Protein AF-A0A3D4CFU4-F1 (afdb_monomer)

Nearest PDB structures (foldseek):
  1uyn-assembly1_X  TM=2.307E-01  e=1.085E-03  Neisseria meningitidis
  5fq7-assembly1_D  TM=1.571E-01  e=2.854E-02  Bacteroides thetaiotaomicron
  6bpn-assembly1_A  TM=1.429E-01  e=3.120E-01  Escherichia coli K-12
  6sln-assembly1_B  TM=1.261E-01  e=2.328E-01  Porphyromonas gingivalis W83
  1fi1-assembly1_A  TM=1.239E-01  e=2.695E-01  Escherichia coli K-12

Foldseek 3Di:
DVVVVVVVVVVVVVLLQPAQDFFDDAFFKKKKKKKFWKWKDAPFAWDIWIKMKIKIKTWHDDDPPDQKTKIKMKMKMKIKIKGWWLAWDDDDDDQFCQQCCNVPVQRHCGVHTHTWMKIKIKIKIKMKIKMKRNVCCNPRVKMKMKIKIKTKIFMWMFTFQADPVRHGFDPVPQDNVDDSVVSSVVVVVRTPPPSPGTGDHPPDDRMFMKIKIKIWMWGDSHPFKIKIWMKMKIQGPANCSRDDHDDDPPDDDPDGIMMMTTIMMMMGTPDRDHPVVVVVVVVPPDDPDDDDDDDDDDDDDDDDDDPPPQDAKDKAWPDWDWAAAQQWIKIKTKIFIPQADDLVQKWKDKPNHTDDSVQWDADPPGIIIGIDGDDAAKIKMKIWGAHPVRRIDIDIDIDHIDFDKFWKWAQDPVRDTAIDIGTPNCVVVRVVVPIGGDGDDDPDFDKFWKQQPNAIDIDGPVCVVVRVVVPIGGDGGDFDWFWKQDPQQIDIDTPVCVVVCVVVPIGGDHGDDQDKFWKFADDPDDPHTAIDIDGPVCVVVRVVVPMGTDGDDPDDDDDDD

pLDDT: mean 80.71, std 16.24, range [33.78, 98.38]

Radius of gyration: 45.31 Å; Cα contacts (8 Å, |Δi|>4): 1154; chains: 1; bounding box: 120×64×151 Å

Solvent-accessible surface area (backbone atoms only — not comparable to full-atom values): 31696 Å² total; per-residue (Å²): 116,79,69,56,57,55,53,54,54,55,53,56,56,64,65,48,76,70,51,89,57,76,84,85,59,66,64,38,55,32,41,31,41,36,41,35,41,18,34,46,57,52,95,47,41,55,37,85,27,47,30,38,33,43,37,42,32,39,32,73,44,64,59,101,83,33,59,61,26,38,33,44,29,43,36,41,37,41,38,30,32,30,25,50,28,42,58,67,57,80,71,81,75,68,69,32,36,58,42,42,26,74,75,39,73,90,40,51,49,65,99,44,77,38,63,54,44,26,37,27,43,36,44,35,44,33,46,28,47,32,43,31,34,39,44,48,27,65,77,63,28,42,28,48,34,42,35,43,30,42,30,43,31,36,52,49,40,17,25,64,61,53,47,100,84,70,42,71,68,78,54,84,81,56,66,79,88,51,55,46,74,57,33,39,56,52,50,62,69,74,51,86,80,74,44,78,42,58,62,38,46,100,85,63,70,58,64,34,58,22,48,33,41,33,42,36,38,36,38,40,69,42,83,48,35,27,44,33,40,37,42,38,42,36,41,39,75,42,48,52,64,71,57,46,78,82,64,85,90,80,59,83,92,72,78,46,28,28,38,37,38,42,32,44,29,44,38,38,53,60,82,81,68,54,76,76,59,53,62,54,60,73,68,66,71,73,75,87,78,76,88,80,81,86,78,82,89,78,92,79,93,71,96,71,83,82,75,78,78,75,69,65,36,44,82,45,80,75,43,80,48,74,45,58,41,93,89,39,24,42,33,40,42,31,30,40,48,43,56,54,89,52,66,86,35,51,48,43,27,50,74,87,40,79,54,62,72,88,60,43,48,65,44,87,93,33,41,35,42,35,67,47,81,43,60,81,38,81,41,44,33,38,45,34,36,37,20,99,83,72,38,75,38,77,48,79,46,81,48,72,32,76,66,54,75,40,52,24,20,37,64,46,96,86,73,49,72,44,66,44,78,45,46,55,52,49,43,69,62,45,46,76,72,69,30,44,86,36,71,51,84,79,80,75,76,59,70,41,52,28,16,51,98,80,40,66,45,79,44,50,53,87,52,45,68,65,43,45,76,74,71,35,46,86,35,76,47,88,80,60,70,44,52,28,16,49,96,79,42,66,45,79,45,50,56,89,49,45,68,61,44,44,74,75,71,32,43,85,35,74,46,82,85,78,56,68,39,50,26,20,38,63,50,98,73,66,100,60,68,42,65,49,74,46,51,54,87,53,44,67,65,46,47,76,68,73,29,44,86,36,74,51,70,100,63,83,84,79,83,81,131

Sequence (561 aa):
MKKIYLITFLLLATFLSKAQGVNYHYGQFRMGINAGTTFQSADIRTELGLGWGLLAEYDFMKSKYSALGFSLRGRYLRANTYGNHGKYFTDYPLSNDAINGTINDSINYTGQKLFLNNKTRAWEYSIEAQFHTHSLYQNYGVGFHLFIGAGLTNFEIYTNQLDENENMYDYSQIDYSKSELARVKDLRKLRDYSYETKVENNNMPSVVFTPTIGAGMQFRLSPYWSLMLEHKISLPQTDLFDGQTYKVEQDPSFIQDVYHYSSFGLIFYFGTKTDDEILQEETNYTPPTPPVTTPTQNNNATTTSYTQVAPKPEIIIIKQEVTPVSQGCIAIIEAQIKNIQSKNDIKFYQNNQLIAPDKYTFTSPDKFFAQINLSEGNNIFKIVAVNSQNSVVEKLINLNCSNPAITICHKNTNGTTQTLTIKQSEWPAHQAHGDTEGACPVSEPQKIKICHLGQTIIIDASNWMIHQSHGDIKGDCPEKTIEVCHQGKTIVIKESELAAHIAHGDKQGKCPDVNMITICHIPPTGNKRITMQIPESEWYLHQAHGDSKGSCPAVEPTMQI

Secondary structure (DSSP, 8-state):
-HHHHHHHHHHHHHHGGG-------TT-EEEEEEEEEEEEESSSPEE-EEEEEEEEEEEEE--TT-SEEEEEEEEEEEEEEEEEEEEEE--SSPS-TTTBSSS-TTSB-TTS-EEEEEEEEEEEEEEEEEEEEHHHHHHHSEEEEEEEEEEEEEEEEEE--B-TTSPBP-GGGS-TTS-HHHHHHHHHHH------EE---TT--SEEEEEEEEEEEEEESSSSEEEEEEEEEE--S-STTSSS---TTSS-S----EEEEEEEEEEEE-----HHHHHHHHHT----PPPPPP---------------PPPPEEEEEEEEEEEETTEEEEEEEEEEES-SSGGGEEEEETTEEPPGGGEEEETTTE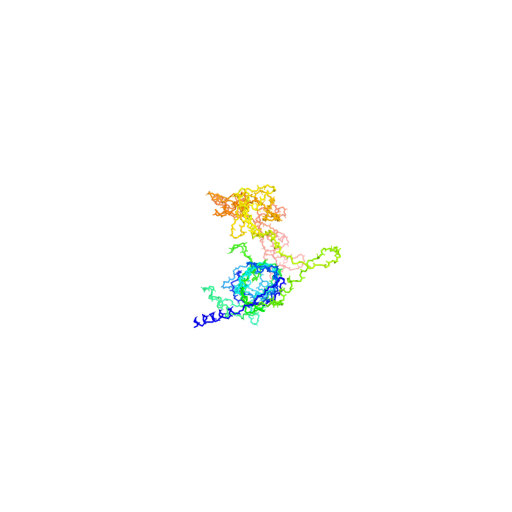EEEEEEEPSEEEEEEEEEE-TT--EEEEEEEEEE---EEEEEEE-TTS-EEEEEEEGGGHHHHHHTT-EESPPP--PPPEEEEEETTEEEEEEGGGHHHHHHTT-EESSPPPPEEEEEETTEEEEEEGGGHHHHHHTT-EESPPP---EEEEEE--SSSS--EEEEEEGGGHHHHHHTT-EESPPPSSPPPPP-

Structure (mmCIF, N/CA/C/O backbone):
data_AF-A0A3D4CFU4-F1
#
_entry.id   AF-A0A3D4CFU4-F1
#
loop_
_atom_site.group_PDB
_atom_site.id
_atom_site.type_symbol
_atom_site.label_atom_id
_atom_site.label_alt_id
_atom_site.label_comp_id
_atom_site.label_asym_id
_atom_site.label_entity_id
_atom_site.label_seq_id
_atom_site.pdbx_PDB_ins_code
_atom_site.Cartn_x
_atom_site.Cartn_y
_atom_site.Cartn_z
_atom_site.occupancy
_atom_site.B_iso_or_equiv
_atom_site.auth_seq_id
_atom_site.auth_comp_id
_atom_site.auth_asym_id
_atom_site.auth_atom_id
_atom_site.pdbx_PDB_model_num
ATOM 1 N N . MET A 1 1 ? -32.310 -18.320 -13.055 1.00 47.56 1 MET A N 1
ATOM 2 C CA . MET A 1 1 ? -31.094 -18.126 -12.229 1.00 47.56 1 MET A CA 1
ATOM 3 C C . MET A 1 1 ? -31.163 -16.900 -11.308 1.00 47.56 1 MET A C 1
ATOM 5 O O . MET A 1 1 ? -30.924 -17.071 -10.127 1.00 47.56 1 MET A O 1
ATOM 9 N N . LYS A 1 2 ? -31.595 -15.703 -11.749 1.00 41.94 2 LYS A N 1
ATOM 10 C CA . LYS A 1 2 ? -31.683 -14.498 -10.879 1.00 41.94 2 LYS A CA 1
ATOM 11 C C . LYS A 1 2 ? -32.637 -14.592 -9.664 1.00 41.94 2 LYS A C 1
ATOM 13 O O . LYS A 1 2 ? -32.368 -13.974 -8.645 1.00 41.94 2 LYS A O 1
ATOM 18 N N . LYS A 1 3 ? -33.719 -15.381 -9.738 1.00 39.59 3 LYS A N 1
ATOM 19 C CA . LYS A 1 3 ? -34.700 -15.519 -8.635 1.00 39.59 3 LYS A CA 1
ATOM 20 C C . LYS A 1 3 ? -34.251 -16.454 -7.499 1.00 39.59 3 LYS A C 1
ATOM 22 O O . LYS A 1 3 ? -34.736 -16.313 -6.385 1.00 39.59 3 LYS A O 1
ATOM 27 N N . ILE A 1 4 ? -33.308 -17.364 -7.761 1.00 51.47 4 ILE A N 1
ATOM 28 C CA . ILE A 1 4 ? -32.808 -18.313 -6.751 1.00 51.47 4 ILE A CA 1
ATOM 29 C C . ILE A 1 4 ? -31.844 -17.603 -5.790 1.00 51.47 4 ILE A C 1
ATOM 31 O O . ILE A 1 4 ? -31.945 -17.797 -4.584 1.00 51.47 4 ILE A O 1
ATOM 35 N N . TYR A 1 5 ? -31.004 -16.683 -6.277 1.00 53.41 5 TYR A N 1
ATOM 36 C CA . TYR A 1 5 ? -30.090 -15.910 -5.422 1.00 53.41 5 TYR A CA 1
ATOM 37 C C . TYR A 1 5 ? -30.816 -15.026 -4.400 1.00 53.41 5 TYR A C 1
ATOM 39 O O . TYR A 1 5 ? -30.393 -14.966 -3.251 1.00 53.41 5 TYR A O 1
ATOM 47 N N . LEU A 1 6 ? -31.942 -14.408 -4.776 1.00 43.47 6 LEU A N 1
ATOM 48 C CA . LEU A 1 6 ? -32.718 -13.562 -3.864 1.00 43.47 6 LEU A CA 1
ATOM 49 C C . LEU A 1 6 ? -33.388 -14.383 -2.751 1.00 43.47 6 LEU A C 1
ATOM 51 O O . LEU A 1 6 ? -33.371 -13.969 -1.601 1.00 43.47 6 LEU A O 1
ATOM 55 N N . ILE A 1 7 ? -33.916 -15.569 -3.075 1.00 53.25 7 ILE A N 1
ATOM 56 C CA . ILE A 1 7 ? -34.533 -16.478 -2.093 1.00 53.25 7 ILE A CA 1
ATOM 57 C C . ILE A 1 7 ? -33.470 -17.084 -1.166 1.00 53.25 7 ILE A C 1
ATOM 59 O O . ILE A 1 7 ? -33.706 -17.198 0.031 1.00 53.25 7 ILE A O 1
ATOM 63 N N . THR A 1 8 ? -32.278 -17.394 -1.686 1.00 52.84 8 THR A N 1
ATOM 64 C CA . THR A 1 8 ? -31.158 -17.906 -0.873 1.00 52.84 8 THR A CA 1
ATOM 65 C C . THR A 1 8 ? -30.618 -16.827 0.075 1.00 52.84 8 THR A C 1
ATOM 67 O O . THR A 1 8 ? -30.349 -17.112 1.237 1.00 52.84 8 THR A O 1
ATOM 70 N N . PHE A 1 9 ? -30.538 -15.571 -0.382 1.00 53.53 9 PHE A N 1
ATOM 71 C CA . PHE A 1 9 ? -30.149 -14.425 0.448 1.00 53.53 9 PHE A CA 1
ATOM 72 C C . PHE A 1 9 ? -31.205 -14.104 1.523 1.00 53.53 9 PHE A C 1
ATOM 74 O O . PHE A 1 9 ? -30.857 -13.831 2.670 1.00 53.53 9 PHE A O 1
ATOM 81 N N . LEU A 1 10 ? -32.497 -14.210 1.186 1.00 46.94 10 LEU A N 1
ATOM 82 C CA . LEU A 1 10 ? -33.604 -13.992 2.125 1.00 46.94 10 LEU A CA 1
ATOM 83 C C . LEU A 1 10 ? -33.715 -15.119 3.171 1.00 46.94 10 LEU A C 1
ATOM 85 O O . LEU A 1 10 ? -33.994 -14.844 4.334 1.00 46.94 10 LEU A O 1
ATOM 89 N N . LEU A 1 11 ? -33.433 -16.372 2.792 1.00 49.03 11 LEU A N 1
ATOM 90 C CA . LEU A 1 11 ? -33.356 -17.506 3.724 1.00 49.03 11 LEU A CA 1
ATOM 91 C C . LEU A 1 11 ? -32.154 -17.384 4.671 1.00 49.03 11 LEU A C 1
ATOM 93 O O . LEU A 1 11 ? -32.312 -17.612 5.869 1.00 49.03 11 LEU A O 1
ATOM 97 N N . LEU A 1 12 ? -30.987 -16.943 4.184 1.00 46.22 12 LEU A N 1
ATOM 98 C CA . LEU A 1 12 ? -29.809 -16.700 5.028 1.00 46.22 12 LEU A CA 1
ATOM 99 C C . LEU A 1 12 ? -30.054 -15.572 6.051 1.00 46.22 12 LEU A C 1
ATOM 101 O O . LEU A 1 12 ? -29.619 -15.676 7.197 1.00 46.22 12 LEU A O 1
ATOM 105 N N . ALA A 1 13 ? -30.830 -14.546 5.679 1.00 48.38 13 ALA A N 1
ATOM 106 C CA . ALA A 1 13 ? -31.232 -13.465 6.582 1.00 48.38 13 ALA A CA 1
ATOM 107 C C . ALA A 1 13 ? -32.129 -13.943 7.743 1.00 48.38 13 ALA A C 1
ATOM 109 O O . ALA A 1 13 ? -32.026 -13.415 8.848 1.00 48.38 13 ALA A O 1
ATOM 110 N N . THR A 1 14 ? -32.962 -14.970 7.531 1.00 48.56 14 THR A N 1
ATOM 111 C CA . THR A 1 14 ? -33.855 -15.502 8.583 1.00 48.56 14 THR A CA 1
ATOM 112 C C . THR A 1 14 ? -33.159 -16.398 9.615 1.00 48.56 14 THR A C 1
ATOM 114 O O . THR A 1 14 ? -33.656 -16.528 10.733 1.00 48.56 14 THR A O 1
ATOM 117 N N . PHE A 1 15 ? -31.990 -16.970 9.297 1.00 47.75 15 PHE A N 1
ATOM 118 C CA . PHE A 1 15 ? -31.184 -17.731 10.266 1.00 47.75 15 PHE A CA 1
ATOM 119 C C . PHE A 1 15 ? -30.330 -16.833 11.176 1.00 47.75 15 PHE A C 1
ATOM 121 O O . PHE A 1 15 ? -30.013 -17.225 12.298 1.00 47.75 15 PHE A O 1
ATOM 128 N N . LEU A 1 16 ? -30.019 -15.606 10.744 1.00 46.75 16 LEU A N 1
ATOM 129 C CA . LEU A 1 16 ? -29.244 -14.631 11.524 1.00 46.75 16 LEU A CA 1
ATOM 130 C C . LEU A 1 16 ? -30.034 -14.026 12.701 1.00 46.75 16 LEU A C 1
ATOM 132 O O . LEU A 1 16 ? -29.443 -13.448 13.608 1.00 46.75 16 LEU A O 1
ATOM 136 N N . SER A 1 17 ? -31.362 -14.180 12.736 1.00 40.75 17 SER A N 1
ATOM 137 C CA . SER A 1 17 ? -32.227 -13.550 13.747 1.00 40.75 17 SER A CA 1
ATOM 138 C C . SER A 1 17 ? -32.327 -14.306 15.082 1.00 40.75 17 SER A C 1
ATOM 140 O O . SER A 1 17 ? -33.023 -13.837 15.980 1.00 40.75 17 SER A O 1
ATOM 142 N N . LYS A 1 18 ? -31.682 -15.476 15.235 1.00 43.47 18 LYS A N 1
ATOM 143 C CA . LYS A 1 18 ? -31.811 -16.320 16.445 1.00 43.47 18 LYS A CA 1
ATOM 144 C C . LYS A 1 18 ? -30.531 -16.533 17.259 1.00 43.47 18 LYS A C 1
ATOM 146 O O . LYS A 1 18 ? -30.587 -17.205 18.284 1.00 43.47 18 LYS A O 1
ATOM 151 N N . ALA A 1 19 ? -29.401 -15.936 16.885 1.00 45.53 19 ALA A N 1
ATOM 152 C CA . ALA A 1 19 ? -28.163 -16.035 17.663 1.00 45.53 19 ALA A CA 1
ATOM 153 C C . ALA A 1 19 ? -28.063 -14.921 18.729 1.00 45.53 19 ALA A C 1
ATOM 155 O O . ALA A 1 19 ? -27.158 -14.085 18.700 1.00 45.53 19 ALA A O 1
ATOM 156 N N . GLN A 1 20 ? -29.011 -14.891 19.672 1.00 44.56 20 GLN A N 1
ATOM 157 C CA . GLN A 1 20 ? -28.930 -14.040 20.865 1.00 44.56 20 GLN A CA 1
ATOM 158 C C . GLN A 1 20 ? -28.047 -14.733 21.911 1.00 44.56 20 GLN A C 1
ATOM 160 O O . GLN A 1 20 ? -28.523 -15.491 22.746 1.00 44.56 20 GLN A O 1
ATOM 165 N N . GLY A 1 21 ? -26.737 -14.517 21.818 1.00 49.44 21 GLY A N 1
ATOM 166 C CA . GLY A 1 21 ? -25.772 -14.887 22.851 1.00 49.44 21 GLY A CA 1
ATOM 167 C C . GLY A 1 21 ? -24.772 -13.754 22.996 1.00 49.44 21 GLY A C 1
ATOM 168 O O . GLY A 1 21 ? -24.227 -13.295 21.989 1.00 49.44 21 GLY A O 1
ATOM 169 N N . VAL A 1 22 ? -24.583 -13.256 24.217 1.00 50.22 22 VAL A N 1
ATOM 170 C CA . VAL A 1 22 ? -23.715 -12.107 24.466 1.00 50.22 22 VAL A CA 1
ATOM 171 C C . VAL A 1 22 ? -22.352 -12.595 24.935 1.00 50.22 22 VAL A C 1
ATOM 173 O O . VAL A 1 22 ? -22.230 -13.215 25.981 1.00 50.22 22 VAL A O 1
ATOM 176 N N . ASN A 1 23 ? -21.313 -12.335 24.139 1.00 50.78 23 ASN A N 1
ATOM 177 C CA . ASN A 1 23 ? -19.935 -12.639 24.521 1.00 50.78 23 ASN A CA 1
ATOM 178 C C . ASN A 1 23 ? -19.314 -11.370 25.114 1.00 50.78 23 ASN A C 1
ATOM 180 O O . ASN A 1 23 ? -18.893 -10.474 24.369 1.00 50.78 23 ASN A O 1
ATOM 184 N N . TYR A 1 24 ? -19.285 -11.289 26.445 1.00 51.75 24 TYR A N 1
ATOM 185 C CA . TYR A 1 24 ? -18.672 -10.197 27.202 1.00 51.75 24 TYR A CA 1
ATOM 186 C C . TYR A 1 24 ? -17.366 -10.653 27.843 1.00 51.75 24 TYR A C 1
ATOM 188 O O . TYR A 1 24 ? -17.398 -11.134 28.963 1.00 51.75 24 TYR A O 1
ATOM 196 N N . HIS A 1 25 ? -16.228 -10.467 27.168 1.00 50.41 25 HIS A N 1
ATOM 197 C CA . HIS A 1 25 ? -14.912 -10.669 27.790 1.00 50.41 25 HIS A CA 1
ATOM 198 C C . HIS A 1 25 ? -13.909 -9.623 27.306 1.00 50.41 25 HIS A C 1
ATOM 200 O O . HIS A 1 25 ? -13.705 -9.450 26.100 1.00 50.41 25 HIS A O 1
ATOM 206 N N . TYR A 1 26 ? -13.293 -8.920 28.256 1.00 51.44 26 TYR A N 1
ATOM 207 C CA . TYR A 1 26 ? -12.084 -8.128 28.034 1.00 51.44 26 TYR A CA 1
ATOM 208 C C . TYR A 1 26 ? -10.906 -9.095 27.854 1.00 51.44 26 TYR A C 1
ATOM 210 O O . TYR A 1 26 ? -10.832 -10.092 28.567 1.00 51.44 26 TYR A O 1
ATOM 218 N N . GLY A 1 27 ? -10.004 -8.846 26.902 1.00 60.00 27 GLY A N 1
ATOM 219 C CA . GLY A 1 27 ? -8.859 -9.733 26.673 1.00 60.00 27 GLY A CA 1
ATOM 220 C C . GLY A 1 27 ? -9.213 -11.089 26.055 1.00 60.00 27 GLY A C 1
ATOM 221 O O . GLY A 1 27 ? -8.510 -12.073 26.275 1.00 60.00 27 GLY A O 1
ATOM 222 N N . GLN A 1 28 ? -10.309 -11.174 25.293 1.00 73.94 28 GLN A N 1
ATOM 223 C CA . GLN A 1 28 ? -10.673 -12.422 24.627 1.00 73.94 28 GLN A CA 1
ATOM 224 C C . GLN A 1 28 ? -9.747 -12.694 23.439 1.00 73.94 28 GLN A C 1
ATOM 226 O O . GLN A 1 28 ? -9.630 -11.874 22.526 1.00 73.94 28 GLN A O 1
ATOM 231 N N . PHE A 1 29 ? -9.146 -13.882 23.438 1.00 83.62 29 PHE A N 1
ATOM 232 C CA . PHE A 1 29 ? -8.405 -14.400 22.299 1.00 83.62 29 PHE A CA 1
ATOM 233 C C . PHE A 1 29 ? -9.349 -15.092 21.310 1.00 83.62 29 PHE A C 1
ATOM 235 O O . PHE A 1 29 ? -10.218 -15.883 21.694 1.00 83.62 29 PHE A O 1
ATOM 242 N N . ARG A 1 30 ? -9.175 -14.796 20.025 1.00 88.56 30 ARG A N 1
ATOM 243 C CA . ARG A 1 30 ? -9.960 -15.344 18.918 1.00 88.56 30 ARG A CA 1
ATOM 244 C C . ARG A 1 30 ? -9.017 -15.868 17.853 1.00 88.56 30 ARG A C 1
ATOM 246 O O . ARG A 1 30 ? -8.008 -15.238 17.552 1.00 88.56 30 ARG A O 1
ATOM 253 N N . MET A 1 31 ? -9.365 -17.000 17.259 1.00 94.25 31 MET A N 1
ATOM 254 C CA . MET A 1 31 ? -8.638 -17.514 16.098 1.00 94.25 31 MET A CA 1
ATOM 255 C C . MET A 1 31 ? -9.553 -17.541 14.898 1.00 94.25 31 MET A C 1
ATOM 257 O O . MET A 1 31 ? -10.761 -17.675 15.047 1.00 94.25 31 MET A O 1
ATOM 261 N N . GLY A 1 32 ? -8.998 -17.442 13.704 1.00 95.56 32 GLY A N 1
ATOM 262 C CA . GLY A 1 32 ? -9.794 -17.522 12.498 1.00 95.56 32 GLY A CA 1
ATOM 263 C C . GLY A 1 32 ? -9.031 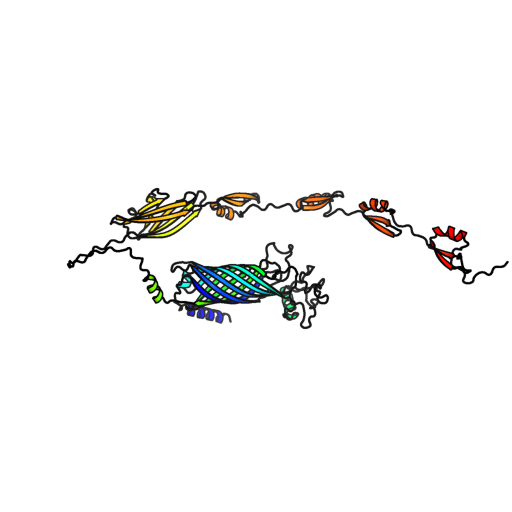-18.054 11.309 1.00 95.56 32 GLY A C 1
ATOM 264 O O . GLY A 1 32 ? -7.803 -18.088 11.288 1.00 95.56 32 GLY A O 1
ATOM 265 N N . ILE A 1 33 ? -9.801 -18.456 10.310 1.00 97.88 33 ILE A N 1
ATOM 266 C CA . ILE A 1 33 ? -9.308 -18.842 8.994 1.00 97.88 33 ILE A CA 1
ATOM 267 C C . ILE A 1 33 ? -10.026 -17.995 7.953 1.00 97.88 33 ILE A C 1
ATOM 269 O O . ILE A 1 33 ? -11.203 -17.678 8.125 1.00 97.88 33 ILE A O 1
ATOM 273 N N . ASN A 1 34 ? -9.348 -17.625 6.874 1.00 97.50 34 ASN A N 1
ATOM 274 C CA . ASN A 1 34 ? -9.986 -16.988 5.729 1.00 97.50 34 ASN A CA 1
ATOM 275 C C . ASN A 1 34 ? -9.503 -17.601 4.416 1.00 97.50 34 ASN A C 1
ATOM 277 O O . ASN A 1 34 ? -8.414 -18.165 4.340 1.00 97.50 34 ASN A O 1
ATOM 281 N N . ALA A 1 35 ? -10.346 -17.514 3.398 1.00 98.12 35 ALA A N 1
ATOM 282 C CA . ALA A 1 35 ? -10.034 -17.909 2.038 1.00 98.12 35 ALA A CA 1
ATOM 283 C C . ALA A 1 35 ? -10.719 -16.946 1.072 1.00 98.12 35 ALA A C 1
ATOM 285 O O . ALA A 1 35 ? -11.787 -16.394 1.358 1.00 98.12 35 ALA A O 1
ATOM 286 N N . GLY A 1 36 ? -10.097 -16.709 -0.073 1.00 97.00 36 GLY A N 1
ATOM 287 C CA . GLY A 1 36 ? -10.569 -15.667 -0.962 1.00 97.00 36 GLY A CA 1
ATOM 288 C C . GLY A 1 36 ? -9.829 -15.577 -2.277 1.00 97.00 36 GLY A C 1
ATOM 289 O O . GLY A 1 36 ? -8.976 -16.400 -2.606 1.00 97.00 36 GLY A O 1
ATOM 290 N N . THR A 1 37 ? -10.181 -14.538 -3.018 1.00 96.50 37 THR A N 1
ATOM 291 C CA . THR A 1 37 ? -9.576 -14.205 -4.300 1.00 96.50 37 THR A CA 1
ATOM 292 C C . THR A 1 37 ? -8.551 -13.103 -4.132 1.00 96.50 37 THR A C 1
ATOM 294 O O . THR A 1 37 ? -8.761 -12.154 -3.370 1.00 96.50 37 THR A O 1
ATOM 297 N N . THR A 1 38 ? -7.483 -13.196 -4.903 1.00 96.56 38 THR A N 1
ATOM 298 C CA . THR A 1 38 ? -6.368 -12.251 -4.911 1.00 96.56 38 THR A CA 1
ATOM 299 C C . THR A 1 38 ? -6.199 -11.658 -6.301 1.00 96.56 38 THR A C 1
ATOM 301 O O . THR A 1 38 ? -6.472 -12.321 -7.298 1.00 96.56 38 THR A O 1
ATOM 304 N N . PHE A 1 39 ? -5.777 -10.404 -6.386 1.00 92.62 39 PHE A N 1
ATOM 305 C CA . PHE A 1 39 ? -5.461 -9.749 -7.656 1.00 92.62 39 PHE A CA 1
ATOM 306 C C . PHE A 1 39 ? -4.479 -8.606 -7.415 1.00 92.62 39 PHE A C 1
ATOM 308 O O . PHE A 1 39 ? -4.491 -8.007 -6.346 1.00 92.62 39 PHE A O 1
ATOM 315 N N . GLN A 1 40 ? -3.627 -8.312 -8.390 1.00 88.88 40 GLN A N 1
ATOM 316 C CA . GLN A 1 40 ? -2.672 -7.202 -8.334 1.00 88.88 40 GLN A CA 1
ATOM 317 C C . GLN A 1 40 ? -3.167 -5.972 -9.109 1.00 88.88 40 GLN A C 1
ATOM 319 O O . GLN A 1 40 ? -3.943 -6.110 -10.054 1.00 88.88 40 GLN A O 1
ATOM 324 N N . SER A 1 41 ? -2.717 -4.797 -8.698 1.00 85.25 41 SER A N 1
ATOM 325 C CA . SER A 1 41 ? -2.735 -3.544 -9.447 1.00 85.25 41 SER A CA 1
ATOM 326 C C . SER A 1 41 ? -1.264 -3.204 -9.701 1.00 85.25 41 SER A C 1
ATOM 328 O O . SER A 1 41 ? -0.592 -2.728 -8.789 1.00 85.25 41 SER A O 1
ATOM 330 N N . ALA A 1 42 ? -0.779 -3.572 -10.886 1.00 75.88 42 ALA A N 1
ATOM 331 C CA . ALA A 1 42 ? 0.631 -3.589 -11.287 1.00 75.88 42 ALA A CA 1
ATOM 332 C C . ALA A 1 42 ? 0.752 -3.318 -12.802 1.00 75.88 42 ALA A C 1
ATOM 334 O O . A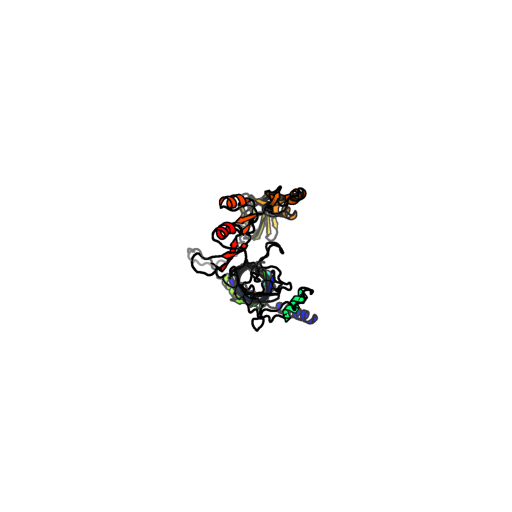LA A 1 42 ? -0.278 -3.237 -13.490 1.00 75.88 42 ALA A O 1
ATOM 335 N N . ASP A 1 43 ? 1.979 -3.244 -13.324 1.00 69.19 43 ASP A N 1
ATOM 336 C CA . ASP A 1 43 ? 2.276 -2.986 -14.743 1.00 69.19 43 ASP A CA 1
ATOM 337 C C . ASP A 1 43 ? 1.713 -4.098 -15.654 1.00 69.19 43 ASP A C 1
ATOM 339 O O . ASP A 1 43 ? 1.182 -3.876 -16.757 1.00 69.19 43 ASP A O 1
ATOM 343 N N . ILE A 1 44 ? 1.756 -5.342 -15.172 1.00 71.88 44 ILE A N 1
ATOM 344 C CA . ILE A 1 44 ? 1.149 -6.491 -15.844 1.00 71.88 44 ILE A CA 1
ATOM 345 C C . ILE A 1 44 ? -0.344 -6.592 -15.494 1.00 71.88 44 ILE A C 1
ATOM 347 O O . ILE A 1 44 ? -0.749 -6.697 -14.333 1.00 71.88 44 ILE A O 1
ATOM 351 N N . ARG A 1 45 ? -1.192 -6.675 -16.534 1.00 78.44 45 ARG A N 1
ATOM 352 C CA . ARG A 1 45 ? -2.647 -6.822 -16.385 1.00 78.44 45 ARG A CA 1
ATOM 353 C C . ARG A 1 45 ? -3.002 -8.042 -15.538 1.00 78.44 45 ARG A C 1
ATOM 355 O O . ARG A 1 45 ? -2.664 -9.167 -15.885 1.00 78.44 45 ARG A O 1
ATOM 362 N N . THR A 1 46 ? -3.785 -7.809 -14.496 1.00 83.56 46 THR A N 1
ATOM 363 C CA . THR A 1 46 ? -4.134 -8.794 -13.469 1.00 83.56 46 THR A CA 1
ATOM 364 C C . THR A 1 46 ? -5.151 -9.854 -13.905 1.00 83.56 46 THR A C 1
ATOM 366 O O . THR A 1 46 ? -6.087 -9.586 -14.667 1.00 83.56 46 THR A O 1
ATOM 369 N N . GLU A 1 47 ? -4.999 -11.057 -13.360 1.00 85.75 47 GLU A N 1
ATOM 370 C CA . GLU A 1 47 ? -5.971 -12.146 -13.374 1.00 85.75 47 GLU A CA 1
ATOM 371 C C . GLU A 1 47 ? -6.275 -12.598 -11.933 1.00 85.75 47 GLU A C 1
ATOM 373 O O . GLU A 1 47 ? -5.470 -12.428 -11.016 1.00 85.75 47 GLU A O 1
ATOM 378 N N . LEU A 1 48 ? -7.466 -13.168 -11.719 1.00 90.88 48 LEU A N 1
ATOM 379 C CA . LEU A 1 48 ? -7.888 -13.611 -10.390 1.00 90.88 48 LEU A CA 1
ATOM 380 C C . LEU A 1 48 ? -7.071 -14.821 -9.940 1.00 90.88 48 LEU A C 1
ATOM 382 O O . LEU A 1 48 ? -7.084 -15.872 -10.578 1.00 90.88 48 LEU A O 1
ATOM 386 N N . GLY A 1 49 ? -6.425 -14.680 -8.794 1.00 93.94 49 GLY A N 1
ATOM 387 C CA . GLY A 1 49 ? -5.817 -15.769 -8.057 1.00 93.94 49 GLY A CA 1
ATOM 388 C C . GLY A 1 49 ? -6.600 -16.137 -6.804 1.00 93.94 49 GLY A C 1
ATOM 389 O O . GLY A 1 49 ? -7.724 -15.680 -6.576 1.00 93.94 49 GLY A O 1
ATOM 390 N N . LEU A 1 50 ? -5.986 -16.990 -5.989 1.00 96.56 50 LEU A N 1
ATOM 391 C CA . LEU A 1 50 ? -6.549 -17.474 -4.735 1.00 96.56 50 LEU A CA 1
ATOM 392 C C . LEU A 1 50 ? -5.570 -17.247 -3.588 1.00 96.56 50 LEU A C 1
ATOM 394 O O . LEU A 1 50 ? -4.350 -17.339 -3.758 1.00 96.56 50 LEU A O 1
ATOM 398 N N . GLY A 1 51 ? -6.130 -17.024 -2.406 1.00 97.38 51 GLY A N 1
ATOM 399 C CA . GLY A 1 51 ? -5.384 -16.938 -1.163 1.00 97.38 51 GLY A CA 1
ATOM 400 C C . GLY A 1 51 ? -6.151 -17.527 0.011 1.00 97.38 51 GLY A C 1
ATOM 401 O O . GLY A 1 51 ? -7.368 -17.715 -0.046 1.00 97.38 51 GLY A O 1
ATOM 402 N N . TRP A 1 52 ? -5.415 -17.831 1.071 1.00 98.25 52 TRP A N 1
ATOM 403 C CA . TRP A 1 52 ? -5.951 -18.268 2.352 1.00 98.25 52 TRP A CA 1
ATOM 404 C C . TRP A 1 52 ? -5.055 -17.788 3.487 1.00 98.25 52 TRP A C 1
ATOM 406 O O . TRP A 1 52 ? -3.862 -17.552 3.297 1.00 98.25 52 TRP A O 1
ATOM 416 N N . GLY A 1 53 ? -5.618 -17.649 4.679 1.00 97.81 53 GLY A N 1
ATOM 417 C CA . GLY A 1 53 ? -4.892 -17.107 5.812 1.00 97.81 53 GLY A CA 1
ATOM 418 C C . GLY A 1 53 ? -5.398 -17.584 7.160 1.00 97.81 53 GLY A C 1
ATOM 419 O O . GLY A 1 53 ? -6.506 -18.108 7.297 1.00 97.81 53 GLY A O 1
ATOM 420 N N . LEU A 1 54 ? -4.543 -17.386 8.157 1.00 98.38 54 LEU A N 1
ATOM 421 C CA . LEU A 1 54 ? -4.792 -17.663 9.566 1.00 98.38 54 LEU A CA 1
ATOM 422 C C . LEU A 1 54 ? -4.792 -16.347 10.335 1.00 98.38 54 LEU A C 1
ATOM 424 O O . LEU A 1 54 ? -3.998 -15.449 10.051 1.00 98.38 54 LEU A O 1
ATOM 428 N N . LEU A 1 55 ? -5.683 -16.245 11.312 1.00 96.44 55 LEU A N 1
ATOM 429 C CA . LEU A 1 55 ? -5.931 -15.042 12.091 1.00 96.44 55 LEU A CA 1
ATOM 430 C C . LEU A 1 55 ? -5.812 -15.382 13.573 1.00 96.44 55 LEU A C 1
ATOM 432 O O . LEU A 1 55 ? -6.393 -16.366 14.030 1.00 96.44 55 LEU A O 1
ATOM 436 N N . ALA A 1 56 ? -5.102 -14.547 14.319 1.00 95.81 56 ALA A N 1
ATOM 437 C CA . ALA A 1 56 ? -5.062 -14.565 15.772 1.00 95.81 56 ALA A CA 1
ATOM 438 C C . ALA A 1 56 ? -5.366 -13.151 16.258 1.00 95.81 56 ALA A C 1
ATOM 440 O O . ALA A 1 56 ? -4.630 -12.218 15.956 1.00 95.81 56 ALA A O 1
ATOM 441 N N . GLU A 1 57 ? -6.469 -12.973 16.968 1.00 92.19 57 GLU A N 1
ATOM 442 C CA . GLU A 1 57 ? -6.976 -11.667 17.363 1.00 92.19 57 GLU A CA 1
ATOM 443 C C . GLU A 1 57 ? -7.127 -11.585 18.879 1.00 92.19 57 GLU A C 1
ATOM 445 O O . GLU A 1 57 ? -7.618 -12.512 19.521 1.00 92.19 57 GLU A O 1
ATOM 450 N N . TYR A 1 58 ? -6.708 -10.457 19.441 1.00 89.31 58 TYR A N 1
ATOM 451 C CA . TYR A 1 58 ? -6.817 -10.148 20.855 1.00 89.31 58 TYR A CA 1
ATOM 452 C C . TYR A 1 58 ? -7.559 -8.827 21.049 1.00 89.31 58 TYR A C 1
ATOM 454 O O . TYR A 1 58 ? -7.203 -7.793 20.479 1.00 89.31 58 TYR A O 1
ATOM 462 N N . ASP A 1 59 ? -8.607 -8.864 21.865 1.00 83.44 59 ASP A N 1
ATOM 463 C CA . ASP A 1 59 ? -9.469 -7.717 22.135 1.00 83.44 59 ASP A CA 1
ATOM 464 C C . ASP A 1 59 ? -9.010 -6.906 23.344 1.00 83.44 59 ASP A C 1
ATOM 466 O O . ASP A 1 59 ? -9.077 -7.383 24.477 1.00 83.44 59 ASP A O 1
ATOM 470 N N . PHE A 1 60 ? -8.624 -5.649 23.124 1.00 74.69 60 PHE A N 1
ATOM 471 C CA . PHE A 1 60 ? -8.155 -4.770 24.196 1.00 74.69 60 PHE A CA 1
ATOM 472 C C . PHE A 1 60 ? -9.251 -3.905 24.799 1.00 74.69 60 PHE A C 1
ATOM 474 O O . PHE A 1 60 ? -9.173 -3.605 25.975 1.00 74.69 60 PHE A O 1
ATOM 481 N N . MET A 1 61 ? -10.258 -3.465 24.042 1.00 61.53 61 MET A N 1
ATOM 482 C CA . MET A 1 61 ? -11.294 -2.570 24.575 1.00 61.53 61 MET A CA 1
ATOM 483 C C . MET A 1 61 ? -12.684 -3.064 24.193 1.00 61.53 61 MET A C 1
ATOM 485 O O . MET A 1 61 ? -13.157 -2.836 23.081 1.00 61.53 61 MET A O 1
ATOM 489 N N . LYS A 1 62 ? -13.352 -3.714 25.150 1.00 58.31 62 LYS A N 1
ATOM 490 C CA . LYS A 1 62 ? -14.770 -4.083 25.081 1.00 58.31 62 LYS A CA 1
ATOM 491 C C . LYS A 1 62 ? -15.466 -3.624 26.362 1.00 58.31 62 LYS A C 1
ATOM 493 O O . LYS A 1 62 ? -15.513 -4.359 27.339 1.00 58.31 62 LYS A O 1
ATOM 498 N N . SER A 1 63 ? -15.979 -2.394 26.381 1.00 54.19 63 SER A N 1
ATOM 499 C CA . SER A 1 63 ? -16.959 -2.000 27.403 1.00 54.19 63 SER A CA 1
ATOM 500 C C . SER A 1 63 ? -18.351 -2.396 26.922 1.00 54.19 63 SER A C 1
ATOM 502 O O . SER A 1 63 ? -18.672 -2.196 25.749 1.00 54.19 63 SER A O 1
ATOM 504 N N . LYS A 1 64 ? -19.190 -2.898 27.836 1.00 50.28 64 LYS A N 1
ATOM 505 C CA . LYS A 1 64 ? -20.597 -3.271 27.597 1.00 50.28 64 LYS A CA 1
ATOM 506 C C . LYS A 1 64 ? -21.406 -2.174 26.888 1.00 50.28 64 LYS A C 1
ATOM 508 O O . LYS A 1 64 ? -22.365 -2.484 26.189 1.00 50.28 64 LYS A O 1
ATOM 513 N N . TYR A 1 65 ? -20.994 -0.915 27.043 1.00 56.66 65 TYR A N 1
ATOM 514 C CA . TYR A 1 65 ? -21.679 0.264 26.510 1.00 56.66 65 TYR A CA 1
ATOM 515 C C . TYR A 1 65 ? -20.912 0.986 25.394 1.00 56.66 65 TYR A C 1
ATOM 517 O O . TYR A 1 65 ? -21.368 2.026 24.922 1.00 56.66 65 TYR A O 1
ATOM 525 N N . SER A 1 66 ? -19.752 0.479 24.961 1.00 68.81 66 SER A N 1
ATOM 526 C CA . SER A 1 66 ? -18.984 1.158 23.916 1.00 68.81 66 SER A CA 1
ATOM 527 C C . SER A 1 66 ? -19.588 0.914 22.535 1.00 68.81 66 SER A C 1
ATOM 529 O O . SER A 1 66 ? -19.865 -0.222 22.145 1.00 68.81 66 SER A O 1
ATOM 531 N N . ALA A 1 67 ? -19.753 1.986 21.760 1.00 79.19 67 ALA A N 1
ATOM 532 C CA . ALA A 1 67 ? -20.152 1.889 20.359 1.00 79.19 67 ALA A CA 1
ATOM 533 C C . ALA A 1 67 ? -19.047 1.253 19.496 1.00 79.19 67 ALA A C 1
ATOM 535 O O . ALA A 1 67 ? -19.347 0.487 18.579 1.00 79.19 67 ALA A O 1
ATOM 536 N N . LEU A 1 68 ? -17.783 1.531 19.828 1.00 84.12 68 LEU A N 1
ATOM 537 C CA . LEU A 1 68 ? -16.594 1.076 19.110 1.00 84.12 68 LEU A CA 1
ATOM 538 C C . LEU A 1 68 ? -15.722 0.186 20.000 1.00 84.12 68 LEU A C 1
ATOM 540 O O . LEU A 1 68 ? -15.617 0.397 21.207 1.00 84.12 68 LEU A O 1
ATOM 544 N N . GLY A 1 69 ? -15.099 -0.813 19.396 1.00 85.00 69 GLY A N 1
ATOM 545 C CA . GLY A 1 69 ? -14.119 -1.687 20.018 1.00 85.00 69 GLY A CA 1
ATOM 546 C C . GLY A 1 69 ? -12.790 -1.615 19.283 1.00 85.00 69 GLY A C 1
ATOM 547 O O . GLY A 1 69 ? -12.728 -1.213 18.118 1.00 85.00 69 GLY A O 1
ATOM 548 N N . PHE A 1 70 ? -11.736 -2.007 19.991 1.00 89.44 70 PHE A N 1
ATOM 549 C CA . PHE A 1 70 ? -10.377 -2.059 19.472 1.00 89.44 70 PHE A CA 1
ATOM 550 C C . PHE A 1 70 ? -9.769 -3.438 19.728 1.00 89.44 70 PHE A C 1
ATOM 552 O O . PHE A 1 70 ? -9.818 -3.951 20.855 1.00 89.44 70 PHE A O 1
ATOM 559 N N . SER A 1 71 ? -9.186 -4.015 18.683 1.00 91.00 71 SER A N 1
ATOM 560 C CA . SER A 1 71 ? -8.482 -5.291 18.717 1.00 91.00 71 SER A CA 1
ATOM 561 C C . SER A 1 71 ? -7.161 -5.213 17.965 1.00 91.00 71 SER A C 1
ATOM 563 O O . SER A 1 71 ? -6.984 -4.414 17.046 1.00 91.00 71 SER A O 1
ATOM 565 N N . LEU A 1 72 ? -6.217 -6.055 18.371 1.00 94.50 72 LEU A N 1
ATOM 566 C CA . LEU A 1 72 ? -4.988 -6.293 17.627 1.00 94.50 72 LEU A CA 1
ATOM 567 C C . LEU A 1 72 ? -5.048 -7.689 17.030 1.00 94.50 72 LEU A C 1
ATOM 569 O O . LEU A 1 72 ? -5.438 -8.642 17.706 1.00 94.50 72 LEU A O 1
ATOM 573 N N . ARG A 1 73 ? -4.638 -7.819 15.775 1.00 94.88 73 ARG A N 1
ATOM 574 C CA . ARG A 1 73 ? -4.723 -9.062 15.022 1.00 94.88 73 ARG A CA 1
ATOM 575 C C . ARG A 1 73 ? -3.395 -9.383 14.353 1.00 94.88 73 ARG A C 1
ATOM 577 O O . ARG A 1 73 ? -2.889 -8.596 13.567 1.00 94.88 73 ARG A O 1
ATOM 584 N N . GLY A 1 74 ? -2.859 -10.564 14.624 1.00 97.81 74 GLY A N 1
ATOM 585 C CA . GLY A 1 74 ? -1.841 -11.191 13.791 1.00 97.81 74 GLY A CA 1
ATOM 586 C C . GLY A 1 74 ? -2.499 -11.940 12.633 1.00 97.81 74 GLY A C 1
ATOM 587 O O . GLY A 1 74 ? -3.464 -12.680 12.843 1.00 97.81 74 GLY A O 1
ATOM 588 N N . ARG A 1 75 ? -1.983 -11.763 11.415 1.00 97.81 75 ARG A N 1
ATOM 589 C CA . ARG A 1 75 ? -2.427 -12.479 10.214 1.00 97.81 75 ARG A CA 1
ATOM 590 C C . ARG A 1 75 ? -1.235 -13.116 9.512 1.00 97.81 75 ARG A C 1
ATOM 592 O O . ARG A 1 75 ? -0.233 -12.456 9.254 1.00 97.81 75 ARG A O 1
ATOM 599 N N . TYR A 1 76 ? -1.393 -14.386 9.164 1.00 98.38 76 TYR A N 1
ATOM 600 C CA . TYR A 1 76 ? -0.608 -15.049 8.129 1.00 98.38 76 TYR A CA 1
ATOM 601 C C . TYR A 1 76 ? -1.474 -15.171 6.879 1.00 98.38 76 TYR A C 1
ATOM 603 O O . TYR A 1 76 ? -2.621 -15.610 6.979 1.00 98.38 76 TYR A O 1
ATOM 611 N N . LEU A 1 77 ? -0.951 -14.796 5.717 1.00 98.12 77 LEU A N 1
ATOM 612 C CA . LEU A 1 77 ? -1.661 -14.857 4.444 1.00 98.12 77 LEU A CA 1
ATOM 613 C C . LEU A 1 77 ? -0.774 -15.501 3.380 1.00 98.12 77 LEU A C 1
ATOM 615 O O . LEU A 1 77 ? 0.304 -15.008 3.059 1.00 98.12 77 LEU A O 1
ATOM 619 N N . ARG A 1 78 ? -1.265 -16.589 2.792 1.00 98.00 78 ARG A N 1
ATOM 620 C CA . ARG A 1 78 ? -0.721 -17.183 1.576 1.00 98.00 78 ARG A CA 1
ATOM 621 C C . ARG A 1 78 ? -1.562 -16.723 0.394 1.00 98.00 78 ARG A C 1
ATOM 623 O O . ARG A 1 78 ? -2.761 -16.985 0.363 1.00 98.00 78 ARG A O 1
ATOM 630 N N . ALA A 1 79 ? -0.940 -16.090 -0.591 1.00 96.44 79 ALA A N 1
ATOM 631 C CA . ALA A 1 79 ? -1.621 -15.547 -1.760 1.00 96.44 79 ALA A CA 1
ATOM 632 C C . ALA A 1 79 ? -0.889 -15.924 -3.049 1.00 96.44 79 ALA A C 1
ATOM 634 O O . ALA A 1 79 ? 0.338 -15.923 -3.093 1.00 96.44 79 ALA A O 1
ATOM 635 N N . ASN A 1 80 ? -1.647 -16.224 -4.101 1.00 95.75 80 ASN A N 1
ATOM 636 C CA . ASN A 1 80 ? -1.126 -16.315 -5.460 1.00 95.75 80 ASN A CA 1
ATOM 637 C C . ASN A 1 80 ? -1.778 -15.215 -6.296 1.00 95.75 80 ASN A C 1
ATOM 639 O O . ASN A 1 80 ? -3.000 -15.207 -6.395 1.00 95.75 80 ASN A O 1
ATOM 643 N N . THR A 1 81 ? -1.021 -14.312 -6.904 1.00 94.25 81 THR A N 1
ATOM 644 C CA . THR A 1 81 ? -1.538 -13.396 -7.932 1.00 94.25 81 THR A CA 1
ATOM 645 C C . THR A 1 81 ? -1.047 -13.833 -9.299 1.00 94.25 81 THR A C 1
ATOM 647 O O . THR A 1 81 ? -0.040 -14.532 -9.423 1.00 94.25 81 THR A O 1
ATOM 650 N N . TYR A 1 82 ? -1.799 -13.455 -10.324 1.00 92.56 82 TYR A N 1
ATOM 651 C CA . TYR A 1 82 ? -1.479 -13.766 -11.705 1.00 92.56 82 TYR A CA 1
ATOM 652 C C . TYR A 1 82 ? -1.567 -12.488 -12.522 1.00 92.56 82 TYR A C 1
ATOM 654 O O . TYR A 1 82 ? -2.469 -11.674 -12.312 1.00 92.56 82 TYR A O 1
ATOM 662 N N . GLY A 1 83 ? -0.661 -12.344 -13.474 1.00 90.62 83 GLY A N 1
ATOM 663 C CA . GLY A 1 83 ? -0.710 -11.299 -14.474 1.00 90.62 83 GLY A CA 1
ATOM 664 C C . GLY A 1 83 ? -0.473 -11.872 -15.863 1.00 90.62 83 GLY A C 1
ATOM 665 O O . GLY A 1 83 ? 0.275 -12.830 -16.059 1.00 90.62 83 GLY A O 1
ATOM 666 N N . ASN A 1 84 ? -1.161 -11.298 -16.840 1.00 87.56 84 ASN A N 1
ATOM 667 C CA . ASN A 1 84 ? -1.100 -11.679 -18.237 1.00 87.56 84 ASN A CA 1
ATOM 668 C C . ASN A 1 84 ? -1.318 -10.434 -19.099 1.00 87.56 84 ASN A C 1
ATOM 670 O O . ASN A 1 84 ? -2.452 -10.014 -19.358 1.00 87.56 84 ASN A O 1
ATOM 674 N N . HIS A 1 85 ? -0.214 -9.813 -19.508 1.00 84.69 85 HIS A N 1
ATOM 675 C CA . HIS A 1 85 ? -0.251 -8.557 -20.233 1.00 84.69 85 HIS A CA 1
ATOM 676 C C . HIS A 1 85 ? -0.528 -8.822 -21.714 1.00 84.69 85 HIS A C 1
ATOM 678 O O . HIS A 1 85 ? 0.181 -9.563 -22.395 1.00 84.69 85 HIS A O 1
ATOM 684 N N . GLY A 1 86 ? -1.592 -8.212 -22.232 1.00 82.88 86 GLY A N 1
ATOM 685 C CA . GLY A 1 86 ? -1.981 -8.413 -23.618 1.00 82.88 86 GLY A CA 1
ATOM 686 C C . GLY A 1 86 ? -1.214 -7.548 -24.602 1.00 82.88 86 GLY A C 1
ATOM 687 O O . GLY A 1 86 ? -1.456 -7.718 -25.789 1.00 82.88 86 GLY A O 1
ATOM 688 N N . LYS A 1 87 ? -0.372 -6.594 -24.180 1.00 83.94 87 LYS A N 1
ATOM 689 C CA . LYS A 1 87 ? 0.537 -5.840 -25.066 1.00 83.94 87 LYS A CA 1
ATOM 690 C C . LYS A 1 87 ? 1.887 -6.544 -25.152 1.00 83.94 87 LYS A C 1
ATOM 692 O O . LYS A 1 87 ? 2.321 -7.178 -24.195 1.00 83.94 87 LYS A O 1
ATOM 697 N N . TYR A 1 88 ? 2.511 -6.461 -26.322 1.00 82.25 88 TYR A N 1
ATOM 698 C CA . TYR A 1 88 ? 3.865 -6.968 -26.463 1.00 82.25 88 TYR A CA 1
ATOM 699 C C . TYR A 1 88 ? 4.824 -5.975 -25.812 1.00 82.25 88 TYR A C 1
ATOM 701 O O . TYR A 1 88 ? 4.632 -4.763 -25.894 1.00 82.25 88 TYR A O 1
ATOM 709 N N . PHE A 1 89 ? 5.829 -6.520 -25.157 1.00 82.00 89 PHE A N 1
ATOM 710 C CA . PHE A 1 89 ? 6.919 -5.805 -24.544 1.00 82.00 89 PHE A CA 1
ATOM 711 C C . PHE A 1 89 ? 7.757 -5.125 -25.626 1.00 82.00 89 PHE A C 1
ATOM 713 O O . PHE A 1 89 ? 8.176 -5.765 -26.594 1.00 82.00 89 PHE A O 1
ATOM 720 N N . THR A 1 90 ? 7.974 -3.826 -25.467 1.00 72.62 90 THR A N 1
ATOM 721 C CA . THR A 1 90 ? 8.773 -2.993 -26.377 1.00 72.62 90 THR A CA 1
ATOM 722 C C . THR A 1 90 ? 10.082 -2.522 -25.757 1.00 72.62 90 THR A C 1
ATOM 724 O O . THR A 1 90 ? 10.939 -1.996 -26.465 1.00 72.62 90 THR A O 1
ATOM 727 N N . ASP A 1 91 ? 10.256 -2.722 -24.452 1.00 66.88 91 ASP A N 1
ATOM 728 C CA . ASP A 1 91 ? 11.130 -1.871 -23.650 1.00 66.88 91 ASP A CA 1
ATOM 729 C C . ASP A 1 91 ? 12.418 -2.592 -23.251 1.00 66.88 91 ASP A C 1
ATOM 731 O O . ASP A 1 91 ? 12.613 -2.976 -22.102 1.00 66.88 91 ASP A O 1
ATOM 735 N N . TYR A 1 92 ? 13.341 -2.758 -24.193 1.00 68.25 92 TYR A N 1
ATOM 736 C CA . TYR A 1 92 ? 14.640 -3.371 -23.902 1.00 68.25 92 TYR A CA 1
ATOM 737 C C . TYR A 1 92 ? 15.534 -2.466 -23.033 1.00 68.25 92 TYR A C 1
ATOM 739 O O . TYR A 1 92 ? 15.521 -1.244 -23.208 1.00 68.25 92 TYR A O 1
ATOM 747 N N . PRO A 1 93 ? 16.342 -3.034 -22.113 1.00 72.62 93 PRO A N 1
ATOM 748 C CA . PRO A 1 93 ? 16.584 -4.466 -21.880 1.00 72.62 93 PRO A CA 1
ATOM 749 C C . PRO A 1 93 ? 15.536 -5.151 -20.979 1.00 72.62 93 PRO A C 1
ATOM 751 O O . PRO A 1 93 ? 14.909 -4.508 -20.139 1.00 72.62 93 PRO A O 1
ATOM 754 N N . LEU A 1 94 ? 15.382 -6.471 -21.148 1.00 78.88 94 LEU A N 1
ATOM 755 C CA . LEU A 1 94 ? 14.548 -7.332 -20.298 1.00 78.88 94 LEU A CA 1
ATOM 756 C C . LEU A 1 94 ? 15.185 -7.486 -18.909 1.00 78.88 94 LEU A C 1
ATOM 758 O O . LEU A 1 94 ? 16.313 -7.965 -18.803 1.00 78.88 94 LEU A O 1
ATOM 762 N N . SER A 1 95 ? 14.449 -7.123 -17.854 1.00 78.44 95 SER A N 1
ATOM 763 C CA . SER A 1 95 ? 14.923 -7.149 -16.458 1.00 78.44 95 SER A CA 1
ATOM 764 C C . SER A 1 95 ? 14.948 -8.540 -15.812 1.00 78.44 95 SER A C 1
ATOM 766 O O . SER A 1 95 ? 15.386 -8.667 -14.672 1.00 78.44 95 SER A O 1
ATOM 768 N N . ASN A 1 96 ? 14.436 -9.563 -16.500 1.00 84.50 96 ASN A N 1
ATOM 769 C CA . ASN A 1 96 ? 14.385 -10.937 -16.011 1.00 84.50 96 ASN A CA 1
ATOM 770 C C . ASN A 1 96 ? 15.517 -11.760 -16.639 1.00 84.50 96 ASN A C 1
ATOM 772 O O . ASN A 1 96 ? 15.456 -12.100 -17.826 1.00 84.50 96 ASN A O 1
ATOM 776 N N . ASP A 1 97 ? 16.503 -12.116 -15.820 1.00 86.19 97 ASP A N 1
ATOM 777 C CA . ASP A 1 97 ? 17.717 -12.831 -16.222 1.00 86.19 97 ASP A CA 1
ATOM 778 C C . ASP A 1 97 ? 17.439 -14.264 -16.697 1.00 86.19 97 ASP A C 1
ATOM 780 O O . ASP A 1 97 ? 18.204 -14.828 -17.482 1.00 86.19 97 ASP A O 1
ATOM 784 N N . ALA A 1 98 ? 16.290 -14.826 -16.308 1.00 86.44 98 ALA A N 1
ATOM 785 C CA . ALA A 1 98 ? 15.861 -16.158 -16.724 1.00 86.44 98 ALA A CA 1
ATOM 786 C C . ALA A 1 98 ? 15.402 -16.232 -18.189 1.00 86.44 98 ALA A C 1
ATOM 788 O O . ALA A 1 98 ? 15.309 -17.326 -18.738 1.00 86.44 98 ALA A O 1
ATOM 789 N N . ILE A 1 99 ? 15.093 -15.092 -18.823 1.00 87.81 99 ILE A N 1
ATOM 790 C CA . ILE A 1 99 ? 14.540 -15.053 -20.190 1.00 87.81 99 ILE A CA 1
ATOM 791 C C . ILE A 1 99 ? 15.252 -14.074 -21.131 1.00 87.81 99 ILE A C 1
ATOM 793 O O . ILE A 1 99 ? 14.833 -13.907 -22.277 1.00 87.81 99 ILE A O 1
ATOM 797 N N . ASN A 1 100 ? 16.301 -13.394 -20.664 1.00 87.62 100 ASN A N 1
ATOM 798 C CA . ASN A 1 100 ? 17.060 -12.411 -21.443 1.00 87.62 100 ASN A CA 1
ATOM 799 C C . ASN A 1 100 ? 18.367 -12.980 -22.036 1.00 87.62 100 ASN A C 1
ATOM 801 O O . ASN A 1 100 ? 19.137 -12.227 -22.632 1.00 87.62 100 ASN A O 1
ATOM 805 N N . GLY A 1 101 ? 18.608 -14.288 -21.887 1.00 86.38 101 GLY A N 1
ATOM 806 C CA . GLY A 1 101 ? 19.827 -14.972 -22.323 1.00 86.38 101 GLY A CA 1
ATOM 807 C C . GLY A 1 101 ? 20.991 -14.931 -21.329 1.00 86.38 101 GLY A C 1
ATOM 808 O O . GLY A 1 101 ? 21.999 -15.569 -21.584 1.00 86.38 101 GLY A O 1
ATOM 809 N N . THR A 1 102 ? 20.880 -14.231 -20.193 1.00 88.38 102 THR A N 1
ATOM 810 C CA . THR A 1 102 ? 21.991 -14.109 -19.226 1.00 88.38 102 THR A CA 1
ATOM 811 C C . THR A 1 102 ? 22.279 -15.422 -18.500 1.00 88.38 102 THR A C 1
ATOM 813 O O . THR A 1 102 ? 23.440 -15.764 -18.285 1.00 88.38 102 THR A O 1
ATOM 816 N N . ILE A 1 103 ? 21.232 -16.158 -18.110 1.00 86.12 103 ILE A N 1
ATOM 817 C CA . ILE A 1 103 ? 21.374 -17.446 -17.409 1.00 86.12 103 ILE A CA 1
ATOM 818 C C . ILE A 1 103 ? 21.547 -18.603 -18.399 1.00 86.12 103 ILE A C 1
ATOM 820 O O . ILE A 1 103 ? 22.371 -19.491 -18.185 1.00 86.12 103 ILE A O 1
ATOM 824 N N . ASN A 1 104 ? 20.761 -18.607 -19.477 1.00 86.94 104 ASN A N 1
ATOM 825 C CA . ASN A 1 104 ? 20.791 -19.637 -20.510 1.00 86.94 104 ASN A CA 1
ATOM 826 C C . ASN A 1 104 ? 20.620 -18.994 -21.889 1.00 86.94 104 ASN A C 1
ATOM 828 O O . ASN A 1 104 ? 19.534 -18.517 -22.216 1.00 86.94 104 ASN A O 1
ATOM 832 N N . ASP A 1 105 ? 21.663 -19.054 -22.719 1.00 87.88 105 ASP A N 1
ATOM 833 C CA . ASP A 1 105 ? 21.667 -18.497 -24.079 1.00 87.88 105 ASP A CA 1
ATOM 834 C C . ASP A 1 105 ? 20.547 -19.062 -24.975 1.00 87.88 105 ASP A C 1
ATOM 836 O O . ASP A 1 105 ? 20.107 -18.397 -25.914 1.00 87.88 105 ASP A O 1
ATOM 840 N N . SER A 1 106 ? 20.062 -20.277 -24.685 1.00 87.38 106 SER A N 1
ATOM 841 C CA . SER A 1 106 ? 18.976 -20.927 -25.437 1.00 87.38 106 SER A CA 1
ATOM 842 C C . SER A 1 106 ? 17.597 -20.333 -25.128 1.00 87.38 106 SER A C 1
ATOM 844 O O . SER A 1 106 ? 16.669 -20.501 -25.917 1.00 87.38 106 SER A O 1
ATOM 846 N N . ILE A 1 107 ? 17.455 -19.629 -23.998 1.00 88.62 107 ILE A N 1
ATOM 847 C CA . ILE A 1 107 ? 16.218 -18.979 -23.553 1.00 88.62 107 ILE A CA 1
ATOM 848 C C . ILE A 1 107 ? 16.455 -17.466 -23.559 1.00 88.62 107 ILE A C 1
ATOM 850 O O . ILE A 1 107 ? 16.778 -16.841 -22.546 1.00 88.62 107 ILE A O 1
ATOM 854 N N . ASN A 1 108 ? 16.324 -16.871 -24.743 1.00 90.62 108 ASN A N 1
ATOM 855 C CA . ASN A 1 108 ? 16.633 -15.467 -24.963 1.00 90.62 108 ASN A CA 1
ATOM 856 C C . ASN A 1 108 ? 15.568 -14.755 -25.808 1.00 90.62 108 ASN A C 1
ATOM 858 O O . ASN A 1 108 ? 15.585 -14.789 -27.039 1.00 90.62 108 ASN A O 1
ATOM 862 N N . TYR A 1 109 ? 14.682 -14.028 -25.130 1.00 88.75 109 TYR A N 1
ATOM 863 C CA . TYR A 1 109 ? 13.674 -13.165 -25.747 1.00 88.75 109 TYR A CA 1
ATOM 864 C C . TYR A 1 109 ? 14.182 -11.747 -26.065 1.00 88.75 109 TYR A C 1
ATOM 866 O O . TYR A 1 109 ? 13.411 -10.898 -26.523 1.00 88.75 109 TYR A O 1
ATOM 874 N N . THR A 1 110 ? 15.466 -11.448 -25.848 1.00 86.25 110 THR A N 1
ATOM 875 C CA . THR A 1 110 ? 16.045 -10.134 -26.162 1.00 86.25 110 THR A CA 1
ATOM 876 C C . THR A 1 110 ? 15.949 -9.857 -27.665 1.00 86.25 110 THR A C 1
ATOM 878 O O . THR A 1 110 ? 16.357 -10.664 -28.493 1.00 86.25 110 THR A O 1
ATOM 881 N N . GLY A 1 111 ? 15.368 -8.712 -28.033 1.00 80.81 111 GLY A N 1
ATOM 882 C CA . GLY A 1 111 ? 15.082 -8.343 -29.425 1.00 80.81 111 GLY A CA 1
ATOM 883 C C . GLY A 1 111 ? 13.881 -9.059 -30.065 1.00 80.81 111 GLY A C 1
ATOM 884 O O . GLY A 1 111 ? 13.551 -8.760 -31.213 1.00 80.81 111 GLY A O 1
ATOM 885 N N . GLN A 1 112 ? 13.206 -9.968 -29.351 1.00 85.62 112 GLN A N 1
ATOM 886 C CA . GLN A 1 112 ? 12.020 -10.686 -29.829 1.00 85.62 112 GLN A CA 1
ATOM 887 C C . GLN A 1 112 ? 10.724 -10.136 -29.224 1.00 85.62 112 GLN A C 1
ATOM 889 O O . GLN A 1 112 ? 10.682 -9.740 -28.059 1.00 85.62 112 GLN A O 1
ATOM 894 N N . LYS A 1 113 ? 9.627 -10.165 -29.991 1.00 86.31 113 LYS A N 1
ATOM 895 C CA . LYS A 1 113 ? 8.307 -9.772 -29.476 1.00 86.31 113 LYS A CA 1
ATOM 896 C C . LYS A 1 113 ? 7.884 -10.722 -28.355 1.00 86.31 113 LYS A C 1
ATOM 898 O O . LYS A 1 113 ? 7.610 -11.890 -28.606 1.00 86.31 113 LYS A O 1
ATOM 903 N N . LEU A 1 114 ? 7.773 -10.189 -27.145 1.00 87.94 114 LEU A N 1
ATOM 904 C CA . LEU A 1 114 ? 7.446 -10.934 -25.933 1.00 87.94 114 LEU A CA 1
ATOM 905 C C . LEU A 1 114 ? 6.130 -10.428 -25.351 1.00 87.94 114 LEU A C 1
ATOM 907 O O . LEU A 1 114 ? 5.884 -9.230 -25.349 1.00 87.94 114 LEU A O 1
ATOM 911 N N . PHE A 1 115 ? 5.295 -11.306 -24.807 1.00 89.50 115 PHE A N 1
ATOM 912 C CA . PHE A 1 115 ? 4.158 -10.894 -23.981 1.00 89.50 115 PHE A CA 1
ATOM 913 C C . PHE A 1 115 ? 4.449 -11.264 -22.528 1.00 89.50 115 PHE A C 1
ATOM 915 O O . PHE A 1 115 ? 4.682 -12.433 -22.213 1.00 89.50 115 PHE A O 1
ATOM 922 N N . LEU A 1 116 ? 4.435 -10.287 -21.627 1.00 88.00 116 LEU A N 1
ATOM 923 C CA . LEU A 1 116 ? 4.760 -10.541 -20.227 1.00 88.00 116 LEU A CA 1
ATOM 924 C C . LEU A 1 116 ? 3.613 -11.235 -19.497 1.00 88.00 116 LEU A C 1
ATOM 926 O O . LEU A 1 116 ? 2.429 -10.989 -19.743 1.00 88.00 116 LEU A O 1
ATOM 930 N N . ASN A 1 117 ? 3.985 -12.128 -18.593 1.00 91.19 117 ASN A N 1
ATOM 931 C CA . ASN A 1 117 ? 3.076 -12.760 -17.657 1.00 91.19 117 ASN A CA 1
ATOM 932 C C . ASN A 1 117 ? 3.840 -13.145 -16.396 1.00 91.19 117 ASN A C 1
ATOM 934 O O . ASN A 1 117 ? 5.046 -13.407 -16.450 1.00 91.19 117 ASN A O 1
ATOM 938 N N . ASN A 1 118 ? 3.116 -13.203 -15.290 1.00 91.69 118 ASN A N 1
ATOM 939 C CA . ASN A 1 118 ? 3.679 -13.545 -14.003 1.00 91.69 118 ASN A CA 1
ATOM 940 C C . ASN A 1 118 ? 2.685 -14.348 -13.161 1.00 91.69 118 ASN A C 1
ATOM 942 O O . ASN A 1 118 ? 1.464 -14.246 -13.307 1.00 91.69 118 ASN A O 1
ATOM 946 N N . LYS A 1 119 ? 3.239 -15.140 -12.254 1.00 94.06 119 LYS A N 1
ATOM 947 C CA . LYS A 1 119 ? 2.575 -15.741 -11.109 1.00 94.06 119 LYS A CA 1
ATOM 948 C C . LYS A 1 119 ? 3.396 -15.377 -9.891 1.00 94.06 119 LYS A C 1
ATOM 950 O O . LYS A 1 119 ? 4.495 -15.904 -9.715 1.00 94.06 119 LYS A O 1
ATOM 955 N N . THR A 1 120 ? 2.841 -14.533 -9.038 1.00 93.81 120 THR A N 1
ATOM 956 C CA . THR A 1 120 ? 3.496 -14.137 -7.795 1.00 93.81 120 THR A CA 1
ATOM 957 C C . THR A 1 120 ? 2.911 -14.934 -6.646 1.00 93.81 120 THR A C 1
ATOM 959 O O . THR A 1 120 ? 1.705 -14.946 -6.401 1.00 93.81 120 THR A O 1
ATOM 962 N N . ARG A 1 121 ? 3.781 -15.650 -5.945 1.00 95.19 121 ARG A N 1
ATOM 963 C CA . ARG A 1 121 ? 3.477 -16.449 -4.766 1.00 95.19 121 ARG A CA 1
ATOM 964 C C . ARG A 1 121 ? 3.927 -15.673 -3.539 1.00 95.19 121 ARG A C 1
ATOM 966 O O . ARG A 1 121 ? 5.116 -15.636 -3.260 1.00 95.19 121 ARG A O 1
ATOM 973 N N . ALA A 1 122 ? 2.996 -15.122 -2.774 1.00 95.75 122 ALA A N 1
ATOM 974 C CA . ALA A 1 122 ? 3.284 -14.319 -1.591 1.00 95.75 122 ALA A CA 1
ATOM 975 C C . ALA A 1 122 ? 2.957 -15.060 -0.284 1.00 95.75 122 ALA A C 1
ATOM 977 O O . ALA A 1 122 ? 1.987 -15.822 -0.199 1.00 95.75 122 ALA A O 1
ATOM 978 N N . TRP A 1 123 ? 3.789 -14.848 0.729 1.00 97.44 123 TRP A N 1
ATOM 979 C CA . TRP A 1 123 ? 3.593 -15.221 2.125 1.00 97.44 123 TRP A CA 1
ATOM 980 C C . TRP A 1 123 ? 3.731 -13.958 2.967 1.00 97.44 123 TRP A C 1
ATOM 982 O O . TRP A 1 123 ? 4.840 -13.473 3.189 1.00 97.44 123 TRP A O 1
ATOM 992 N N . GLU A 1 124 ? 2.610 -13.426 3.428 1.00 97.56 124 GLU A N 1
ATOM 993 C CA . GLU A 1 124 ? 2.572 -12.218 4.241 1.00 97.56 124 GLU A CA 1
ATOM 994 C C . GLU A 1 124 ? 2.348 -12.565 5.717 1.00 97.56 124 GLU A C 1
ATOM 996 O O . GLU A 1 124 ? 1.486 -13.377 6.063 1.00 97.56 124 GLU A O 1
ATOM 1001 N N . TYR A 1 125 ? 3.117 -11.911 6.585 1.00 98.06 125 TYR A N 1
ATOM 1002 C CA . TYR A 1 125 ? 2.973 -11.942 8.037 1.00 98.06 125 TYR A CA 1
ATOM 1003 C C . TYR A 1 125 ? 2.746 -10.512 8.523 1.00 98.06 125 TYR A C 1
ATOM 1005 O O . TYR A 1 125 ? 3.659 -9.690 8.436 1.00 98.06 125 TYR A O 1
ATOM 1013 N N . SER A 1 126 ? 1.553 -10.197 9.027 1.00 97.81 126 SER A N 1
ATOM 1014 C CA . SER A 1 126 ? 1.176 -8.826 9.391 1.00 97.81 126 SER A CA 1
ATOM 1015 C C . SER A 1 126 ? 0.566 -8.715 10.783 1.00 97.81 126 SER A C 1
ATOM 1017 O O . SER A 1 126 ? -0.136 -9.616 11.244 1.00 97.81 126 SER A O 1
ATOM 1019 N N . ILE A 1 127 ? 0.779 -7.563 11.417 1.00 98.19 127 ILE A N 1
ATOM 1020 C CA . ILE A 1 127 ? 0.066 -7.132 12.622 1.00 98.19 127 ILE A CA 1
ATOM 1021 C C . ILE A 1 127 ? -0.880 -5.996 12.227 1.00 98.19 127 ILE A C 1
ATOM 1023 O O . ILE A 1 127 ? -0.467 -5.024 11.598 1.00 98.19 127 ILE A O 1
ATOM 1027 N N . GLU A 1 128 ? -2.151 -6.128 12.591 1.00 97.62 128 GLU A N 1
ATOM 1028 C CA . GLU A 1 128 ? -3.257 -5.265 12.188 1.00 97.62 128 GLU A CA 1
ATOM 1029 C C . GLU A 1 128 ? -3.961 -4.708 13.431 1.00 97.62 128 GLU A C 1
ATOM 1031 O O . GLU A 1 128 ? -4.456 -5.455 14.276 1.00 97.62 128 GLU A O 1
ATOM 1036 N N . ALA A 1 129 ? -4.021 -3.387 13.536 1.00 96.06 129 ALA A N 1
ATOM 1037 C CA . ALA A 1 129 ? -4.873 -2.672 14.468 1.00 96.06 129 ALA A CA 1
ATOM 1038 C C . ALA A 1 129 ? -6.279 -2.573 13.869 1.00 96.06 129 ALA A C 1
ATOM 1040 O O . ALA A 1 129 ? -6.455 -2.027 12.778 1.00 96.06 129 ALA A O 1
ATOM 1041 N N . GLN A 1 130 ? -7.278 -3.098 14.571 1.00 94.19 130 GLN A N 1
ATOM 1042 C CA . GLN A 1 130 ? -8.652 -3.168 14.101 1.00 94.19 130 GLN A CA 1
ATOM 1043 C C . GLN A 1 130 ? -9.593 -2.351 14.988 1.00 94.19 130 GLN A C 1
ATOM 1045 O O . GLN A 1 130 ? -9.642 -2.510 16.207 1.00 94.19 130 GLN A O 1
ATOM 1050 N N . PHE A 1 131 ? -10.414 -1.535 14.336 1.00 92.88 131 PHE A N 1
ATOM 1051 C CA . PHE A 1 131 ? -11.511 -0.783 14.927 1.00 92.88 131 PHE A CA 1
ATOM 1052 C C . PHE A 1 131 ? -12.824 -1.390 14.455 1.00 92.88 131 PHE A C 1
ATOM 1054 O O . PHE A 1 131 ? -13.028 -1.548 13.253 1.00 92.88 131 PHE A O 1
ATOM 1061 N N . HIS A 1 132 ? -13.717 -1.737 15.376 1.00 90.81 132 HIS A N 1
ATOM 1062 C CA . HIS A 1 132 ? -14.944 -2.455 15.038 1.00 90.81 132 HIS A CA 1
ATOM 1063 C C . HIS A 1 132 ? -16.169 -1.918 15.781 1.00 90.81 132 HIS A C 1
ATOM 1065 O O . HIS A 1 132 ? -16.073 -1.422 16.900 1.00 90.81 132 HIS A O 1
ATOM 1071 N N . THR A 1 133 ? -17.355 -2.023 15.184 1.00 89.25 133 THR A N 1
ATOM 1072 C CA . THR A 1 133 ? -18.610 -1.563 15.799 1.00 89.25 133 THR A CA 1
ATOM 1073 C C . THR A 1 133 ? -19.087 -2.560 16.856 1.00 89.25 133 THR A C 1
ATOM 1075 O O . THR A 1 133 ? -19.792 -3.527 16.548 1.00 89.25 133 THR A O 1
ATOM 1078 N N . HIS A 1 134 ? -18.704 -2.335 18.112 1.00 83.19 134 HIS A N 1
ATOM 1079 C CA . HIS A 1 134 ? -18.975 -3.260 19.209 1.00 83.19 134 HIS A CA 1
ATOM 1080 C C . HIS A 1 134 ? -20.474 -3.375 19.519 1.00 83.19 134 HIS A C 1
ATOM 1082 O O . HIS A 1 134 ? -21.025 -4.474 19.487 1.00 83.19 134 HIS A O 1
ATOM 1088 N N . SER A 1 135 ? -21.156 -2.247 19.742 1.00 78.44 135 SER A N 1
ATOM 1089 C CA . SER A 1 135 ? -22.589 -2.227 20.084 1.00 78.44 135 SER A CA 1
ATOM 1090 C C . SER A 1 135 ? -23.467 -2.871 19.003 1.00 78.44 135 SER A C 1
ATOM 1092 O O . SER A 1 135 ? -24.355 -3.667 19.312 1.00 78.44 135 SER A O 1
ATOM 1094 N N . LEU A 1 136 ? -23.184 -2.598 17.723 1.00 81.25 136 LEU A N 1
ATOM 1095 C CA . LEU A 1 136 ? -23.935 -3.184 16.609 1.00 81.25 136 LEU A CA 1
ATOM 1096 C C . LEU A 1 136 ? -23.785 -4.712 16.578 1.00 81.25 136 LEU A C 1
ATOM 1098 O O . LEU A 1 136 ? -24.777 -5.434 16.466 1.00 81.25 136 LEU A O 1
ATOM 1102 N N . TYR A 1 137 ? -22.556 -5.201 16.763 1.00 84.62 137 TYR A N 1
ATOM 1103 C CA . TYR A 1 137 ? -22.273 -6.630 16.756 1.00 84.62 137 TYR A CA 1
ATOM 1104 C C . TYR A 1 137 ? -22.920 -7.354 17.936 1.00 84.62 137 TYR A C 1
ATOM 1106 O O . TYR A 1 137 ? -23.419 -8.465 17.772 1.00 84.62 137 TYR A O 1
ATOM 1114 N N . GLN A 1 138 ? -22.953 -6.729 19.114 1.00 77.38 138 GLN A N 1
ATOM 1115 C CA . GLN A 1 138 ? -23.576 -7.332 20.290 1.00 77.38 138 GLN A CA 1
ATOM 1116 C C . GLN A 1 138 ? -25.097 -7.401 20.178 1.00 77.38 138 GLN A C 1
ATOM 1118 O O . GLN A 1 138 ? -25.663 -8.465 20.424 1.00 77.38 138 GLN A O 1
ATOM 1123 N N . ASN A 1 139 ? -25.729 -6.299 19.768 1.00 76.12 139 ASN A N 1
ATOM 1124 C CA . ASN A 1 139 ? -27.186 -6.176 19.744 1.00 76.12 139 ASN A CA 1
ATOM 1125 C C . ASN A 1 139 ? -27.828 -6.893 18.552 1.00 76.12 139 ASN A C 1
ATOM 1127 O O . ASN A 1 139 ? -28.904 -7.468 18.689 1.00 76.12 139 ASN A O 1
ATOM 1131 N N . TYR A 1 140 ? -27.176 -6.863 17.387 1.00 81.69 140 TYR A N 1
ATOM 1132 C CA . TYR A 1 140 ? -27.763 -7.339 16.131 1.00 81.69 140 TYR A CA 1
ATOM 1133 C C . TYR A 1 140 ? -26.986 -8.487 15.484 1.00 81.69 140 TYR A C 1
ATOM 1135 O O . TYR A 1 140 ? -27.392 -8.979 14.436 1.00 81.69 140 TYR A O 1
ATOM 1143 N N . GLY A 1 141 ? -25.856 -8.908 16.062 1.00 79.25 141 GLY A N 1
ATOM 1144 C CA . GLY A 1 141 ? -25.014 -9.948 15.471 1.00 79.25 141 GLY A CA 1
ATOM 1145 C C . GLY A 1 141 ? -24.288 -9.507 14.196 1.00 79.25 141 GLY A C 1
ATOM 1146 O O . GLY A 1 141 ? -23.697 -10.347 13.529 1.00 79.25 141 GLY A O 1
ATOM 1147 N N . VAL A 1 142 ? -24.304 -8.218 13.846 1.00 87.25 142 VAL A N 1
ATOM 1148 C CA . VAL A 1 142 ? -23.634 -7.668 12.656 1.00 87.25 142 VAL A CA 1
ATOM 1149 C C . VAL A 1 142 ? -22.636 -6.607 13.089 1.00 87.25 142 VAL A C 1
ATOM 1151 O O . VAL A 1 142 ? -22.987 -5.692 13.822 1.00 87.25 142 VAL A O 1
ATOM 1154 N N . GLY A 1 143 ? -21.386 -6.719 12.655 1.00 88.88 143 GLY A N 1
ATOM 1155 C CA . GLY A 1 143 ? -20.343 -5.738 12.937 1.00 88.88 143 GLY A CA 1
ATOM 1156 C C . GLY A 1 143 ? -19.667 -5.265 11.662 1.00 88.88 143 GLY A C 1
ATOM 1157 O O . GLY A 1 143 ? -19.507 -6.040 10.726 1.00 88.88 143 GLY A O 1
ATOM 1158 N N . PHE A 1 144 ? -19.256 -4.005 11.649 1.00 93.88 144 PHE A N 1
ATOM 1159 C CA . PHE A 1 144 ? -18.339 -3.453 10.661 1.00 93.88 144 PHE A CA 1
ATOM 1160 C C . PHE A 1 144 ? -16.987 -3.241 11.313 1.00 93.88 144 PHE A C 1
ATOM 1162 O O . PHE A 1 144 ? -16.919 -2.902 12.499 1.00 93.88 144 PHE A O 1
ATOM 1169 N N . HIS A 1 145 ? -15.923 -3.397 10.538 1.00 93.88 145 HIS A N 1
ATOM 1170 C CA . HIS A 1 145 ? -14.580 -3.153 11.027 1.00 93.88 145 HIS A CA 1
ATOM 1171 C C . HIS A 1 145 ? -13.664 -2.578 9.953 1.00 93.88 145 HIS A C 1
ATOM 1173 O O . HIS A 1 145 ? -13.759 -2.909 8.774 1.00 93.88 145 HIS A O 1
ATOM 1179 N N . LEU A 1 146 ? -12.762 -1.713 10.400 1.00 96.81 146 LEU A N 1
ATOM 1180 C CA . LEU A 1 146 ? -11.655 -1.157 9.637 1.00 96.81 146 LEU A CA 1
ATOM 1181 C C . LEU A 1 146 ? -10.367 -1.641 10.292 1.00 96.81 146 LEU A C 1
ATOM 1183 O O . LEU A 1 146 ? -10.279 -1.675 11.520 1.00 96.81 146 LEU A O 1
ATOM 1187 N N . PHE A 1 147 ? -9.368 -1.994 9.498 1.00 96.19 147 PHE A N 1
ATOM 1188 C CA . PHE A 1 147 ? -8.055 -2.335 10.016 1.00 96.19 147 PHE A CA 1
ATOM 1189 C C . PHE A 1 147 ? -6.942 -1.684 9.210 1.00 96.19 147 PHE A C 1
ATOM 1191 O O . PHE A 1 147 ? -7.023 -1.534 7.992 1.00 96.19 147 PHE A O 1
ATOM 1198 N N . ILE A 1 148 ? -5.888 -1.317 9.926 1.00 96.62 148 ILE A N 1
ATOM 1199 C CA . ILE A 1 148 ? -4.628 -0.829 9.382 1.00 96.62 148 ILE A CA 1
ATOM 1200 C C . ILE A 1 148 ? -3.508 -1.621 10.038 1.00 96.62 148 ILE A C 1
ATOM 1202 O O . ILE A 1 148 ? -3.567 -1.930 11.226 1.00 96.62 148 ILE A O 1
ATOM 1206 N N . GLY A 1 149 ? -2.495 -1.988 9.276 1.00 95.88 149 GLY A N 1
ATOM 1207 C CA . GLY A 1 149 ? -1.428 -2.829 9.778 1.00 95.88 149 GLY A CA 1
ATOM 1208 C C . GLY A 1 149 ? -0.179 -2.734 8.940 1.00 95.88 149 GLY A C 1
ATOM 1209 O O . GLY A 1 149 ? -0.151 -2.094 7.892 1.00 95.88 149 GLY A O 1
ATOM 1210 N N . ALA A 1 150 ? 0.853 -3.421 9.392 1.00 95.69 150 ALA A N 1
ATOM 1211 C CA . ALA A 1 150 ? 2.072 -3.585 8.630 1.00 95.69 150 ALA A CA 1
ATOM 1212 C C . ALA A 1 150 ? 2.672 -4.961 8.894 1.00 95.69 150 ALA A C 1
ATOM 1214 O O . ALA A 1 150 ? 2.402 -5.601 9.917 1.00 95.69 150 ALA A O 1
ATOM 1215 N N . GLY A 1 151 ? 3.468 -5.425 7.944 1.00 94.94 151 GLY A N 1
ATOM 1216 C CA . GLY A 1 151 ? 4.029 -6.759 7.969 1.00 94.94 151 GLY A CA 1
ATOM 1217 C C . GLY A 1 151 ? 5.230 -6.921 7.060 1.00 94.94 151 GLY A C 1
ATOM 1218 O O . GLY A 1 151 ? 5.762 -5.957 6.508 1.00 94.94 151 GLY A O 1
ATOM 1219 N N . LEU A 1 152 ? 5.637 -8.174 6.913 1.00 96.69 152 LEU A N 1
ATOM 1220 C CA . LEU A 1 152 ? 6.664 -8.607 5.979 1.00 96.69 152 LEU A CA 1
ATOM 1221 C C . LEU A 1 152 ? 6.037 -9.574 4.981 1.00 96.69 152 LEU A C 1
ATOM 1223 O O . LEU A 1 152 ? 5.356 -10.520 5.384 1.00 96.69 152 LEU A O 1
ATOM 1227 N N . THR A 1 153 ? 6.303 -9.357 3.698 1.00 96.12 153 THR A N 1
ATOM 1228 C CA . THR A 1 153 ? 5.899 -10.258 2.620 1.00 96.12 153 THR A CA 1
ATOM 1229 C C . THR A 1 153 ? 7.135 -10.901 2.029 1.00 96.12 153 THR A C 1
ATOM 1231 O O . THR A 1 153 ? 8.003 -10.213 1.500 1.00 96.12 153 THR A O 1
ATOM 1234 N N . ASN A 1 154 ? 7.213 -12.224 2.119 1.00 95.94 154 ASN A N 1
ATOM 1235 C CA . ASN A 1 154 ? 8.125 -13.017 1.305 1.00 95.94 154 ASN A CA 1
ATOM 1236 C C . ASN A 1 154 ? 7.404 -13.366 0.001 1.00 95.94 154 ASN A C 1
ATOM 1238 O O . ASN A 1 154 ? 6.237 -13.767 0.056 1.00 95.94 154 ASN A O 1
ATOM 1242 N N . PHE A 1 155 ? 8.044 -13.210 -1.152 1.00 93.69 155 PHE A N 1
ATOM 1243 C CA . PHE A 1 155 ? 7.413 -13.528 -2.427 1.00 93.69 155 PHE A CA 1
ATOM 1244 C C . PHE A 1 155 ? 8.374 -14.172 -3.421 1.00 93.69 155 PHE A C 1
ATOM 1246 O O . PHE A 1 155 ? 9.582 -13.959 -3.400 1.00 93.69 155 PHE A O 1
ATOM 1253 N N . GLU A 1 156 ? 7.801 -14.982 -4.304 1.00 93.50 156 GLU A N 1
ATOM 1254 C CA . GLU A 1 156 ? 8.490 -15.583 -5.439 1.00 93.50 156 GLU A CA 1
ATOM 1255 C C . GLU A 1 156 ? 7.674 -15.361 -6.699 1.00 93.50 156 GLU A C 1
ATOM 1257 O O . GLU A 1 156 ? 6.447 -15.486 -6.674 1.00 93.50 156 GLU A O 1
ATOM 1262 N N . ILE A 1 157 ? 8.354 -15.092 -7.806 1.00 91.94 157 ILE A N 1
ATOM 1263 C CA . ILE A 1 157 ? 7.706 -14.787 -9.076 1.00 91.94 157 ILE A CA 1
ATOM 1264 C C . ILE A 1 157 ? 8.121 -15.818 -10.096 1.00 91.94 157 ILE A C 1
ATOM 1266 O O . ILE A 1 157 ? 9.288 -16.187 -10.193 1.00 91.94 157 ILE A O 1
ATOM 1270 N N . TYR A 1 158 ? 7.138 -16.284 -10.845 1.00 92.69 158 TYR A N 1
ATOM 1271 C CA . TYR A 1 158 ? 7.321 -17.226 -11.927 1.00 92.69 158 TYR A CA 1
ATOM 1272 C C . TYR A 1 158 ? 6.722 -16.648 -13.197 1.00 92.69 158 TYR A C 1
ATOM 1274 O O . TYR A 1 158 ? 5.679 -16.000 -13.151 1.00 92.69 158 TYR A O 1
ATOM 1282 N N . THR A 1 159 ? 7.348 -16.905 -14.330 1.00 91.94 159 THR A N 1
ATOM 1283 C CA . THR A 1 159 ? 6.828 -16.576 -15.650 1.00 91.94 159 THR A CA 1
ATOM 1284 C C . THR A 1 159 ? 6.583 -17.866 -16.419 1.00 91.94 159 THR A C 1
ATOM 1286 O O . THR A 1 159 ? 7.240 -18.876 -16.178 1.00 91.94 159 THR A O 1
ATOM 1289 N N . ASN A 1 160 ? 5.597 -17.830 -17.304 1.00 92.44 160 ASN A N 1
ATOM 1290 C CA . ASN A 1 160 ? 5.311 -18.906 -18.233 1.00 92.44 160 ASN A CA 1
ATOM 1291 C C . ASN A 1 160 ? 5.763 -18.476 -19.626 1.00 92.44 160 ASN A C 1
ATOM 1293 O O . ASN A 1 160 ? 5.047 -17.752 -20.330 1.00 92.44 160 ASN A O 1
ATOM 1297 N N . GLN A 1 161 ? 6.991 -18.841 -19.967 1.00 91.50 161 GLN A N 1
ATOM 1298 C CA . GLN A 1 161 ? 7.621 -18.466 -21.232 1.00 91.50 161 GLN A CA 1
ATOM 1299 C C . GLN A 1 161 ? 8.166 -19.672 -21.990 1.00 91.50 161 GLN A C 1
ATOM 1301 O O . GLN A 1 161 ? 8.675 -19.488 -23.096 1.00 91.50 161 GLN A O 1
ATOM 1306 N N . LEU A 1 162 ? 8.040 -20.872 -21.436 1.00 91.06 162 LEU A N 1
ATOM 1307 C CA . LEU A 1 162 ? 8.464 -22.114 -22.051 1.00 91.06 162 LEU A CA 1
ATOM 1308 C C . LEU A 1 162 ? 7.271 -23.055 -22.217 1.00 91.06 162 LEU A C 1
ATOM 1310 O O . LEU A 1 162 ? 6.332 -23.035 -21.421 1.00 91.06 162 LEU A O 1
ATOM 1314 N N . ASP A 1 163 ? 7.305 -23.862 -23.271 1.00 88.31 163 ASP A N 1
ATOM 1315 C CA . ASP A 1 163 ? 6.373 -24.968 -23.459 1.00 88.31 163 ASP A CA 1
ATOM 1316 C C . ASP A 1 163 ? 6.757 -26.192 -22.604 1.00 88.31 163 ASP A C 1
ATOM 1318 O O . ASP A 1 163 ? 7.773 -26.206 -21.907 1.00 88.31 163 ASP A O 1
ATOM 1322 N N . GLU A 1 164 ? 5.947 -27.253 -22.671 1.00 86.44 164 GLU A N 1
ATOM 1323 C CA . GLU A 1 164 ? 6.161 -28.505 -21.924 1.00 86.44 164 GLU A CA 1
ATOM 1324 C C . GLU A 1 164 ? 7.516 -29.180 -22.228 1.00 86.44 164 GLU A 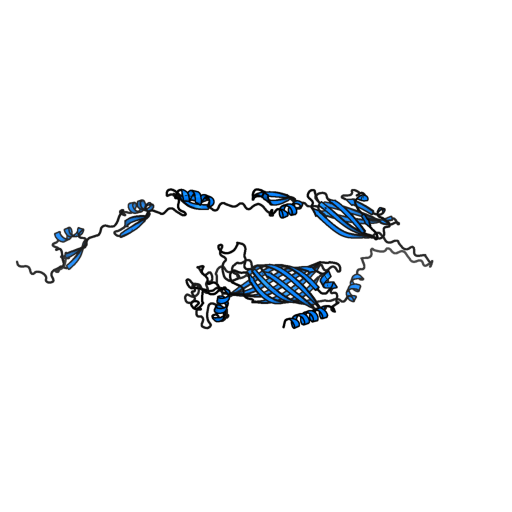C 1
ATOM 1326 O O . GLU A 1 164 ? 8.010 -29.966 -21.423 1.00 86.44 164 GLU A O 1
ATOM 1331 N N . ASN A 1 165 ? 8.133 -28.863 -23.371 1.00 88.75 165 ASN A N 1
ATOM 1332 C CA . ASN A 1 165 ? 9.435 -29.380 -23.789 1.00 88.75 165 ASN A CA 1
ATOM 1333 C C . ASN A 1 165 ? 10.577 -28.376 -23.531 1.00 88.75 165 ASN A C 1
ATOM 1335 O O . ASN A 1 165 ? 11.651 -28.529 -24.112 1.00 88.75 165 ASN A O 1
ATOM 1339 N N . GLU A 1 166 ? 10.342 -27.353 -22.702 1.00 86.94 166 GLU A N 1
ATOM 1340 C CA . GLU A 1 166 ? 11.283 -26.280 -22.354 1.00 86.94 166 GLU A CA 1
ATOM 1341 C C . GLU A 1 166 ? 11.683 -25.360 -23.529 1.00 86.94 166 GLU A C 1
ATOM 1343 O O . GLU A 1 166 ? 12.682 -24.641 -23.451 1.00 86.94 166 GLU A O 1
ATOM 1348 N N . ASN A 1 167 ? 10.907 -25.323 -24.621 1.00 89.62 167 ASN A N 1
ATOM 1349 C CA . ASN A 1 167 ? 11.168 -24.412 -25.741 1.00 89.62 167 ASN A CA 1
ATOM 1350 C C . ASN A 1 167 ? 10.460 -23.069 -25.554 1.00 89.62 167 ASN A C 1
ATOM 1352 O O . ASN A 1 167 ? 9.342 -23.005 -25.050 1.00 89.62 167 ASN A O 1
ATOM 1356 N N . MET A 1 168 ? 11.074 -21.989 -26.040 1.00 91.56 168 MET A N 1
ATOM 1357 C CA . MET A 1 168 ? 10.446 -20.664 -26.067 1.00 91.56 168 MET A CA 1
ATOM 1358 C C . MET A 1 168 ? 9.160 -20.657 -26.909 1.00 91.56 168 MET A C 1
ATOM 1360 O O . MET A 1 168 ? 9.143 -21.159 -28.035 1.00 91.56 168 MET A O 1
ATOM 1364 N N . TYR A 1 169 ? 8.103 -20.015 -26.407 1.00 91.12 169 TYR A N 1
ATOM 1365 C CA . TYR A 1 169 ? 6.890 -19.769 -27.182 1.00 91.12 169 TYR A CA 1
ATOM 1366 C C . TYR A 1 169 ? 7.154 -18.883 -28.401 1.00 91.12 169 TYR A C 1
ATOM 1368 O O . TYR A 1 169 ? 7.716 -17.790 -28.305 1.00 91.12 169 TYR A O 1
ATOM 1376 N N . ASP A 1 170 ? 6.614 -19.304 -29.542 1.00 88.81 170 ASP A N 1
ATOM 1377 C CA . ASP A 1 170 ? 6.567 -18.479 -30.741 1.00 88.81 170 ASP A CA 1
ATOM 1378 C C . ASP A 1 170 ? 5.360 -17.526 -30.710 1.00 88.81 170 ASP A C 1
ATOM 1380 O O . ASP A 1 170 ? 4.216 -17.890 -31.002 1.00 88.81 170 ASP A O 1
ATOM 1384 N N . TYR A 1 171 ? 5.623 -16.260 -30.382 1.00 89.94 171 TYR A N 1
ATOM 1385 C CA . TYR A 1 171 ? 4.609 -15.207 -30.373 1.00 89.94 171 TYR A CA 1
ATOM 1386 C C . TYR A 1 171 ? 4.287 -14.627 -31.757 1.00 89.94 171 TYR A C 1
ATOM 1388 O O . TYR A 1 171 ? 3.376 -13.801 -31.853 1.00 89.94 171 TYR A O 1
ATOM 1396 N N . SER A 1 172 ? 4.975 -15.044 -32.828 1.00 84.44 172 SER A N 1
ATOM 1397 C CA . SER A 1 172 ? 4.722 -14.553 -34.193 1.00 84.44 172 SER A CA 1
ATOM 1398 C C . SER A 1 172 ? 3.313 -14.885 -34.698 1.00 84.44 172 SER A C 1
ATOM 1400 O O . SER A 1 172 ? 2.760 -14.151 -35.517 1.00 84.44 172 SER A O 1
ATOM 1402 N N . GLN A 1 173 ? 2.709 -15.946 -34.155 1.00 80.12 173 GLN A N 1
ATOM 1403 C CA . GLN A 1 173 ? 1.365 -16.420 -34.497 1.00 80.12 173 GLN A CA 1
ATOM 1404 C C . GLN A 1 173 ? 0.238 -15.599 -33.841 1.00 80.12 173 GLN A C 1
ATOM 1406 O O . GLN A 1 173 ? -0.942 -15.815 -34.129 1.00 80.12 173 GLN A O 1
ATOM 1411 N N . ILE A 1 174 ? 0.567 -14.657 -32.949 1.00 87.62 174 ILE A N 1
ATOM 1412 C CA . ILE A 1 174 ? -0.418 -13.796 -32.289 1.00 87.62 174 ILE A CA 1
ATOM 1413 C C . ILE A 1 174 ? -0.772 -12.611 -33.193 1.00 87.62 174 ILE A C 1
ATOM 1415 O O . ILE A 1 174 ? 0.084 -11.836 -33.611 1.00 87.62 174 ILE A O 1
ATOM 1419 N N . ASP A 1 175 ? -2.066 -12.415 -33.443 1.00 86.69 175 ASP A N 1
ATOM 1420 C CA . ASP A 1 175 ? -2.563 -11.278 -34.219 1.00 86.69 175 ASP A CA 1
ATOM 1421 C C . ASP A 1 175 ? -2.470 -9.967 -33.417 1.00 86.69 175 ASP A C 1
ATOM 1423 O O . ASP A 1 175 ? -3.270 -9.685 -32.517 1.00 86.69 175 ASP A O 1
ATOM 1427 N N . TYR A 1 176 ? -1.485 -9.139 -33.769 1.00 85.31 176 TYR A N 1
ATOM 1428 C CA . TYR A 1 176 ? -1.206 -7.862 -33.111 1.00 85.31 176 TYR A CA 1
ATOM 1429 C C . TYR A 1 176 ? -2.276 -6.788 -33.342 1.00 85.31 176 TYR A C 1
ATOM 1431 O O . TYR A 1 176 ? -2.329 -5.842 -32.553 1.00 85.31 176 TYR A O 1
ATOM 1439 N N . SER A 1 177 ? -3.120 -6.928 -34.373 1.00 85.50 177 SER A N 1
ATOM 1440 C CA . SER A 1 177 ? -4.179 -5.964 -34.707 1.00 85.50 177 SER A CA 1
ATOM 1441 C C . SER A 1 177 ? -5.401 -6.070 -33.789 1.00 85.50 177 SER A C 1
ATOM 1443 O O . SER A 1 177 ? -6.207 -5.141 -33.701 1.00 85.50 177 SER A O 1
ATOM 1445 N N . LYS A 1 178 ? -5.535 -7.191 -33.070 1.00 87.81 178 LYS A N 1
ATOM 1446 C CA . LYS A 1 178 ? -6.624 -7.413 -32.118 1.00 87.81 1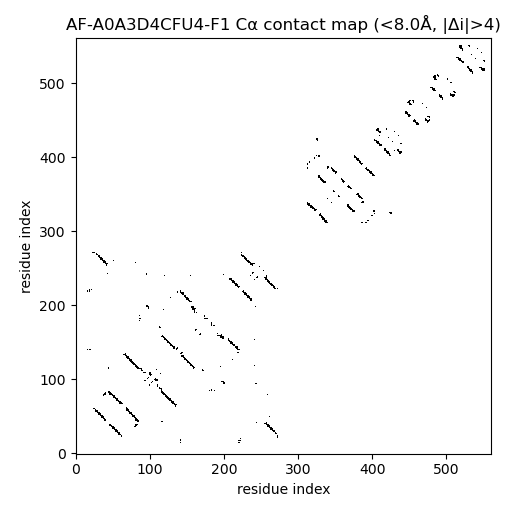78 LYS A CA 1
ATOM 1447 C C . LYS A 1 178 ? -6.510 -6.494 -30.905 1.00 87.81 178 LYS A C 1
ATOM 1449 O O . LYS A 1 178 ? -5.423 -6.110 -30.471 1.00 87.81 178 LYS A O 1
ATOM 1454 N N . SER A 1 179 ? -7.663 -6.218 -30.292 1.00 87.31 179 SER A N 1
ATOM 1455 C CA . SER A 1 179 ? -7.709 -5.564 -28.985 1.00 87.31 179 SER A CA 1
ATOM 1456 C C . SER A 1 179 ? -6.929 -6.372 -27.946 1.00 87.31 179 SER A C 1
ATOM 1458 O O . SER A 1 179 ? -6.863 -7.601 -28.008 1.00 87.31 179 SER A O 1
ATOM 1460 N N . GLU A 1 180 ? -6.375 -5.686 -26.950 1.00 85.00 180 GLU A N 1
ATOM 1461 C CA . GLU A 1 180 ? -5.570 -6.311 -25.899 1.00 85.00 180 GLU A CA 1
ATOM 1462 C C . GLU A 1 180 ? -6.296 -7.489 -25.226 1.00 85.00 180 GLU A C 1
ATOM 1464 O O . GLU A 1 180 ? -5.730 -8.568 -25.079 1.00 85.00 180 GLU A O 1
ATOM 1469 N N . LEU A 1 181 ? -7.585 -7.325 -24.906 1.00 85.00 181 LEU A N 1
ATOM 1470 C CA . LEU A 1 181 ? -8.404 -8.378 -24.297 1.00 85.00 181 LEU A CA 1
ATOM 1471 C C . LEU A 1 181 ? -8.579 -9.602 -25.213 1.00 85.00 181 LEU A C 1
ATOM 1473 O O . LEU A 1 181 ? -8.678 -10.727 -24.723 1.00 85.00 181 LEU A O 1
ATOM 1477 N N . ALA A 1 182 ? -8.649 -9.401 -26.530 1.00 87.00 182 ALA A N 1
ATOM 1478 C CA . ALA A 1 182 ? -8.725 -10.498 -27.488 1.00 87.00 182 ALA A CA 1
ATOM 1479 C C . ALA A 1 182 ? -7.373 -11.218 -27.622 1.00 87.00 182 ALA A C 1
ATOM 1481 O O . ALA A 1 182 ? -7.360 -12.446 -27.632 1.00 87.00 182 ALA A O 1
ATOM 1482 N N . ARG A 1 183 ? -6.248 -10.489 -27.601 1.00 90.25 183 ARG A N 1
ATOM 1483 C CA . ARG A 1 183 ? -4.905 -11.097 -27.576 1.00 90.25 183 ARG A CA 1
ATOM 1484 C C . ARG A 1 183 ? -4.660 -11.902 -26.308 1.00 90.25 183 ARG A C 1
ATOM 1486 O O . ARG A 1 183 ? -4.169 -13.016 -26.409 1.00 90.25 183 ARG A O 1
ATOM 1493 N N . VAL A 1 184 ? -5.083 -11.412 -25.138 1.00 88.50 184 VAL A N 1
ATOM 1494 C CA . VAL A 1 184 ? -5.015 -12.183 -23.880 1.00 88.50 184 VAL A CA 1
ATOM 1495 C C . VAL A 1 184 ? -5.684 -13.550 -24.042 1.00 88.50 184 VAL A C 1
ATOM 1497 O O . VAL A 1 184 ? -5.126 -14.547 -23.604 1.00 88.50 184 VAL A O 1
ATOM 1500 N N . LYS A 1 185 ? -6.841 -13.632 -24.716 1.00 87.56 185 LYS A N 1
ATOM 1501 C CA . LYS A 1 185 ? -7.527 -14.914 -24.971 1.00 87.56 185 LYS A CA 1
ATOM 1502 C C . LYS A 1 185 ? -6.748 -15.849 -25.894 1.00 87.56 185 LYS A C 1
ATOM 1504 O O . LYS A 1 185 ? -6.817 -17.056 -25.688 1.00 87.56 185 LYS A O 1
ATOM 1509 N N . ASP A 1 186 ? -6.060 -15.316 -26.897 1.00 89.69 186 ASP A N 1
ATOM 1510 C CA . ASP A 1 186 ? -5.224 -16.115 -27.798 1.00 89.69 186 ASP A CA 1
ATOM 1511 C C . ASP A 1 186 ? -3.953 -16.592 -27.077 1.00 89.69 186 ASP A C 1
ATOM 1513 O O . ASP A 1 186 ? -3.622 -17.774 -27.141 1.00 89.69 186 ASP A O 1
ATOM 1517 N N . LEU A 1 187 ? -3.325 -15.724 -26.275 1.00 90.44 187 LEU A N 1
ATOM 1518 C CA . LEU A 1 187 ? -2.211 -16.079 -25.388 1.00 90.44 187 LEU A CA 1
ATOM 1519 C C . LEU A 1 187 ? -2.604 -17.180 -24.393 1.00 90.44 187 LEU A C 1
ATOM 1521 O O . LEU A 1 187 ? -1.801 -18.070 -24.132 1.00 90.44 187 LEU A O 1
ATOM 1525 N N . ARG A 1 188 ? -3.857 -17.179 -23.904 1.00 87.88 188 ARG A N 1
ATOM 1526 C CA . ARG A 1 188 ? -4.377 -18.254 -23.039 1.00 87.88 188 ARG A CA 1
ATOM 1527 C C . ARG A 1 188 ? -4.491 -19.618 -23.712 1.00 87.88 188 ARG A C 1
ATOM 1529 O O . ARG A 1 188 ? -4.676 -20.613 -23.026 1.00 87.88 188 ARG A O 1
ATOM 1536 N N . LYS A 1 189 ? -4.481 -19.672 -25.040 1.00 88.44 189 LYS A N 1
ATOM 1537 C CA . LYS A 1 189 ? -4.512 -20.938 -25.783 1.00 88.44 189 LYS A CA 1
ATOM 1538 C C . LYS A 1 189 ? -3.115 -21.406 -26.159 1.00 88.44 189 LYS A C 1
ATOM 1540 O O . LYS A 1 189 ? -2.926 -22.600 -26.335 1.00 88.44 189 LYS A O 1
ATOM 1545 N N . LEU A 1 190 ? -2.190 -20.461 -26.331 1.00 89.69 190 LEU A N 1
ATOM 1546 C CA . LEU A 1 190 ? -0.798 -20.746 -26.656 1.00 89.69 190 LEU A CA 1
ATOM 1547 C C . LEU A 1 190 ? -0.046 -21.303 -25.442 1.00 89.69 190 LEU A C 1
ATOM 1549 O O . LEU A 1 190 ? 0.718 -22.246 -25.590 1.00 89.69 190 LEU A O 1
ATOM 1553 N N . ARG A 1 191 ? -0.269 -20.713 -24.263 1.00 90.62 191 ARG A N 1
ATOM 1554 C CA . ARG A 1 191 ? 0.445 -21.055 -23.029 1.00 90.62 191 ARG A CA 1
ATOM 1555 C C . ARG A 1 191 ? -0.223 -22.186 -22.258 1.00 90.62 191 ARG A C 1
ATOM 1557 O O . ARG A 1 191 ? -1.449 -22.256 -22.188 1.00 90.62 191 ARG A O 1
ATOM 1564 N N . ASP A 1 192 ? 0.592 -22.999 -21.602 1.00 89.31 192 ASP A N 1
ATOM 1565 C CA . ASP A 1 192 ? 0.184 -24.161 -20.799 1.00 89.31 192 ASP A CA 1
ATOM 1566 C C . ASP A 1 192 ? -0.201 -23.832 -19.334 1.00 89.31 192 ASP A C 1
ATOM 1568 O O . ASP A 1 192 ? -0.743 -24.672 -18.618 1.00 89.31 192 ASP A O 1
ATOM 1572 N N . TYR A 1 193 ? 0.047 -22.599 -18.883 1.00 87.81 193 TYR A N 1
ATOM 1573 C CA . TYR A 1 193 ? -0.112 -22.127 -17.499 1.00 87.81 193 TYR A CA 1
ATOM 1574 C C . TYR A 1 193 ? 0.702 -22.877 -16.429 1.00 87.81 193 TYR A C 1
ATOM 1576 O O . TYR A 1 193 ? 0.321 -22.853 -15.253 1.00 87.81 193 TYR A O 1
ATOM 1584 N N . SER A 1 194 ? 1.838 -23.484 -16.788 1.00 89.75 194 SER A N 1
ATOM 1585 C CA . SER A 1 194 ? 2.690 -24.196 -15.827 1.00 89.75 194 SER A CA 1
ATOM 1586 C C . SER A 1 194 ? 3.499 -23.252 -14.919 1.00 89.75 194 SER A C 1
ATOM 1588 O O . SER A 1 194 ? 3.621 -23.535 -13.721 1.00 89.75 194 SER A O 1
ATOM 1590 N N . TYR A 1 195 ? 3.915 -22.074 -15.414 1.00 90.44 195 TYR A N 1
ATOM 1591 C CA . TYR A 1 195 ? 4.710 -21.084 -14.655 1.00 90.44 195 TYR A CA 1
ATOM 1592 C C . TYR A 1 195 ? 5.977 -21.721 -14.065 1.00 90.44 195 TYR A C 1
ATOM 1594 O O . TYR A 1 195 ? 6.238 -21.687 -12.858 1.00 90.44 195 TYR A O 1
ATOM 1602 N N . GLU A 1 196 ? 6.702 -22.359 -14.961 1.00 87.06 196 GLU A N 1
ATOM 1603 C CA . GLU A 1 196 ? 7.882 -23.186 -14.811 1.00 87.06 196 GLU A CA 1
ATOM 1604 C C . GLU A 1 196 ? 9.146 -22.378 -14.506 1.00 87.06 196 GLU A C 1
ATOM 1606 O O . GLU A 1 196 ? 9.990 -22.813 -13.722 1.00 87.06 196 GLU A O 1
ATOM 1611 N N . THR A 1 197 ? 9.244 -21.161 -15.041 1.00 89.50 197 THR A N 1
ATOM 1612 C CA . THR A 1 197 ? 10.470 -20.366 -14.965 1.00 89.50 197 THR A CA 1
ATOM 1613 C C . THR A 1 197 ? 10.406 -19.387 -13.798 1.00 89.50 197 THR A C 1
ATOM 1615 O O . THR A 1 197 ? 9.582 -18.472 -13.802 1.00 89.50 197 THR A O 1
ATOM 1618 N N . LYS A 1 198 ? 11.275 -19.534 -12.790 1.00 90.06 198 LYS A N 1
ATOM 1619 C CA . LYS A 1 198 ? 11.413 -18.525 -11.726 1.00 90.06 198 LYS A CA 1
ATOM 1620 C C . LYS A 1 198 ? 12.023 -17.251 -12.321 1.00 90.06 198 LYS A C 1
ATOM 1622 O O . LYS A 1 198 ? 12.999 -17.322 -13.056 1.00 90.06 198 LYS A O 1
ATOM 1627 N N . VAL A 1 199 ? 11.431 -16.096 -12.026 1.00 88.06 199 VAL A N 1
ATOM 1628 C CA . VAL A 1 199 ? 12.008 -14.797 -12.391 1.00 88.06 199 VAL A CA 1
ATOM 1629 C C . VAL A 1 199 ? 13.247 -14.589 -11.532 1.00 88.06 199 VAL A C 1
ATOM 1631 O O . VAL A 1 199 ? 13.158 -14.589 -10.303 1.00 88.06 199 VAL A O 1
ATOM 1634 N N . GLU A 1 200 ? 14.389 -14.419 -12.187 1.00 81.62 200 GLU A N 1
ATOM 1635 C CA . GLU A 1 200 ? 15.661 -14.144 -11.531 1.00 81.62 200 GLU A CA 1
ATOM 1636 C C . GLU A 1 200 ? 16.109 -12.728 -11.872 1.00 81.62 200 GLU A C 1
ATOM 1638 O O . GLU A 1 200 ? 16.099 -12.310 -13.029 1.00 81.62 200 GLU A O 1
ATOM 1643 N N . ASN A 1 201 ? 16.449 -11.967 -10.837 1.00 76.50 201 ASN A N 1
ATOM 1644 C CA . ASN A 1 201 ? 17.032 -10.642 -10.961 1.00 76.50 201 ASN A CA 1
ATOM 1645 C C . ASN A 1 201 ? 17.904 -10.414 -9.725 1.00 76.50 201 ASN A C 1
ATOM 1647 O O . ASN A 1 201 ? 17.420 -10.520 -8.595 1.00 76.50 201 ASN A O 1
ATOM 1651 N N . ASN A 1 202 ? 19.180 -10.094 -9.938 1.00 73.38 202 ASN A N 1
ATOM 1652 C CA . ASN A 1 202 ? 20.161 -9.904 -8.862 1.00 73.38 202 ASN A CA 1
ATOM 1653 C C . ASN A 1 202 ? 19.766 -8.833 -7.827 1.00 73.38 202 ASN A C 1
ATOM 1655 O O . ASN A 1 202 ? 20.271 -8.850 -6.706 1.00 73.38 202 ASN A O 1
ATOM 1659 N N . ASN A 1 203 ? 18.859 -7.921 -8.179 1.00 75.75 203 ASN A N 1
ATOM 1660 C CA . ASN A 1 203 ? 18.379 -6.853 -7.307 1.00 75.75 203 ASN A CA 1
ATOM 1661 C C . ASN A 1 203 ? 17.014 -7.155 -6.657 1.00 75.75 203 ASN A C 1
ATOM 1663 O O . ASN A 1 203 ? 16.489 -6.298 -5.946 1.00 75.75 203 ASN A O 1
ATOM 1667 N N . MET A 1 204 ? 16.418 -8.335 -6.882 1.00 79.31 204 MET A N 1
ATOM 1668 C CA . MET A 1 204 ? 15.096 -8.667 -6.343 1.00 79.31 204 MET A CA 1
ATOM 1669 C C . MET A 1 204 ? 15.158 -9.003 -4.843 1.00 79.31 204 MET A C 1
ATOM 1671 O O . MET A 1 204 ? 15.801 -9.983 -4.455 1.00 79.31 204 MET A O 1
ATOM 1675 N N . PRO A 1 205 ? 14.465 -8.243 -3.972 1.00 79.75 205 PRO A N 1
ATOM 1676 C CA . PRO A 1 205 ? 14.406 -8.567 -2.555 1.00 79.75 205 PRO A CA 1
ATOM 1677 C C . PRO A 1 205 ? 13.523 -9.798 -2.332 1.00 79.75 205 PRO A C 1
ATOM 1679 O O . PRO A 1 205 ? 12.395 -9.857 -2.808 1.00 79.75 205 PRO A O 1
ATOM 1682 N N . SER A 1 206 ? 13.993 -10.765 -1.542 1.00 80.56 206 SER A N 1
ATOM 1683 C CA . SER A 1 206 ? 13.166 -11.928 -1.181 1.00 80.56 206 SER A CA 1
ATOM 1684 C C . SER A 1 206 ? 12.094 -11.595 -0.138 1.00 80.56 206 SER A C 1
ATOM 1686 O O . SER A 1 206 ? 11.091 -12.290 -0.038 1.00 80.56 206 SER A O 1
ATOM 1688 N N . VAL A 1 207 ? 12.301 -10.552 0.672 1.00 91.12 207 VAL A N 1
ATOM 1689 C CA . VAL A 1 207 ? 11.370 -10.124 1.725 1.00 91.12 207 VAL A CA 1
ATOM 1690 C C . VAL A 1 207 ? 11.230 -8.611 1.691 1.00 91.12 207 VAL A C 1
ATOM 1692 O O . VAL A 1 207 ? 12.231 -7.898 1.676 1.00 91.12 207 VAL A O 1
ATOM 1695 N N . VAL A 1 208 ? 9.992 -8.121 1.727 1.00 92.00 208 VAL A N 1
ATOM 1696 C CA . VAL A 1 208 ? 9.677 -6.690 1.672 1.00 92.00 208 VAL A CA 1
ATOM 1697 C C . VAL A 1 208 ? 8.753 -6.275 2.804 1.00 92.00 208 VAL A C 1
ATOM 1699 O O . VAL A 1 208 ? 7.820 -6.990 3.179 1.00 92.00 208 VAL A O 1
ATOM 1702 N N . PHE A 1 209 ? 8.994 -5.083 3.344 1.00 93.38 209 PHE A N 1
ATOM 1703 C CA . PHE A 1 209 ? 8.042 -4.445 4.243 1.00 93.38 209 PHE A CA 1
ATOM 1704 C C . PHE A 1 209 ? 6.738 -4.159 3.491 1.00 93.38 209 PHE A C 1
ATOM 1706 O O . PHE A 1 209 ? 6.757 -3.770 2.326 1.00 93.38 209 PHE A O 1
ATOM 1713 N N . THR A 1 210 ? 5.601 -4.414 4.133 1.00 94.69 210 THR A N 1
ATOM 1714 C CA . THR A 1 210 ? 4.277 -4.347 3.503 1.00 94.69 210 THR A CA 1
ATOM 1715 C C . THR A 1 210 ? 3.281 -3.680 4.451 1.00 94.69 210 THR A C 1
ATOM 1717 O O . THR A 1 210 ? 2.747 -4.338 5.350 1.00 94.69 210 THR A O 1
ATOM 1720 N N . PRO A 1 211 ? 3.019 -2.373 4.295 1.00 95.00 211 PRO A N 1
ATOM 1721 C CA . PRO A 1 211 ? 1.850 -1.722 4.867 1.00 95.00 211 PRO A CA 1
ATOM 1722 C C . PRO A 1 211 ? 0.560 -2.320 4.313 1.00 95.00 211 PRO A C 1
ATOM 1724 O O . PRO A 1 211 ? 0.486 -2.722 3.151 1.00 95.00 211 PRO A O 1
ATOM 1727 N N . THR A 1 212 ? -0.472 -2.369 5.150 1.00 95.12 212 THR A N 1
ATOM 1728 C CA . THR A 1 212 ? -1.762 -2.954 4.792 1.00 95.12 212 THR A CA 1
ATOM 1729 C C . THR A 1 212 ? -2.913 -2.150 5.370 1.00 95.12 212 THR A C 1
ATOM 1731 O O . THR A 1 212 ? -2.834 -1.610 6.475 1.00 95.12 212 THR A O 1
ATOM 1734 N N . ILE A 1 213 ? -4.007 -2.092 4.624 1.00 96.12 213 ILE A N 1
ATOM 1735 C CA . ILE A 1 213 ? -5.262 -1.479 5.048 1.00 96.12 213 ILE A CA 1
ATOM 1736 C C . ILE A 1 213 ? -6.416 -2.328 4.536 1.00 96.12 213 ILE A C 1
ATOM 1738 O O . ILE A 1 213 ? -6.333 -2.952 3.479 1.00 96.12 213 ILE A O 1
ATOM 1742 N N . GLY A 1 214 ? -7.511 -2.372 5.274 1.00 96.56 214 GLY A N 1
ATOM 1743 C CA . GLY A 1 214 ? -8.696 -3.056 4.803 1.00 96.56 214 GLY A CA 1
ATOM 1744 C C . GLY A 1 214 ? -9.919 -2.767 5.639 1.00 96.56 214 GLY A C 1
ATOM 1745 O O . GLY A 1 214 ? -9.864 -2.145 6.699 1.00 96.56 214 GLY A O 1
ATOM 1746 N N . ALA A 1 215 ? -11.048 -3.225 5.127 1.00 97.44 215 ALA A N 1
ATOM 1747 C CA . ALA A 1 215 ? -12.335 -3.093 5.776 1.00 97.44 215 ALA A CA 1
ATOM 1748 C C . ALA A 1 215 ? -13.127 -4.383 5.604 1.00 97.44 215 ALA A C 1
ATOM 1750 O O . ALA A 1 215 ? -12.905 -5.160 4.669 1.00 97.44 215 ALA A O 1
ATOM 1751 N N . GLY A 1 216 ? -14.068 -4.611 6.507 1.00 95.75 216 GLY A N 1
ATOM 1752 C CA . GLY A 1 216 ? -14.890 -5.797 6.465 1.00 95.75 216 GLY A CA 1
ATOM 1753 C C . GLY A 1 216 ? -16.143 -5.715 7.313 1.00 95.75 216 GLY A C 1
ATOM 1754 O O . GLY A 1 216 ? -16.449 -4.716 7.967 1.00 95.75 216 GLY A O 1
ATOM 1755 N N . MET A 1 217 ? -16.879 -6.814 7.250 1.00 94.88 217 MET A N 1
ATOM 1756 C CA . MET A 1 217 ? -18.082 -7.071 8.013 1.00 94.88 217 MET A CA 1
ATOM 1757 C C . MET A 1 217 ? -17.963 -8.418 8.711 1.00 94.88 217 MET A C 1
ATOM 1759 O O . MET A 1 217 ? -17.349 -9.349 8.191 1.00 94.88 217 MET A O 1
ATOM 1763 N N . GLN A 1 218 ? -18.604 -8.546 9.862 1.00 91.50 218 GLN A N 1
ATOM 1764 C CA . GLN A 1 218 ? -18.713 -9.790 10.609 1.00 91.50 218 GLN A CA 1
ATOM 1765 C C . GLN A 1 218 ? -20.175 -10.083 10.944 1.00 91.50 218 GLN A C 1
ATOM 1767 O O . GLN A 1 218 ? -20.922 -9.193 11.347 1.00 91.50 218 GLN A O 1
ATOM 1772 N N . PHE A 1 219 ? -20.570 -11.343 10.801 1.00 90.44 219 PHE A N 1
ATOM 1773 C CA . PHE A 1 219 ? -21.911 -11.850 11.060 1.00 90.44 219 PHE A CA 1
ATOM 1774 C C . PHE A 1 219 ? -21.829 -12.980 12.080 1.00 90.44 219 PHE A C 1
ATOM 1776 O O . PHE A 1 219 ? -21.155 -13.988 11.860 1.00 90.44 219 PHE A O 1
ATOM 1783 N N . ARG A 1 220 ? -22.531 -12.825 13.198 1.00 86.75 220 ARG A N 1
ATOM 1784 C CA . ARG A 1 220 ? -22.656 -13.846 14.232 1.00 86.75 220 ARG A CA 1
ATOM 1785 C C . ARG A 1 220 ? -23.544 -14.967 13.717 1.00 86.75 220 ARG A C 1
ATOM 1787 O O . ARG A 1 220 ? -24.719 -14.753 13.437 1.00 86.75 220 ARG A O 1
ATOM 1794 N N . LEU A 1 221 ? -22.978 -16.164 13.629 1.00 85.06 221 LEU A N 1
ATOM 1795 C CA . LEU A 1 221 ? -23.718 -17.373 13.266 1.00 85.06 221 LEU A CA 1
ATOM 1796 C C . LEU A 1 221 ? -24.012 -18.230 14.500 1.00 85.06 221 LEU A C 1
ATOM 1798 O O . LEU A 1 221 ? -25.054 -18.873 14.584 1.00 85.06 221 LEU A O 1
ATOM 1802 N N . SER A 1 222 ? -23.121 -18.185 15.490 1.00 79.62 222 SER A N 1
ATOM 1803 C CA . SER A 1 222 ? -23.218 -18.890 16.764 1.00 79.62 222 SER A CA 1
ATOM 1804 C C . SER A 1 222 ? -22.505 -18.080 17.857 1.00 79.62 222 SER A C 1
ATOM 1806 O O . SER A 1 222 ? -21.653 -17.250 17.533 1.00 79.62 222 SER A O 1
ATOM 1808 N N . PRO A 1 223 ? -22.770 -18.329 19.153 1.00 74.44 223 PRO A N 1
ATOM 1809 C CA . PRO A 1 223 ? -21.913 -17.824 20.228 1.00 74.44 223 PRO A CA 1
ATOM 1810 C C . PRO A 1 223 ? -20.434 -18.223 20.082 1.00 74.44 223 PRO A C 1
ATOM 1812 O O . PRO A 1 223 ? -19.563 -17.525 20.591 1.00 74.44 223 PRO A O 1
ATOM 1815 N N . TYR A 1 224 ? -20.133 -19.312 19.368 1.00 79.12 224 TYR A N 1
ATOM 1816 C CA . TYR A 1 224 ? -18.772 -19.848 19.248 1.00 79.12 224 TYR A CA 1
ATOM 1817 C C . TYR A 1 224 ? -18.064 -19.482 17.949 1.00 79.12 224 TYR A C 1
ATOM 1819 O O . TYR A 1 224 ? -16.845 -19.629 17.868 1.00 79.12 224 TYR A O 1
ATOM 1827 N N . TRP A 1 225 ? -18.789 -19.021 16.928 1.00 83.75 225 TRP A N 1
ATOM 1828 C CA . TRP A 1 225 ? -18.172 -18.663 15.656 1.00 83.75 225 TRP A CA 1
ATOM 1829 C C . TRP A 1 225 ? -18.981 -17.659 14.833 1.00 83.75 225 TRP A C 1
ATOM 1831 O O . TRP A 1 225 ? -20.215 -17.617 14.874 1.00 83.75 225 TRP A O 1
ATOM 1841 N N . SER A 1 226 ? -18.249 -16.868 14.052 1.00 90.62 226 SER A N 1
ATOM 1842 C CA . SER A 1 226 ? -18.778 -15.805 13.198 1.00 90.62 226 SER A CA 1
ATOM 1843 C C . SER A 1 226 ? -18.197 -15.882 11.800 1.00 90.62 226 SER A C 1
ATOM 1845 O O . SER A 1 226 ? -17.025 -16.204 11.622 1.00 90.62 226 SER A O 1
ATOM 1847 N N . LEU A 1 227 ? -19.021 -15.549 10.813 1.00 93.75 227 LEU A N 1
ATOM 1848 C CA . LEU A 1 227 ? -18.584 -15.332 9.442 1.00 93.75 227 LEU A CA 1
ATOM 1849 C C . LEU A 1 227 ? -18.012 -13.924 9.310 1.00 93.75 227 LEU A C 1
ATOM 1851 O O . LEU A 1 227 ? -18.545 -12.976 9.875 1.00 93.75 227 LEU A O 1
ATOM 1855 N N . MET A 1 228 ? -16.957 -13.781 8.528 1.00 94.62 228 MET A N 1
ATOM 1856 C CA . MET A 1 228 ? -16.270 -12.529 8.268 1.00 94.62 228 MET A CA 1
ATOM 1857 C C . MET A 1 228 ? -16.140 -12.340 6.759 1.00 94.62 228 MET A C 1
ATOM 1859 O O . MET A 1 228 ? -15.794 -13.283 6.062 1.00 94.62 228 MET A O 1
ATOM 1863 N N . LEU A 1 229 ? -16.416 -11.145 6.251 1.00 97.19 229 LEU A N 1
ATOM 1864 C CA . LEU A 1 229 ? -16.179 -10.751 4.864 1.0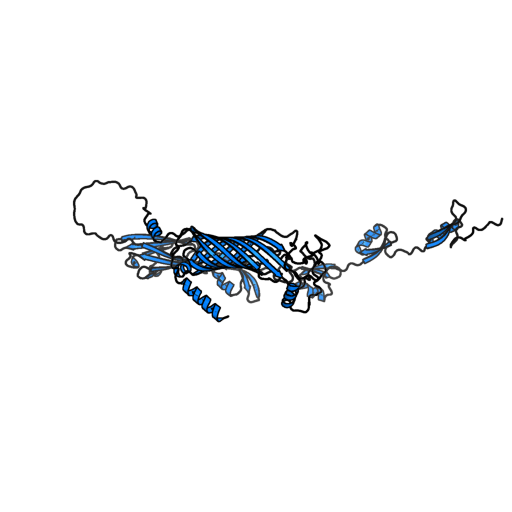0 97.19 229 LEU A CA 1
ATOM 1865 C C . LEU A 1 229 ? -15.222 -9.565 4.882 1.00 97.19 229 LEU A C 1
ATOM 1867 O O . LEU A 1 229 ? -15.517 -8.572 5.540 1.00 97.19 229 LEU A O 1
ATOM 1871 N N . GLU A 1 230 ? -14.090 -9.647 4.190 1.00 96.81 230 GLU A N 1
ATOM 1872 C CA . GLU A 1 230 ? -13.072 -8.590 4.212 1.00 96.81 230 GLU A CA 1
ATOM 1873 C C . GLU A 1 230 ? -12.500 -8.317 2.830 1.00 96.81 230 GLU A C 1
ATOM 1875 O O . GLU A 1 230 ? -12.311 -9.233 2.029 1.00 96.81 230 GLU A O 1
ATOM 1880 N N . HIS A 1 231 ? -12.131 -7.060 2.604 1.00 98.00 231 HIS A N 1
ATOM 1881 C CA . HIS A 1 231 ? -11.210 -6.668 1.552 1.00 98.00 231 HIS A CA 1
ATOM 1882 C C . HIS A 1 231 ? -9.952 -6.077 2.190 1.00 98.00 231 HIS A C 1
ATOM 1884 O O . HIS A 1 231 ? -10.038 -5.120 2.961 1.00 98.00 231 HIS A O 1
ATOM 1890 N N . LYS A 1 232 ? -8.796 -6.657 1.874 1.00 96.88 232 LYS A N 1
ATOM 1891 C CA . LYS A 1 232 ? -7.470 -6.215 2.305 1.00 96.88 232 LYS A CA 1
ATOM 1892 C C . LYS A 1 232 ? -6.675 -5.732 1.097 1.00 96.88 232 LYS A C 1
ATOM 1894 O O . LYS A 1 232 ? -6.703 -6.364 0.045 1.00 96.88 232 LYS A O 1
ATOM 1899 N N . ILE A 1 233 ? -5.962 -4.632 1.282 1.00 95.44 233 ILE A N 1
ATOM 1900 C CA . ILE A 1 233 ? -5.030 -4.032 0.336 1.00 95.44 233 ILE A CA 1
ATOM 1901 C C . ILE A 1 233 ? -3.651 -4.085 0.990 1.00 95.44 233 ILE A C 1
ATOM 1903 O O . ILE A 1 233 ? -3.480 -3.594 2.109 1.00 95.44 233 ILE A O 1
ATOM 1907 N N . SER A 1 234 ? -2.693 -4.687 0.299 1.00 94.88 234 SER A N 1
ATOM 1908 C CA . SER A 1 234 ? -1.309 -4.833 0.740 1.00 94.88 234 SER A CA 1
ATOM 1909 C C . SER A 1 234 ? -0.389 -4.108 -0.234 1.00 94.88 234 SER A C 1
ATOM 1911 O O . SER A 1 234 ? -0.495 -4.305 -1.443 1.00 94.88 234 SER A O 1
ATOM 1913 N N . LEU A 1 235 ? 0.498 -3.268 0.300 1.00 92.56 235 LEU A N 1
ATOM 1914 C CA . LEU A 1 235 ? 1.403 -2.409 -0.464 1.00 92.56 235 LEU A CA 1
ATOM 1915 C C . LEU A 1 235 ? 2.857 -2.860 -0.258 1.00 92.56 235 LEU A C 1
ATOM 1917 O O . LEU A 1 235 ? 3.587 -2.234 0.518 1.00 92.56 235 LEU A O 1
ATOM 1921 N N . PRO A 1 236 ? 3.293 -3.981 -0.856 1.00 89.75 236 PRO A N 1
ATOM 1922 C CA . PRO A 1 236 ? 4.688 -4.391 -0.772 1.00 89.75 236 PRO A CA 1
ATOM 1923 C C . PRO A 1 236 ? 5.570 -3.257 -1.311 1.00 89.75 236 PRO A C 1
ATOM 1925 O O . PRO A 1 236 ? 5.335 -2.737 -2.393 1.00 89.75 236 PRO A O 1
ATOM 1928 N N . GLN A 1 237 ? 6.558 -2.817 -0.530 1.00 87.25 237 GLN A N 1
ATOM 1929 C CA . GLN A 1 237 ? 7.410 -1.670 -0.876 1.00 87.25 237 GLN A CA 1
ATOM 1930 C C . GLN A 1 237 ? 8.456 -2.043 -1.949 1.00 87.25 237 GLN A C 1
ATOM 1932 O O . GLN A 1 237 ? 9.659 -1.971 -1.708 1.00 87.25 237 GLN A O 1
ATOM 1937 N N . THR A 1 238 ? 8.005 -2.509 -3.113 1.00 83.69 238 THR A N 1
ATOM 1938 C CA . THR A 1 238 ? 8.832 -2.917 -4.254 1.00 83.69 238 THR A CA 1
ATOM 1939 C C . THR A 1 238 ? 8.047 -2.736 -5.555 1.00 83.69 238 THR A C 1
ATOM 1941 O O . THR A 1 238 ? 6.825 -2.865 -5.547 1.00 83.69 238 THR A O 1
ATOM 1944 N N . ASP A 1 239 ? 8.738 -2.422 -6.652 1.00 79.81 239 ASP A N 1
ATOM 1945 C CA . ASP A 1 239 ? 8.153 -2.455 -8.002 1.00 79.81 239 ASP A CA 1
ATOM 1946 C C . ASP A 1 239 ? 8.245 -3.849 -8.636 1.00 79.81 239 ASP A C 1
ATOM 1948 O O . ASP A 1 239 ? 7.597 -4.121 -9.626 1.00 79.81 239 ASP A O 1
ATOM 1952 N N . LEU A 1 240 ? 9.036 -4.747 -8.044 1.00 83.25 240 LEU A N 1
ATOM 1953 C CA . LEU A 1 240 ? 9.348 -6.042 -8.623 1.00 83.25 240 LEU A CA 1
ATOM 1954 C C . LEU A 1 240 ? 8.293 -7.094 -8.280 1.00 83.25 240 LEU A C 1
ATOM 1956 O O . LEU A 1 240 ? 8.581 -8.270 -8.463 1.00 83.25 240 LEU A O 1
ATOM 1960 N N . PHE A 1 241 ? 7.119 -6.748 -7.737 1.00 86.19 241 PHE A N 1
ATOM 1961 C CA . PHE A 1 241 ? 6.155 -7.745 -7.249 1.00 86.19 241 PHE A CA 1
ATOM 1962 C C . PHE A 1 241 ? 5.440 -8.468 -8.399 1.00 86.19 241 PHE A C 1
ATOM 1964 O O . PHE A 1 241 ? 4.999 -9.608 -8.224 1.00 86.19 241 PHE A O 1
ATOM 1971 N N . ASP A 1 242 ? 5.371 -7.865 -9.584 1.00 80.50 242 ASP A N 1
ATOM 1972 C CA . ASP A 1 242 ? 4.968 -8.526 -10.828 1.00 80.50 242 ASP A CA 1
ATOM 1973 C C . ASP A 1 242 ? 6.146 -9.062 -11.671 1.00 80.50 242 ASP A C 1
ATOM 1975 O O . ASP A 1 242 ? 5.946 -9.784 -12.652 1.00 80.50 242 ASP A O 1
ATOM 1979 N N . GLY A 1 243 ? 7.378 -8.800 -11.226 1.00 80.19 243 GLY A N 1
ATOM 1980 C CA . GLY A 1 243 ? 8.619 -9.266 -11.833 1.00 80.19 243 GLY A CA 1
ATOM 1981 C C . GLY A 1 243 ? 9.220 -8.305 -12.856 1.00 80.19 243 GLY A C 1
ATOM 1982 O O . GLY A 1 243 ? 10.162 -8.702 -13.546 1.00 80.19 243 GLY A O 1
ATOM 1983 N N . GLN A 1 244 ? 8.703 -7.082 -12.990 1.00 76.31 244 GLN A N 1
ATOM 1984 C CA . GLN A 1 244 ? 9.258 -6.025 -13.838 1.00 76.31 244 GLN A CA 1
ATOM 1985 C C . GLN A 1 244 ? 9.672 -4.807 -13.012 1.00 76.31 244 GLN A C 1
ATOM 1987 O O . GLN A 1 244 ? 9.139 -4.571 -11.944 1.00 76.31 244 GLN A O 1
ATOM 1992 N N . THR A 1 245 ? 10.663 -4.048 -13.485 1.00 73.56 245 THR A N 1
ATOM 1993 C CA . THR A 1 245 ? 11.036 -2.774 -12.849 1.00 73.56 245 THR A CA 1
ATOM 1994 C C . THR A 1 245 ? 10.255 -1.627 -13.479 1.00 73.56 245 THR A C 1
ATOM 1996 O O . THR A 1 245 ? 10.240 -1.515 -14.711 1.00 73.56 245 THR A O 1
ATOM 1999 N N . TYR A 1 246 ? 9.730 -0.734 -12.649 1.00 64.56 246 TYR A N 1
ATOM 2000 C CA . TYR A 1 246 ? 9.033 0.492 -13.012 1.00 64.56 246 TYR A CA 1
ATOM 2001 C C . TYR A 1 246 ? 9.887 1.387 -13.925 1.00 64.56 246 TYR A C 1
ATOM 2003 O O . TYR A 1 246 ? 11.101 1.536 -13.737 1.00 64.56 246 TYR A O 1
ATOM 2011 N N . LYS A 1 247 ? 9.250 2.059 -14.897 1.00 58.69 247 LYS A N 1
ATOM 2012 C CA . LYS A 1 247 ? 9.889 3.106 -15.714 1.00 58.69 247 LYS A CA 1
ATOM 2013 C C . LYS A 1 247 ? 9.011 4.358 -15.822 1.00 58.69 247 LYS A C 1
ATOM 2015 O O . LYS A 1 247 ? 7.819 4.305 -16.091 1.00 58.69 247 LYS A O 1
ATOM 2020 N N . VAL A 1 248 ? 9.672 5.506 -15.663 1.00 50.50 248 VAL A N 1
ATOM 2021 C CA . VAL A 1 248 ? 9.134 6.861 -15.411 1.00 50.50 248 VAL A CA 1
ATOM 2022 C C . VAL A 1 248 ? 8.212 7.426 -16.510 1.00 50.50 248 VAL A C 1
ATOM 2024 O O . VAL A 1 248 ? 7.524 8.414 -16.274 1.00 50.50 248 VAL A O 1
ATOM 2027 N N . GLU A 1 249 ? 8.183 6.846 -17.710 1.00 51.41 249 GLU A N 1
ATOM 2028 C CA . GLU A 1 249 ? 7.538 7.476 -18.873 1.00 51.41 249 GLU A CA 1
ATOM 2029 C C . GLU A 1 249 ? 6.036 7.188 -19.035 1.00 51.41 249 GLU A C 1
ATOM 2031 O O . GLU A 1 249 ? 5.401 7.857 -19.851 1.00 51.41 249 GLU A O 1
ATOM 2036 N N . GLN A 1 250 ? 5.445 6.237 -18.295 1.00 48.62 250 GLN A N 1
ATOM 2037 C CA . GLN A 1 250 ? 4.067 5.791 -18.572 1.00 48.62 250 GLN A CA 1
ATOM 2038 C C . GLN A 1 250 ? 3.059 5.928 -17.420 1.00 48.62 250 GLN A C 1
ATOM 2040 O O . GLN A 1 250 ? 1.870 5.979 -17.722 1.00 48.62 250 GLN A O 1
ATOM 2045 N N . ASP A 1 251 ? 3.476 6.104 -16.159 1.00 44.12 251 ASP A N 1
ATOM 2046 C CA . ASP A 1 251 ? 2.545 6.268 -15.029 1.00 44.12 251 ASP A CA 1
ATOM 2047 C C . ASP A 1 251 ? 3.122 7.139 -13.886 1.00 44.12 251 ASP A C 1
ATOM 2049 O O . ASP A 1 251 ? 4.336 7.188 -13.690 1.00 44.12 251 ASP A O 1
ATOM 2053 N N . PRO A 1 252 ? 2.292 7.889 -13.130 1.00 43.69 252 PRO A N 1
ATOM 2054 C CA . PRO A 1 252 ? 2.761 8.849 -12.127 1.00 43.69 252 PRO A CA 1
ATOM 2055 C C . PRO A 1 252 ? 3.376 8.186 -10.876 1.00 43.69 252 PRO A C 1
ATOM 2057 O O . PRO A 1 252 ? 2.665 7.723 -9.991 1.00 43.69 252 PRO A O 1
ATOM 2060 N N . SER A 1 253 ? 4.711 8.177 -10.817 1.00 45.19 253 SER A N 1
ATOM 2061 C CA . SER A 1 253 ? 5.664 8.407 -9.698 1.00 45.19 253 SER A CA 1
ATOM 2062 C C . SER A 1 253 ? 5.422 7.921 -8.247 1.00 45.19 253 SER A C 1
ATOM 2064 O O . SER A 1 253 ? 6.279 8.179 -7.402 1.00 45.19 253 SER A O 1
ATOM 2066 N N . PHE A 1 254 ? 4.364 7.176 -7.913 1.00 46.78 254 PHE A N 1
ATOM 2067 C CA . PHE A 1 254 ? 4.181 6.581 -6.571 1.00 46.78 254 PHE A CA 1
ATOM 2068 C C . PHE A 1 254 ? 3.615 5.147 -6.582 1.00 46.78 254 PHE A C 1
ATOM 2070 O O . PHE A 1 254 ? 3.352 4.575 -5.525 1.00 46.78 254 PHE A O 1
ATOM 2077 N N . ILE A 1 255 ? 3.405 4.541 -7.753 1.00 50.44 255 ILE A N 1
ATOM 2078 C CA . ILE A 1 255 ? 2.761 3.225 -7.843 1.00 50.44 255 ILE A CA 1
ATOM 2079 C C . ILE A 1 255 ? 3.777 2.137 -7.487 1.00 50.44 255 ILE A C 1
ATOM 2081 O O . ILE A 1 255 ? 4.553 1.679 -8.314 1.00 50.44 255 ILE A O 1
ATOM 2085 N N . GLN A 1 256 ? 3.784 1.762 -6.213 1.00 65.56 256 GLN A N 1
ATOM 2086 C CA . GLN A 1 256 ? 4.259 0.458 -5.768 1.00 65.56 256 GLN A CA 1
ATOM 2087 C C . GLN A 1 256 ? 3.235 -0.579 -6.213 1.00 65.56 256 GLN A C 1
ATOM 2089 O O . GLN A 1 256 ? 2.034 -0.304 -6.138 1.00 65.56 256 GLN A O 1
ATOM 2094 N N . ASP A 1 257 ? 3.686 -1.751 -6.647 1.00 78.00 257 ASP A N 1
ATOM 2095 C CA . ASP A 1 257 ? 2.779 -2.848 -6.956 1.00 78.00 257 ASP A CA 1
ATOM 2096 C C . ASP A 1 257 ? 1.898 -3.133 -5.741 1.00 78.00 257 ASP A C 1
ATOM 2098 O O . ASP A 1 257 ? 2.378 -3.427 -4.646 1.00 78.00 257 ASP A O 1
ATOM 2102 N N . VAL A 1 258 ? 0.583 -3.041 -5.917 1.00 88.12 258 VAL A N 1
ATOM 2103 C CA . VAL A 1 258 ? -0.378 -3.302 -4.844 1.00 88.12 258 VAL A CA 1
ATOM 2104 C C . VAL A 1 258 ? -1.052 -4.625 -5.125 1.00 88.12 258 VAL A C 1
ATOM 2106 O O . VAL A 1 258 ? -1.461 -4.895 -6.252 1.00 88.12 258 VAL A O 1
ATOM 2109 N N . TYR A 1 259 ? -1.253 -5.445 -4.098 1.00 90.81 259 TYR A N 1
ATOM 2110 C CA . TYR A 1 259 ? -2.117 -6.606 -4.239 1.00 90.81 259 TYR A CA 1
ATOM 2111 C C . TYR A 1 259 ? -3.279 -6.581 -3.257 1.00 90.81 259 TYR A C 1
ATOM 2113 O O . TYR A 1 259 ? -3.210 -6.101 -2.126 1.00 90.81 259 TYR A O 1
ATOM 2121 N N . HIS A 1 260 ? -4.395 -7.092 -3.746 1.00 95.00 260 HIS A N 1
ATOM 2122 C CA . HIS A 1 260 ? -5.686 -7.078 -3.103 1.00 95.00 260 HIS A CA 1
ATOM 2123 C C . HIS A 1 260 ? -6.072 -8.499 -2.720 1.00 95.00 260 HIS A C 1
ATOM 2125 O O . HIS A 1 260 ? -5.811 -9.451 -3.458 1.00 95.00 260 HIS A O 1
ATOM 2131 N N . TYR A 1 261 ? -6.761 -8.635 -1.595 1.00 97.44 261 TYR A N 1
ATOM 2132 C CA . TYR A 1 261 ? -7.300 -9.893 -1.107 1.00 97.44 261 TYR A CA 1
ATOM 2133 C C . TYR A 1 261 ? -8.734 -9.688 -0.627 1.00 97.44 261 TYR A C 1
ATOM 2135 O O . TYR A 1 261 ? -8.985 -9.040 0.387 1.00 97.44 261 TYR A O 1
ATOM 2143 N N . SER A 1 262 ? -9.688 -10.241 -1.375 1.00 97.12 262 SER A N 1
ATOM 2144 C CA . SER A 1 262 ? -11.105 -10.258 -0.998 1.00 97.12 262 SER A CA 1
ATOM 2145 C C . SER A 1 262 ? -11.448 -11.639 -0.473 1.00 97.12 262 SER A C 1
ATOM 2147 O O . SER A 1 262 ? -11.302 -12.617 -1.203 1.00 97.12 262 SER A O 1
ATOM 2149 N N . SER A 1 263 ? -11.889 -11.735 0.777 1.00 97.19 263 SER A N 1
ATOM 2150 C CA . SER A 1 263 ? -12.012 -13.016 1.470 1.00 97.19 263 SER A CA 1
ATOM 2151 C C . SER A 1 263 ? -13.291 -13.148 2.274 1.00 97.19 263 SER A C 1
ATOM 2153 O O . SER A 1 263 ? -13.866 -12.165 2.746 1.00 97.19 263 SER A O 1
ATOM 2155 N N . PHE A 1 264 ? -13.703 -14.399 2.447 1.00 96.94 264 PHE A N 1
ATOM 2156 C CA . PHE A 1 264 ? -14.595 -14.802 3.517 1.00 96.94 264 PHE A CA 1
ATOM 2157 C C . PHE A 1 264 ? -13.781 -15.564 4.566 1.00 96.94 264 PHE A C 1
ATOM 2159 O O . PHE A 1 264 ? -12.800 -16.237 4.249 1.00 96.94 264 PHE A O 1
ATOM 2166 N N . GLY A 1 265 ? -14.174 -15.475 5.827 1.00 95.62 265 GLY A N 1
ATOM 2167 C CA . GLY A 1 265 ? -13.483 -16.135 6.920 1.00 95.62 265 GLY A CA 1
ATOM 2168 C C . GLY A 1 265 ? -14.415 -16.572 8.029 1.00 95.62 265 GLY A C 1
ATOM 2169 O O . GLY A 1 265 ? -15.546 -16.108 8.133 1.00 95.62 265 GLY A O 1
ATOM 2170 N N . LEU A 1 266 ? -13.926 -17.482 8.858 1.00 96.12 266 LEU A N 1
ATOM 2171 C CA . LEU A 1 266 ? -14.584 -17.932 10.074 1.00 96.12 266 LEU A CA 1
ATOM 2172 C C . LEU A 1 266 ? -13.713 -17.536 11.259 1.00 96.12 266 LEU A C 1
ATOM 2174 O O . LEU A 1 266 ? -12.523 -17.841 11.273 1.00 96.12 266 LEU A O 1
ATOM 2178 N N . ILE A 1 267 ? -14.309 -16.860 12.237 1.00 93.06 267 ILE A N 1
ATOM 2179 C CA . ILE A 1 267 ? -13.681 -16.504 13.509 1.00 93.06 267 ILE A CA 1
ATOM 2180 C C . ILE A 1 267 ? -14.282 -17.382 14.596 1.00 93.06 267 ILE A C 1
ATOM 2182 O O . ILE A 1 267 ? -15.499 -17.415 14.744 1.00 93.06 267 ILE A O 1
ATOM 2186 N N . PHE A 1 268 ? -13.437 -18.052 15.364 1.00 90.81 268 PHE A N 1
ATOM 2187 C CA . PHE A 1 268 ? -13.772 -18.911 16.490 1.00 90.81 268 PHE A CA 1
ATOM 2188 C C . PHE A 1 268 ? -13.514 -18.178 17.811 1.00 90.81 268 PHE A C 1
ATOM 2190 O O . PHE A 1 268 ? -12.472 -17.539 17.997 1.00 90.81 268 PHE A O 1
ATOM 2197 N N . TYR A 1 269 ? -14.465 -18.290 18.735 1.00 84.62 269 TYR A N 1
ATOM 2198 C CA . TYR A 1 269 ? -14.426 -17.674 20.058 1.00 84.62 269 TYR A CA 1
ATOM 2199 C C . TYR A 1 269 ? -14.125 -18.745 21.109 1.00 84.62 269 TYR A C 1
ATOM 2201 O O . TYR A 1 269 ? -14.864 -19.721 21.231 1.00 84.62 269 TYR A O 1
ATOM 2209 N N . PHE A 1 270 ? -13.064 -18.544 21.891 1.00 75.56 270 PHE A N 1
ATOM 2210 C CA . PHE A 1 270 ? -12.710 -19.410 23.018 1.00 75.56 270 PHE A CA 1
ATOM 2211 C C . PHE A 1 270 ? -13.109 -18.741 24.343 1.00 75.56 270 PHE A C 1
ATOM 2213 O O . PHE A 1 270 ? -13.033 -17.516 24.465 1.00 75.56 270 PHE A O 1
ATOM 2220 N N . GLY A 1 271 ? -13.542 -19.536 25.329 1.00 60.44 271 GLY A N 1
ATOM 2221 C CA . GLY A 1 271 ? -13.784 -19.070 26.703 1.00 60.44 271 GLY A CA 1
ATOM 2222 C C . GLY A 1 271 ? -15.063 -18.253 26.920 1.00 60.44 271 GLY A C 1
ATOM 2223 O O . GLY A 1 271 ? -15.025 -17.223 27.584 1.00 60.44 271 GLY A O 1
ATOM 2224 N N . THR A 1 272 ? -16.203 -18.674 26.371 1.00 52.91 272 THR A N 1
ATOM 2225 C CA . THR A 1 272 ? -17.491 -18.017 26.649 1.00 52.91 272 THR A CA 1
ATOM 2226 C C . THR A 1 272 ? -17.947 -18.324 28.085 1.00 52.91 272 THR A C 1
ATOM 2228 O O . THR A 1 272 ? -18.578 -19.358 28.302 1.00 52.91 272 THR A O 1
ATOM 2231 N N . LYS A 1 273 ? -17.647 -17.463 29.069 1.00 49.69 273 LYS A N 1
ATOM 2232 C CA . LYS A 1 273 ? -18.380 -17.503 30.351 1.00 49.69 273 LYS A CA 1
ATOM 2233 C C . LYS A 1 273 ? -19.828 -17.067 30.111 1.00 49.69 273 LYS A C 1
ATOM 2235 O O . LYS A 1 273 ? -20.054 -16.070 29.420 1.00 49.69 273 LYS A O 1
ATOM 2240 N N . THR A 1 274 ? -20.780 -17.822 30.646 1.00 45.16 274 THR A N 1
ATOM 2241 C CA . THR A 1 274 ? -22.219 -17.510 30.644 1.00 45.16 274 THR A CA 1
ATOM 2242 C C . THR A 1 274 ? -22.533 -16.332 31.574 1.00 45.16 274 THR A C 1
ATOM 2244 O O . THR A 1 274 ? -21.772 -16.076 32.504 1.00 45.16 274 THR A O 1
ATOM 2247 N N . ASP A 1 275 ? -23.656 -15.634 31.361 1.00 44.66 275 ASP A N 1
ATOM 2248 C CA . ASP A 1 275 ? -24.085 -14.482 32.184 1.00 44.66 275 ASP A CA 1
ATOM 2249 C C . ASP A 1 275 ? -24.082 -14.781 33.705 1.00 44.66 275 ASP A C 1
ATOM 2251 O O . ASP A 1 275 ? -23.783 -13.898 34.511 1.00 44.66 275 ASP A O 1
ATOM 2255 N N . ASP A 1 276 ? -24.313 -16.041 34.095 1.00 43.91 276 ASP A N 1
ATOM 2256 C CA . ASP A 1 276 ? -24.285 -16.508 35.490 1.00 43.91 276 ASP A CA 1
ATOM 2257 C C . ASP A 1 276 ? -22.891 -16.456 36.147 1.00 43.91 276 ASP A C 1
ATOM 2259 O O . ASP A 1 276 ? -22.781 -16.268 37.359 1.00 43.91 276 ASP A O 1
ATOM 2263 N N . GLU A 1 277 ? -21.810 -16.576 35.371 1.00 44.88 277 GLU A N 1
ATOM 2264 C CA . GLU A 1 277 ? -20.434 -16.523 35.887 1.00 44.88 277 GLU A CA 1
ATOM 2265 C C . GLU A 1 277 ? -19.942 -15.076 36.095 1.00 44.88 277 GLU A C 1
ATOM 2267 O O . GLU A 1 277 ? -19.069 -14.833 36.927 1.00 44.88 277 GLU A O 1
ATOM 2272 N N . ILE A 1 278 ? -20.516 -14.099 35.379 1.00 44.50 278 ILE A N 1
ATOM 2273 C CA . ILE A 1 278 ? -20.128 -12.676 35.446 1.00 44.50 278 ILE A CA 1
ATOM 2274 C C . ILE A 1 278 ? -20.746 -11.992 36.675 1.00 44.50 278 ILE A C 1
ATOM 2276 O O . ILE A 1 278 ? -20.091 -11.178 37.328 1.00 44.50 278 ILE A O 1
ATOM 2280 N N . LEU A 1 279 ? -21.975 -12.365 37.049 1.00 47.66 279 LEU A N 1
ATOM 2281 C CA . LEU A 1 279 ? -22.620 -11.859 38.266 1.00 47.66 279 LEU A CA 1
ATOM 2282 C C . LEU A 1 279 ? -21.903 -12.314 39.546 1.00 47.66 279 LEU A C 1
ATOM 2284 O O . LEU A 1 279 ? -21.929 -11.594 40.539 1.00 47.66 279 LEU A O 1
ATOM 2288 N N . GLN A 1 280 ? -21.224 -13.465 39.536 1.00 43.50 280 GLN A N 1
ATOM 2289 C CA . GLN A 1 280 ? -20.446 -13.922 40.692 1.00 43.50 280 GLN A CA 1
ATOM 2290 C C . GLN A 1 280 ? -19.102 -13.190 40.840 1.00 43.50 280 GLN A C 1
ATOM 2292 O O . GLN A 1 280 ? -18.664 -12.941 41.966 1.00 43.50 280 GLN A O 1
ATOM 2297 N N . GLU A 1 281 ? -18.464 -12.786 39.738 1.00 47.00 281 GLU A N 1
ATOM 2298 C CA . GLU A 1 281 ? -17.161 -12.103 39.766 1.00 47.00 281 GLU A CA 1
ATOM 2299 C C . GLU A 1 281 ? -17.281 -10.628 40.212 1.00 47.00 281 GLU A C 1
ATOM 2301 O O . GLU A 1 281 ? -16.435 -10.160 40.975 1.00 47.00 281 GLU A O 1
ATOM 2306 N N . GLU A 1 282 ? -18.372 -9.922 39.871 1.00 46.62 282 GLU A N 1
ATOM 2307 C CA . GLU A 1 282 ? -18.661 -8.575 40.416 1.00 46.62 282 GLU A CA 1
ATOM 2308 C C . GLU A 1 282 ? -19.036 -8.588 41.912 1.00 46.62 282 GLU A C 1
ATOM 2310 O O . GLU A 1 282 ? -18.828 -7.592 42.605 1.00 46.62 282 GLU A O 1
ATOM 2315 N N . THR A 1 283 ? -19.531 -9.709 42.453 1.00 39.91 283 THR A N 1
ATOM 2316 C CA . THR A 1 283 ? -19.884 -9.819 43.886 1.00 39.91 283 THR A CA 1
ATOM 2317 C C . THR A 1 283 ? -18.714 -10.177 44.807 1.00 39.91 283 THR A C 1
ATOM 2319 O O . THR A 1 283 ? -18.842 -10.043 46.022 1.00 39.91 283 THR A O 1
ATOM 2322 N N . ASN A 1 284 ? -17.569 -10.596 44.257 1.00 35.75 284 ASN A N 1
ATOM 2323 C CA . ASN A 1 284 ? -16.416 -11.063 45.039 1.00 35.75 284 ASN A CA 1
ATOM 2324 C C . ASN A 1 284 ? -15.310 -10.015 45.249 1.00 35.75 284 ASN A C 1
ATOM 2326 O O . ASN A 1 284 ? -14.273 -10.325 45.836 1.00 35.75 284 ASN A O 1
ATOM 2330 N N . TYR A 1 285 ? -15.523 -8.757 44.852 1.00 37.69 285 TYR A N 1
ATOM 2331 C CA . TYR A 1 285 ? -14.679 -7.663 45.330 1.00 37.69 285 TYR A CA 1
ATOM 2332 C C . TYR A 1 285 ? -15.170 -7.186 46.702 1.00 37.69 285 TYR A C 1
ATOM 2334 O O . TYR A 1 285 ? -15.960 -6.250 46.809 1.00 37.69 285 TYR A O 1
ATOM 2342 N N . THR A 1 286 ? -14.690 -7.817 47.775 1.00 37.81 286 THR A N 1
ATOM 2343 C CA . THR A 1 286 ? -14.710 -7.204 49.109 1.00 37.81 286 THR A CA 1
ATOM 2344 C C . THR A 1 286 ? -13.536 -6.223 49.204 1.00 37.81 286 THR A C 1
ATOM 2346 O O . THR A 1 286 ? -12.386 -6.674 49.182 1.00 37.81 286 THR A O 1
ATOM 2349 N N . PRO A 1 287 ? -13.765 -4.899 49.311 1.00 46.66 287 PRO A N 1
ATOM 2350 C CA . PRO A 1 287 ? -12.691 -3.949 49.582 1.00 46.66 287 PRO A CA 1
ATOM 2351 C C . PRO A 1 287 ? -11.994 -4.322 50.900 1.00 46.66 287 PRO A C 1
ATOM 2353 O O . PRO A 1 287 ? -12.673 -4.779 51.824 1.00 46.66 287 PRO A O 1
ATOM 2356 N N . PRO A 1 288 ? -10.671 -4.119 51.039 1.00 42.62 288 PRO A N 1
ATOM 2357 C CA . PRO A 1 288 ? -9.978 -4.389 52.291 1.00 42.62 288 PRO A CA 1
ATOM 2358 C C . PRO A 1 288 ? -10.579 -3.530 53.410 1.00 42.62 288 PRO A C 1
ATOM 2360 O O . PRO A 1 288 ? -10.496 -2.302 53.395 1.00 42.62 288 PRO A O 1
ATOM 2363 N N . THR A 1 289 ? -11.211 -4.194 54.376 1.00 40.22 289 THR A N 1
ATOM 2364 C CA . THR A 1 289 ? -11.762 -3.581 55.586 1.00 40.22 289 THR A CA 1
ATOM 2365 C C . THR A 1 289 ? -10.641 -2.926 56.401 1.00 40.22 289 THR A C 1
ATOM 2367 O O . THR A 1 289 ? -9.697 -3.624 56.781 1.00 40.22 289 THR A O 1
ATOM 2370 N N . PRO A 1 290 ? -10.715 -1.617 56.715 1.00 51.06 290 PRO A N 1
ATOM 2371 C CA . PRO A 1 290 ? -9.829 -1.004 57.700 1.00 51.06 290 PRO A CA 1
ATOM 2372 C C . PRO A 1 290 ? -10.058 -1.624 59.094 1.00 51.06 290 PRO A C 1
ATOM 2374 O O . PRO A 1 290 ? -11.163 -2.095 59.378 1.00 51.06 290 PRO A O 1
ATOM 2377 N N . PRO A 1 291 ? -9.033 -1.656 59.967 1.00 39.62 291 PRO A N 1
ATOM 2378 C CA . PRO A 1 291 ? -9.091 -2.392 61.224 1.00 39.62 291 PRO A CA 1
ATOM 2379 C C . PRO A 1 291 ? -10.138 -1.785 62.163 1.00 39.62 291 PRO A C 1
ATOM 2381 O O . PRO A 1 291 ? -10.025 -0.636 62.590 1.00 39.62 291 PRO A O 1
ATOM 2384 N N . VAL A 1 292 ? -11.160 -2.580 62.480 1.00 39.28 292 VAL A N 1
ATOM 2385 C CA . VAL A 1 292 ? -12.202 -2.245 63.452 1.00 39.28 292 VAL A CA 1
ATOM 2386 C C . VAL A 1 292 ? -11.662 -2.521 64.852 1.00 39.28 292 VAL A C 1
ATOM 2388 O O . VAL A 1 292 ? -11.358 -3.661 65.200 1.00 39.28 292 VAL A O 1
ATOM 2391 N N . THR A 1 293 ? -11.551 -1.475 65.665 1.00 38.00 293 THR A N 1
ATOM 2392 C CA . THR A 1 293 ? -11.412 -1.591 67.115 1.00 38.00 293 THR A CA 1
ATOM 2393 C C . THR A 1 293 ? -12.746 -2.014 67.720 1.00 38.00 293 THR A C 1
ATOM 2395 O O . THR A 1 293 ? -13.781 -1.392 67.496 1.00 38.00 293 THR A O 1
ATOM 2398 N N . THR A 1 294 ? -12.707 -3.096 68.490 1.00 39.28 294 THR A N 1
ATOM 2399 C CA . THR A 1 294 ? -13.822 -3.663 69.251 1.00 39.28 294 THR A CA 1
ATOM 2400 C C . THR A 1 294 ? -14.337 -2.686 70.310 1.00 39.28 294 THR A C 1
ATOM 2402 O O . THR A 1 294 ? -13.543 -2.206 71.122 1.00 39.28 294 THR A O 1
ATOM 2405 N N . PRO A 1 295 ? -15.664 -2.510 70.428 1.00 40.56 295 PRO A N 1
ATOM 2406 C CA . PRO A 1 295 ? -16.280 -2.323 71.730 1.00 40.56 295 PRO A CA 1
ATOM 2407 C C . PRO A 1 295 ? -17.246 -3.467 72.045 1.00 40.56 295 PRO A C 1
ATOM 2409 O O . PRO A 1 295 ? -17.996 -3.970 71.212 1.00 40.56 295 PRO A O 1
ATOM 2412 N N . THR A 1 296 ? -17.162 -3.862 73.305 1.00 36.06 296 THR A N 1
ATOM 2413 C CA . THR A 1 296 ? -17.905 -4.888 74.029 1.00 36.06 296 THR A CA 1
ATOM 2414 C C . THR A 1 296 ? -19.421 -4.815 73.872 1.00 36.06 296 THR A C 1
ATOM 2416 O O . THR A 1 296 ? -20.021 -3.742 73.891 1.00 36.06 296 THR A O 1
ATOM 2419 N N . GLN A 1 297 ? -20.025 -6.004 73.800 1.00 37.56 297 GLN A N 1
ATOM 2420 C CA . GLN A 1 297 ? -21.465 -6.221 73.831 1.00 37.56 297 GLN A CA 1
ATOM 2421 C C . GLN A 1 297 ? -22.098 -5.678 75.114 1.00 37.56 297 GLN A C 1
ATOM 2423 O O . GLN A 1 297 ? -21.609 -5.939 76.210 1.00 37.56 297 GLN A O 1
ATOM 2428 N N . ASN A 1 298 ? -23.253 -5.033 74.963 1.00 34.66 298 ASN A N 1
ATOM 2429 C CA . ASN A 1 298 ? -24.323 -5.127 75.944 1.00 34.66 298 ASN A CA 1
ATOM 2430 C C . ASN A 1 298 ? -25.670 -5.139 75.223 1.00 34.66 298 ASN A C 1
ATOM 2432 O O . ASN A 1 298 ? -25.978 -4.273 74.405 1.00 34.66 298 ASN A O 1
ATOM 2436 N N . ASN A 1 299 ? -26.440 -6.177 75.530 1.00 47.66 299 ASN A N 1
ATOM 2437 C CA . ASN A 1 299 ? -27.777 -6.426 75.026 1.00 47.66 299 ASN A CA 1
ATOM 2438 C C . ASN A 1 299 ? -28.747 -5.402 75.615 1.00 47.66 299 ASN A C 1
ATOM 2440 O O . ASN A 1 299 ? -28.786 -5.246 76.831 1.00 47.66 299 ASN A O 1
ATOM 2444 N N . ASN A 1 300 ? -29.549 -4.758 74.768 1.00 41.22 300 ASN A N 1
ATOM 2445 C CA . ASN A 1 300 ? -30.937 -4.432 75.086 1.00 41.22 300 ASN A CA 1
ATOM 2446 C C . ASN A 1 300 ? -31.694 -4.065 73.808 1.00 41.22 300 ASN A C 1
ATOM 2448 O O . ASN A 1 300 ? -31.295 -3.187 73.046 1.00 41.22 300 ASN A O 1
ATOM 2452 N N . ALA A 1 301 ? -32.783 -4.794 73.582 1.00 47.03 301 ALA A N 1
ATOM 2453 C CA . ALA A 1 301 ? -33.699 -4.602 72.477 1.00 47.03 301 ALA A CA 1
ATOM 2454 C C . ALA A 1 301 ? -34.500 -3.309 72.667 1.00 47.03 301 ALA A C 1
ATOM 2456 O O . ALA A 1 301 ? -35.244 -3.174 73.638 1.00 47.03 301 ALA A O 1
ATOM 2457 N N . THR A 1 302 ? -34.398 -2.409 71.691 1.00 36.47 302 THR A N 1
ATOM 2458 C CA . THR A 1 302 ? -35.314 -1.279 71.535 1.00 36.47 302 THR A CA 1
ATOM 2459 C C . THR A 1 302 ? -35.533 -1.057 70.045 1.00 36.47 302 THR A C 1
ATOM 2461 O O . THR A 1 302 ? -34.591 -0.811 69.297 1.00 36.47 302 THR A O 1
ATOM 2464 N N . THR A 1 303 ? -36.783 -1.172 69.607 1.00 43.78 303 THR A N 1
ATOM 2465 C CA . THR A 1 303 ? -37.252 -0.831 68.261 1.00 43.78 303 THR A CA 1
ATOM 2466 C C . THR A 1 303 ? -36.897 0.616 67.920 1.00 43.78 303 THR A C 1
ATOM 2468 O O . THR A 1 303 ? -37.542 1.546 68.406 1.00 43.78 303 THR A O 1
ATOM 2471 N N . THR A 1 304 ? -35.881 0.808 67.079 1.00 33.78 304 THR A N 1
ATOM 2472 C CA . THR A 1 304 ? -35.536 2.091 66.466 1.00 33.78 304 THR A CA 1
ATOM 2473 C C . THR A 1 304 ? -36.076 2.134 65.041 1.00 33.78 304 THR A C 1
ATOM 2475 O O . THR A 1 304 ? -35.800 1.275 64.208 1.00 33.78 304 THR A O 1
ATOM 2478 N N . SER A 1 305 ? -36.889 3.152 64.770 1.00 39.53 305 SER A N 1
ATOM 2479 C CA . SER A 1 305 ? -37.300 3.530 63.422 1.00 39.53 305 SER A CA 1
ATOM 2480 C C . SER A 1 305 ? -36.050 3.804 62.584 1.00 39.53 305 SER A C 1
ATOM 2482 O O . SER A 1 305 ? -35.254 4.671 62.944 1.00 39.53 305 SER A O 1
ATOM 2484 N N . TYR A 1 306 ? -35.869 3.072 61.485 1.00 34.22 306 TYR A N 1
ATOM 2485 C CA . TYR A 1 306 ? -34.783 3.299 60.535 1.00 34.22 306 TYR A CA 1
ATOM 2486 C C . TYR A 1 306 ? -34.913 4.705 59.936 1.00 34.22 306 TYR A C 1
ATOM 2488 O O . TYR A 1 306 ? -35.766 4.957 59.087 1.00 34.22 306 TYR A O 1
ATOM 2496 N N . THR A 1 307 ? -34.063 5.634 60.364 1.00 45.16 307 THR A N 1
ATOM 2497 C CA . THR A 1 307 ? -33.822 6.877 59.632 1.00 45.16 307 THR A CA 1
ATOM 2498 C C . THR A 1 307 ? -33.032 6.503 58.381 1.00 45.16 307 THR A C 1
ATOM 2500 O O . THR A 1 307 ? -31.849 6.175 58.459 1.00 45.16 307 THR A O 1
ATOM 2503 N N . GLN A 1 308 ? -33.707 6.482 57.231 1.00 45.56 308 GLN A N 1
ATOM 2504 C CA . GLN A 1 308 ? -33.093 6.249 55.925 1.00 45.56 308 GLN A CA 1
ATOM 2505 C C . GLN A 1 308 ? -31.949 7.254 55.732 1.00 45.56 308 GLN A C 1
ATOM 2507 O O . GLN A 1 308 ? -32.182 8.459 55.633 1.00 45.56 308 GLN A O 1
ATOM 2512 N N . VAL A 1 309 ? -30.705 6.766 55.719 1.00 59.88 309 VAL A N 1
ATOM 2513 C CA . VAL A 1 309 ? -29.529 7.586 55.409 1.00 59.88 309 VAL A CA 1
ATOM 2514 C C . VAL A 1 309 ? -29.703 8.084 53.976 1.00 59.88 309 VAL A C 1
ATOM 2516 O O . VAL A 1 309 ? -29.716 7.288 53.038 1.00 59.88 309 VAL A O 1
ATOM 2519 N N . ALA A 1 310 ? -29.917 9.391 53.814 1.00 64.06 310 ALA A N 1
ATOM 2520 C CA . ALA A 1 310 ? -30.097 9.998 52.503 1.00 64.06 310 ALA A CA 1
ATOM 2521 C C . ALA A 1 310 ? -28.865 9.715 51.624 1.00 64.06 310 ALA A C 1
ATOM 2523 O O . ALA A 1 310 ? -27.733 9.821 52.109 1.00 64.06 310 ALA A O 1
ATOM 2524 N N . PRO A 1 311 ? -29.055 9.350 50.346 1.00 79.88 311 PRO A N 1
ATOM 2525 C CA . PRO A 1 311 ? -27.942 9.003 49.480 1.00 79.88 311 PRO A CA 1
ATOM 2526 C C . PRO A 1 311 ? -27.030 10.221 49.249 1.00 79.88 311 PRO A C 1
ATOM 2528 O O . PRO A 1 311 ? -27.487 11.354 49.060 1.00 79.88 311 PRO A O 1
ATOM 2531 N N . LYS A 1 312 ? -25.714 9.987 49.290 1.00 84.44 312 LYS A N 1
ATOM 2532 C CA . LYS A 1 312 ? -24.682 10.992 48.995 1.00 84.44 312 LYS A CA 1
ATOM 2533 C C . LYS A 1 312 ? -24.786 11.424 47.517 1.00 84.44 312 LYS A C 1
ATOM 2535 O O . LYS A 1 312 ? -25.141 10.582 46.688 1.00 84.44 312 LYS A O 1
ATOM 2540 N N . PRO A 1 313 ? -24.479 12.689 47.161 1.00 88.88 313 PRO A N 1
ATOM 2541 C CA . PRO A 1 313 ? -24.388 13.100 45.761 1.00 88.88 313 PRO A CA 1
ATOM 2542 C C . PRO A 1 313 ? -23.487 12.174 44.942 1.00 88.88 313 PRO A C 1
ATOM 2544 O O . PRO A 1 313 ? -22.490 11.667 45.452 1.00 88.88 313 PRO A O 1
ATOM 2547 N N . GLU A 1 314 ? -23.807 11.976 43.668 1.00 90.69 314 GLU A N 1
ATOM 2548 C CA . GLU A 1 314 ? -22.988 11.186 42.743 1.00 90.69 314 GLU A CA 1
ATOM 2549 C C . GLU A 1 314 ? -22.765 11.988 41.459 1.00 90.69 314 GLU A C 1
ATOM 2551 O O . GLU A 1 314 ? -23.731 12.479 40.882 1.00 90.69 314 GLU A O 1
ATOM 2556 N N . ILE A 1 315 ? -21.507 12.131 41.021 1.00 91.81 315 ILE A N 1
ATOM 2557 C CA . ILE A 1 315 ? -21.129 12.854 39.795 1.00 91.81 315 ILE A CA 1
ATOM 2558 C C . ILE A 1 315 ? -20.488 11.867 38.813 1.00 91.81 315 ILE A C 1
ATOM 2560 O O . ILE A 1 315 ? -19.391 11.361 39.064 1.00 91.81 315 ILE A O 1
ATOM 2564 N N . ILE A 1 316 ? -21.134 11.644 37.670 1.00 91.06 316 ILE A N 1
ATOM 2565 C CA . ILE A 1 316 ? -20.666 10.765 36.591 1.00 91.06 316 ILE A CA 1
ATOM 2566 C C . ILE A 1 316 ? -20.399 11.626 35.357 1.00 91.06 316 ILE A C 1
ATOM 2568 O O . ILE A 1 316 ? -21.321 12.228 34.819 1.00 91.06 316 ILE A O 1
ATOM 2572 N N . ILE A 1 317 ? -19.154 11.700 34.887 1.00 92.38 317 ILE A N 1
ATOM 2573 C CA . ILE A 1 317 ? -18.838 12.437 33.653 1.00 92.38 317 ILE A CA 1
ATOM 2574 C C . ILE A 1 317 ? -19.300 11.604 32.456 1.00 92.38 317 ILE A C 1
ATOM 2576 O O . ILE A 1 317 ? -18.871 10.465 32.297 1.00 92.38 317 ILE A O 1
ATOM 2580 N N . ILE A 1 318 ? -20.180 12.175 31.637 1.00 91.00 318 ILE A N 1
ATOM 2581 C CA . ILE A 1 318 ? -20.724 11.550 30.426 1.00 91.00 318 ILE A CA 1
ATOM 2582 C C . ILE A 1 318 ? -19.837 11.897 29.230 1.00 91.00 318 ILE A C 1
ATOM 2584 O O . ILE A 1 318 ? -19.530 11.030 28.415 1.00 91.00 318 ILE A O 1
ATOM 2588 N N . LYS A 1 319 ? -19.422 13.166 29.126 1.00 90.75 319 LYS A N 1
ATOM 2589 C CA . LYS A 1 319 ? -18.709 13.687 27.960 1.00 90.75 319 LYS A CA 1
ATOM 2590 C C . LYS A 1 319 ? -17.730 14.793 28.344 1.00 90.75 319 LYS A C 1
ATOM 2592 O O . LYS A 1 319 ? -18.054 15.662 29.151 1.00 90.75 319 LYS A O 1
ATOM 2597 N N . GLN A 1 320 ? -16.552 14.765 27.728 1.00 91.44 320 GLN A N 1
ATOM 2598 C CA . GLN A 1 320 ? -15.557 15.833 27.782 1.00 91.44 320 GLN A CA 1
ATOM 2599 C C . GLN A 1 320 ? -14.914 15.980 26.396 1.00 91.44 320 GLN A C 1
ATOM 2601 O O . GLN A 1 320 ? -14.238 15.070 25.925 1.00 91.44 320 GLN A O 1
ATOM 2606 N N . GLU A 1 321 ? -15.153 17.097 25.718 1.00 90.69 321 GLU A N 1
ATOM 2607 C CA . GLU A 1 321 ? -14.590 17.374 24.390 1.00 90.69 321 GLU A CA 1
ATOM 2608 C C . GLU A 1 321 ? -13.937 18.748 24.373 1.00 90.69 321 GLU A C 1
ATOM 2610 O O . GLU A 1 321 ? -14.468 19.694 24.950 1.00 90.69 321 GLU A O 1
ATOM 2615 N N . VAL A 1 322 ? -12.796 18.858 23.693 1.00 90.56 322 VAL A N 1
ATOM 2616 C CA . VAL A 1 322 ? -12.086 20.120 23.481 1.00 90.56 322 VAL A CA 1
ATOM 2617 C C . VAL A 1 322 ? -11.990 20.357 21.984 1.00 90.56 322 VAL A C 1
ATOM 2619 O O . VAL A 1 322 ? -11.432 19.539 21.260 1.00 90.56 322 VAL A O 1
ATOM 2622 N N . THR A 1 323 ? -12.533 21.478 21.525 1.00 88.31 323 THR A N 1
ATOM 2623 C CA . THR A 1 323 ? -12.498 21.887 20.119 1.00 88.31 323 THR A CA 1
ATOM 2624 C C . THR A 1 323 ? -11.603 23.118 19.982 1.00 88.31 323 THR A C 1
ATOM 2626 O O . THR A 1 323 ? -11.945 24.163 20.545 1.00 88.31 323 THR A O 1
ATOM 2629 N N . PRO A 1 324 ? -10.462 23.037 19.276 1.00 85.12 324 PRO A N 1
ATOM 2630 C CA . PRO A 1 324 ? -9.653 24.210 18.954 1.00 85.12 324 PRO A CA 1
ATOM 2631 C C . PRO A 1 324 ? -10.441 25.215 18.103 1.00 85.12 324 PRO A C 1
ATOM 2633 O O . PRO A 1 324 ? -11.149 24.835 17.173 1.00 85.12 324 PRO A O 1
ATOM 2636 N N . VAL A 1 325 ? -10.298 26.503 18.405 1.00 84.38 325 VAL A N 1
ATOM 2637 C CA . VAL A 1 325 ? -10.885 27.626 17.658 1.00 84.38 325 VAL A CA 1
ATOM 2638 C C . VAL A 1 325 ? -9.816 28.692 17.409 1.00 84.38 325 VAL A C 1
ATOM 2640 O O . VAL A 1 325 ? -8.769 28.691 18.055 1.00 84.38 325 VAL A O 1
ATOM 2643 N N . SER A 1 326 ? -10.070 29.627 16.490 1.00 73.38 326 SER A N 1
ATOM 2644 C CA . SER A 1 326 ? -9.090 30.654 16.087 1.00 73.38 326 SER A CA 1
ATOM 2645 C C . SER A 1 326 ? -8.500 31.456 17.258 1.00 73.38 326 SER A C 1
ATOM 2647 O O . SER A 1 326 ? -7.352 31.884 17.195 1.00 73.38 326 SER A O 1
ATOM 2649 N N . GLN A 1 327 ? -9.246 31.610 18.358 1.00 75.25 327 GLN A N 1
ATOM 2650 C CA . GLN A 1 327 ? -8.810 32.289 19.584 1.00 75.25 327 GLN A CA 1
ATOM 2651 C C . GLN A 1 327 ? -8.842 31.369 20.822 1.00 75.25 327 GLN A C 1
ATOM 2653 O O . GLN A 1 327 ? -9.393 31.735 21.857 1.00 75.25 327 GLN A O 1
ATOM 2658 N N . GLY A 1 328 ? -8.281 30.157 20.726 1.00 83.06 328 GLY A N 1
ATOM 2659 C CA . GLY A 1 328 ? -8.097 29.246 21.869 1.00 83.06 328 GLY A CA 1
ATOM 2660 C C . GLY A 1 328 ? -8.777 27.893 21.672 1.00 83.06 328 GLY A C 1
ATOM 2661 O O . GLY A 1 328 ? -8.674 27.299 20.603 1.00 83.06 328 GLY A O 1
ATOM 2662 N N . CYS A 1 329 ? -9.472 27.386 22.693 1.00 89.44 329 CYS A N 1
ATOM 2663 C CA . CYS A 1 329 ? -10.300 26.183 22.570 1.00 89.44 329 CYS A CA 1
ATOM 2664 C C . CYS A 1 329 ? -11.635 26.358 23.298 1.00 89.44 329 CYS A C 1
ATOM 2666 O O . CYS A 1 329 ? -11.729 27.106 24.268 1.00 89.44 329 CYS A O 1
ATOM 2668 N N . ILE A 1 330 ? -12.653 25.619 22.872 1.00 90.94 330 ILE A N 1
ATOM 2669 C CA . ILE A 1 330 ? -13.937 25.499 23.565 1.00 90.94 330 ILE A CA 1
ATOM 2670 C C . ILE A 1 330 ? -14.031 24.090 24.146 1.00 90.94 330 ILE A C 1
ATOM 2672 O O . ILE A 1 330 ? -13.826 23.112 23.430 1.00 90.94 330 ILE A O 1
ATOM 2676 N N . ALA A 1 331 ? -14.350 23.985 25.432 1.00 93.00 331 ALA A N 1
ATOM 2677 C CA . ALA A 1 331 ? -14.632 22.727 26.104 1.00 93.00 331 ALA A CA 1
ATOM 2678 C C . ALA A 1 331 ? -16.134 22.507 26.271 1.00 93.00 331 ALA A C 1
ATOM 2680 O O . ALA A 1 331 ? -16.845 23.413 26.704 1.00 93.00 331 ALA A O 1
ATOM 2681 N N . ILE A 1 332 ? -16.589 21.286 25.996 1.00 94.19 332 ILE A N 1
ATOM 2682 C CA . ILE A 1 332 ? -17.931 20.796 26.321 1.00 94.19 332 ILE A CA 1
ATOM 2683 C C . ILE A 1 332 ? -17.792 19.763 27.438 1.00 94.19 332 ILE A C 1
ATOM 2685 O O . ILE A 1 332 ? -17.069 18.778 27.282 1.00 94.19 332 ILE A O 1
ATOM 2689 N N . ILE A 1 333 ? -18.484 19.989 28.557 1.00 95.31 333 ILE A N 1
ATOM 2690 C CA . ILE A 1 333 ? -18.510 19.094 29.719 1.00 95.31 333 ILE A CA 1
ATOM 2691 C C . ILE A 1 333 ? -19.958 18.684 29.986 1.00 95.31 333 ILE A C 1
ATOM 2693 O O . ILE A 1 333 ? -20.794 19.526 30.318 1.00 95.31 333 ILE A O 1
ATOM 2697 N N . GLU A 1 334 ? -20.234 17.383 29.895 1.00 94.75 334 GLU A N 1
ATOM 2698 C CA . GLU A 1 334 ? -21.524 16.786 30.246 1.00 94.75 334 GLU A CA 1
ATOM 2699 C C . GLU A 1 334 ? -21.351 15.798 31.395 1.00 94.75 334 GLU A C 1
ATOM 2701 O O . GLU A 1 334 ? -20.456 14.949 31.374 1.00 94.75 334 GLU A O 1
ATOM 2706 N N . ALA A 1 335 ? -22.225 15.881 32.394 1.00 94.06 335 ALA A N 1
ATOM 2707 C CA . ALA A 1 335 ? -22.207 14.985 33.542 1.00 94.06 335 ALA A CA 1
ATOM 2708 C C . ALA A 1 335 ? -23.624 14.631 34.007 1.00 94.06 335 ALA A C 1
ATOM 2710 O O . ALA A 1 335 ? -24.564 15.397 33.812 1.00 94.06 335 ALA A O 1
ATOM 2711 N N . GLN A 1 336 ? -23.771 13.479 34.654 1.00 93.94 336 GLN A N 1
ATOM 2712 C CA . GLN A 1 336 ? -24.938 13.135 35.451 1.00 93.94 336 GLN A CA 1
ATOM 2713 C C . GLN A 1 336 ? -24.647 13.455 36.921 1.00 93.94 336 GLN A C 1
ATOM 2715 O O . GLN A 1 336 ? -23.652 12.965 37.455 1.00 93.94 336 GLN A O 1
ATOM 2720 N N . ILE A 1 337 ? -25.490 14.258 37.571 1.00 93.50 337 ILE A N 1
ATOM 2721 C CA . ILE A 1 337 ? -25.371 14.605 38.992 1.00 93.50 337 ILE A CA 1
ATOM 2722 C C . ILE A 1 337 ? -26.642 14.169 39.719 1.00 93.50 337 ILE A C 1
ATOM 2724 O O . ILE A 1 337 ? -27.683 14.800 39.561 1.00 93.50 337 ILE A O 1
ATOM 2728 N N . LYS A 1 338 ? -26.546 13.092 40.502 1.00 90.38 338 LYS A N 1
ATOM 2729 C CA . LYS A 1 338 ? -27.670 12.496 41.243 1.00 90.38 338 LYS A CA 1
ATOM 2730 C C . LYS A 1 338 ? -27.691 12.937 42.703 1.00 90.38 338 LYS A C 1
ATOM 2732 O O . LYS A 1 338 ? -26.672 13.361 43.252 1.00 90.38 338 LYS A O 1
ATOM 2737 N N . ASN A 1 339 ? -28.836 12.723 43.354 1.00 89.50 339 ASN A N 1
ATOM 2738 C CA . ASN A 1 339 ? -29.067 12.963 44.785 1.00 89.50 339 ASN A CA 1
ATOM 2739 C C . ASN A 1 339 ? -28.866 14.433 45.205 1.00 89.50 339 ASN A C 1
ATOM 2741 O O . ASN A 1 339 ? -28.407 14.715 46.313 1.00 89.50 339 ASN A O 1
ATOM 2745 N N . ILE A 1 340 ? -29.227 15.363 44.318 1.00 89.44 340 ILE A N 1
ATOM 2746 C CA . ILE A 1 340 ? -29.312 16.808 44.572 1.00 89.44 340 ILE A CA 1
ATOM 2747 C C . ILE A 1 340 ? -30.720 17.312 44.230 1.00 89.44 340 ILE A C 1
ATOM 2749 O O . ILE A 1 340 ? -31.440 16.658 43.477 1.00 89.44 340 ILE A O 1
ATOM 2753 N N . GLN A 1 341 ? -31.144 18.443 44.798 1.00 83.12 341 GLN A N 1
ATOM 2754 C CA . GLN A 1 341 ? -32.505 18.962 44.620 1.00 83.12 341 GLN A CA 1
ATOM 2755 C C . GLN A 1 341 ? -32.601 19.961 43.468 1.00 83.12 341 GLN A C 1
ATOM 2757 O O . GLN A 1 341 ? -33.627 20.037 42.791 1.00 83.12 341 GLN A O 1
ATOM 2762 N N . SER A 1 342 ? -31.557 20.761 43.250 1.00 87.69 342 SER A N 1
ATOM 2763 C CA . SER A 1 342 ? -31.590 21.817 42.242 1.00 87.69 342 SER A CA 1
ATOM 2764 C C . SER A 1 342 ? -30.204 22.203 41.736 1.00 87.69 342 SER A C 1
ATOM 2766 O O . SER A 1 342 ? -29.177 21.848 42.302 1.00 87.69 342 SER A O 1
ATOM 2768 N N . LYS A 1 343 ? -30.169 23.034 40.692 1.00 89.88 343 LYS A N 1
ATOM 2769 C CA . LYS A 1 343 ? -28.934 23.641 40.178 1.00 89.88 343 LYS A CA 1
ATOM 2770 C C . LYS A 1 343 ? -28.149 24.431 41.240 1.00 89.88 343 LYS A C 1
ATOM 2772 O O . LYS A 1 343 ? -26.933 24.533 41.124 1.00 89.88 343 LYS A O 1
ATOM 2777 N N . ASN A 1 344 ? -28.821 24.973 42.260 1.00 89.88 344 ASN A N 1
ATOM 2778 C CA . ASN A 1 344 ? -28.179 25.754 43.327 1.00 89.88 344 ASN A CA 1
ATOM 2779 C C . ASN A 1 344 ? -27.274 24.902 44.230 1.00 89.88 344 ASN A C 1
ATOM 2781 O O . ASN A 1 344 ? -26.414 25.440 44.925 1.00 89.88 344 ASN A O 1
ATOM 2785 N N . ASP A 1 345 ? -27.437 23.582 44.174 1.00 91.75 345 ASP A N 1
ATOM 2786 C CA . ASP A 1 345 ? -26.646 22.607 44.919 1.00 91.75 345 ASP A CA 1
ATOM 2787 C C . ASP A 1 345 ? -25.286 22.318 44.261 1.00 91.75 345 ASP A C 1
ATOM 2789 O O . ASP A 1 345 ? -24.491 21.527 44.776 1.00 91.75 345 ASP A O 1
ATOM 2793 N N . ILE A 1 346 ? -25.010 22.948 43.113 1.00 93.69 346 ILE A N 1
ATOM 2794 C CA . ILE A 1 346 ? -23.810 22.743 42.306 1.00 93.69 346 ILE A CA 1
ATOM 2795 C C . ILE A 1 346 ? -22.929 23.995 42.362 1.00 93.69 346 ILE A C 1
ATOM 2797 O O . ILE A 1 346 ? -23.378 25.113 42.117 1.00 93.69 346 ILE A O 1
ATOM 2801 N N . LYS A 1 347 ? -21.631 23.809 42.614 1.00 94.88 347 LYS A N 1
ATOM 2802 C CA . LYS A 1 347 ? -20.595 24.826 42.386 1.00 94.88 347 LYS A CA 1
ATOM 2803 C C . LYS A 1 347 ? -19.622 24.317 41.337 1.00 94.88 347 LYS A C 1
ATOM 2805 O O . LYS A 1 347 ? -19.089 23.217 41.464 1.00 94.88 347 LYS A O 1
ATOM 2810 N N . PHE A 1 348 ? -19.375 25.124 40.315 1.00 96.38 348 PHE A N 1
ATOM 2811 C CA . PHE A 1 348 ? -18.498 24.773 39.207 1.00 96.38 348 PHE A CA 1
ATOM 2812 C C . PHE A 1 348 ? -17.326 25.746 39.146 1.00 96.38 348 PHE A C 1
ATOM 2814 O O . PHE A 1 348 ? -17.532 26.953 39.213 1.00 96.38 348 PHE A O 1
ATOM 2821 N N . TYR A 1 349 ? -16.103 25.232 39.049 1.00 94.69 349 TYR A N 1
ATOM 2822 C CA . TYR A 1 349 ? -14.885 26.036 39.036 1.00 94.69 349 TYR A CA 1
ATOM 2823 C C . TYR A 1 349 ? -14.039 25.738 37.801 1.00 94.69 349 TYR A C 1
ATOM 2825 O O . TYR A 1 349 ? -13.982 24.587 37.371 1.00 94.69 349 TYR A O 1
ATOM 2833 N N . GLN A 1 350 ? -13.315 26.747 37.318 1.00 94.56 350 GLN A N 1
ATOM 2834 C CA . GLN A 1 350 ? -12.219 26.636 36.351 1.00 94.56 350 GLN A CA 1
ATOM 2835 C C . GLN A 1 350 ? -10.983 27.312 36.940 1.00 94.56 350 GLN A C 1
ATOM 2837 O O . GLN A 1 350 ? -11.050 28.465 37.355 1.00 94.56 350 GLN A O 1
ATOM 2842 N N . ASN A 1 351 ? -9.862 26.595 37.023 1.00 91.25 351 ASN A N 1
ATOM 2843 C CA . ASN A 1 351 ? -8.603 27.070 37.608 1.00 91.25 351 ASN A CA 1
ATOM 2844 C C . ASN A 1 351 ? -8.811 27.723 38.991 1.00 91.25 351 ASN A C 1
ATOM 2846 O O . ASN A 1 351 ? -8.300 28.801 39.280 1.00 91.25 351 ASN A O 1
ATOM 2850 N N . ASN A 1 352 ? -9.617 27.067 39.838 1.00 89.94 352 ASN A N 1
ATOM 2851 C CA . ASN A 1 352 ? -10.062 27.528 41.162 1.00 89.94 352 ASN A CA 1
ATOM 2852 C C . ASN A 1 352 ? -10.937 28.798 41.192 1.00 89.94 352 ASN A C 1
ATOM 2854 O O . ASN A 1 352 ? -11.338 29.219 42.278 1.00 89.94 352 ASN A O 1
ATOM 2858 N N . GLN A 1 353 ? -11.312 29.370 40.048 1.00 91.81 353 GLN A N 1
ATOM 2859 C CA . GLN A 1 353 ? -12.277 30.467 39.967 1.00 91.81 353 GLN A CA 1
ATOM 2860 C C . GLN A 1 353 ? -13.698 29.929 39.801 1.00 91.81 353 GLN A C 1
ATOM 2862 O O . GLN A 1 353 ? -13.936 29.028 38.999 1.00 91.81 353 GLN A O 1
ATOM 2867 N N . LEU A 1 354 ? -14.645 30.460 40.580 1.00 92.50 354 LEU A N 1
ATOM 2868 C CA . LEU A 1 354 ? -16.050 30.058 40.520 1.00 92.50 354 LEU A CA 1
ATOM 2869 C C . LEU A 1 354 ? -16.680 30.547 39.209 1.00 92.50 354 LEU A C 1
ATOM 2871 O O . LEU A 1 354 ? -16.692 31.744 38.930 1.00 92.50 354 LEU A O 1
ATOM 2875 N N . ILE A 1 355 ? -17.241 29.621 38.436 1.00 93.88 355 ILE A N 1
ATOM 2876 C CA . ILE A 1 355 ? -18.008 29.910 37.227 1.00 93.88 355 ILE A CA 1
ATOM 2877 C C . ILE A 1 355 ? -19.443 30.261 37.623 1.00 93.88 355 ILE A C 1
ATOM 2879 O O . ILE A 1 355 ? -20.094 29.548 38.392 1.00 93.88 355 ILE A O 1
ATOM 2883 N N . ALA A 1 356 ? -19.940 31.368 37.074 1.00 90.50 356 ALA A N 1
ATOM 2884 C CA . ALA A 1 356 ? -21.278 31.859 37.352 1.00 90.50 356 ALA A CA 1
ATOM 2885 C C . ALA A 1 356 ? -22.367 30.864 36.876 1.00 90.50 356 ALA A C 1
ATOM 2887 O O . ALA A 1 356 ? -22.206 30.233 35.825 1.00 90.50 356 ALA A O 1
ATOM 2888 N N . PRO A 1 357 ? -23.479 30.698 37.626 1.00 88.00 357 PRO A N 1
ATOM 2889 C CA . PRO A 1 357 ? -24.519 29.726 37.295 1.00 88.00 357 PRO A CA 1
ATOM 2890 C C . PRO A 1 357 ? -25.127 29.872 35.899 1.00 88.00 357 PRO A C 1
ATOM 2892 O O . PRO A 1 357 ? -25.603 28.887 35.355 1.00 88.00 357 PRO A O 1
ATOM 2895 N N . ASP A 1 358 ? -25.125 31.050 35.282 1.00 89.50 358 ASP A N 1
ATOM 2896 C CA . ASP A 1 358 ? -25.624 31.282 33.918 1.00 89.50 358 ASP A CA 1
ATOM 2897 C C . ASP A 1 358 ? -24.779 30.602 32.823 1.00 89.50 358 ASP A C 1
ATOM 2899 O O . ASP A 1 358 ? -25.264 30.408 31.711 1.00 89.50 358 ASP A O 1
ATOM 2903 N N . LYS A 1 359 ? -23.542 30.194 33.129 1.00 90.12 359 LYS A N 1
ATOM 2904 C CA . LYS A 1 359 ? -22.608 29.570 32.173 1.00 90.12 359 LYS A CA 1
ATOM 2905 C C . LYS A 1 359 ? -22.719 28.046 32.072 1.00 90.12 359 LYS A C 1
ATOM 2907 O O . LYS A 1 359 ? -22.009 27.433 31.279 1.00 90.12 359 LYS A O 1
ATOM 2912 N N . TYR A 1 360 ? -23.592 27.425 32.860 1.00 94.19 360 TYR A N 1
ATOM 2913 C CA . TYR A 1 360 ? -23.885 25.994 32.785 1.00 94.19 360 TYR A CA 1
ATOM 2914 C C . TYR A 1 360 ? -25.367 25.731 33.041 1.00 94.19 360 TYR A C 1
ATOM 2916 O O . TYR A 1 360 ? -26.106 26.580 33.538 1.00 94.19 360 TYR A O 1
ATOM 2924 N N . THR A 1 361 ? -25.834 24.537 32.707 1.00 93.50 361 THR A N 1
ATOM 2925 C CA . THR A 1 361 ? -27.225 24.128 32.906 1.00 93.50 361 THR A CA 1
ATOM 2926 C C . THR A 1 361 ? -27.291 22.836 33.703 1.00 93.50 361 THR A C 1
ATOM 2928 O O . THR A 1 361 ? -26.363 22.030 33.682 1.00 93.50 361 THR A O 1
ATOM 2931 N N . PHE A 1 362 ? -28.388 22.671 34.439 1.00 92.56 362 PHE A N 1
ATOM 2932 C CA . PHE A 1 362 ? -28.742 21.424 35.100 1.00 92.56 362 PHE A CA 1
ATOM 2933 C C . PHE A 1 362 ? -30.211 21.140 34.793 1.00 92.56 362 PHE A C 1
ATOM 2935 O O . PHE A 1 362 ? -31.078 21.929 35.171 1.00 92.56 362 PHE A O 1
ATOM 2942 N N . THR A 1 363 ? -30.474 20.071 34.045 1.00 87.88 363 THR A N 1
ATOM 2943 C CA . THR A 1 363 ? -31.804 19.724 33.535 1.00 87.88 363 THR A CA 1
ATOM 2944 C C . THR A 1 363 ? -32.246 18.392 34.126 1.00 87.88 363 THR A C 1
ATOM 2946 O O . THR A 1 363 ? -31.482 17.427 34.135 1.00 87.88 363 THR A O 1
ATOM 2949 N N . SER A 1 364 ? -33.488 18.341 34.605 1.00 73.00 364 SER A N 1
ATOM 2950 C CA . SER A 1 364 ? -34.073 17.152 35.231 1.00 73.00 364 SER A CA 1
ATOM 2951 C C . SER A 1 364 ? -34.047 15.929 34.285 1.00 73.00 364 SER A C 1
ATOM 2953 O O . SER A 1 364 ? -34.266 16.096 33.080 1.00 73.00 364 SER A O 1
ATOM 2955 N N . PRO A 1 365 ? -33.795 14.702 34.792 1.00 63.66 365 PRO A N 1
ATOM 2956 C CA . PRO A 1 365 ? -33.598 14.382 36.208 1.00 63.66 365 PRO A CA 1
ATOM 2957 C C . PRO A 1 365 ? -32.219 14.767 36.763 1.00 63.66 365 PRO A C 1
ATOM 2959 O O . PRO A 1 365 ? -32.184 15.292 37.863 1.00 63.66 365 PRO A O 1
ATOM 2962 N N . ASP A 1 366 ? -31.124 14.634 36.005 1.00 88.12 366 ASP A N 1
ATOM 2963 C CA . ASP A 1 366 ? -29.768 14.734 36.580 1.00 88.12 366 ASP A CA 1
ATOM 2964 C C . ASP A 1 366 ? -28.699 15.311 35.620 1.00 88.12 366 ASP A C 1
ATOM 2966 O O . ASP A 1 366 ? -27.507 15.087 35.818 1.00 88.12 366 ASP A O 1
ATOM 2970 N N . LYS A 1 367 ? -29.060 15.984 34.521 1.00 91.88 367 LYS A N 1
ATOM 2971 C CA . LYS A 1 367 ? -28.101 16.322 33.448 1.00 91.88 367 LYS A CA 1
ATOM 2972 C C . LYS A 1 367 ? -27.438 17.681 33.644 1.00 91.88 367 LYS A C 1
ATOM 2974 O O . LYS A 1 367 ? -28.094 18.705 33.486 1.00 91.88 367 LYS A O 1
ATOM 2979 N N . PHE A 1 368 ? -26.133 17.692 33.883 1.00 95.50 368 PHE A N 1
ATOM 2980 C CA . PHE A 1 368 ? -25.272 18.873 33.851 1.00 95.50 368 PHE A CA 1
ATOM 2981 C C . PHE A 1 368 ? -24.653 19.067 32.460 1.00 95.50 368 PHE A C 1
ATOM 2983 O O . PHE A 1 368 ? -24.142 18.111 31.877 1.00 95.50 368 PHE A O 1
ATOM 2990 N N . PHE A 1 369 ? -24.649 20.304 31.960 1.00 95.50 369 PHE A N 1
ATOM 2991 C CA . PHE A 1 369 ? -23.998 20.689 30.703 1.00 95.50 369 PHE A CA 1
ATOM 2992 C C . PHE A 1 369 ? -23.312 22.053 30.843 1.00 95.50 369 PHE A C 1
ATOM 2994 O O . PHE A 1 369 ? -23.943 23.017 31.287 1.00 95.50 369 PHE A O 1
ATOM 3001 N N . ALA A 1 370 ? -22.055 22.154 30.413 1.00 94.75 370 ALA A N 1
ATOM 3002 C CA . ALA A 1 370 ? -21.303 23.404 30.342 1.00 94.75 370 ALA A CA 1
ATOM 3003 C C . ALA A 1 370 ? -20.501 23.500 29.035 1.00 94.75 370 ALA A C 1
ATOM 3005 O O . ALA A 1 370 ? -19.874 22.527 28.618 1.00 94.75 370 ALA A O 1
ATOM 3006 N N . GLN A 1 371 ? -20.479 24.694 28.438 1.00 94.62 371 GLN A N 1
ATOM 3007 C CA . GLN A 1 371 ? -19.635 25.035 27.293 1.00 94.62 371 GLN A CA 1
ATOM 3008 C C . GLN A 1 371 ? -18.766 26.243 27.664 1.00 94.62 371 GLN A C 1
ATOM 3010 O O . GLN A 1 371 ? -19.293 27.335 27.875 1.00 94.62 371 GLN A O 1
ATOM 3015 N N . ILE A 1 372 ? -17.451 26.047 27.788 1.00 93.12 372 ILE A N 1
ATOM 3016 C CA . ILE A 1 372 ? -16.531 27.025 28.393 1.00 93.12 372 ILE A CA 1
ATOM 3017 C C . ILE A 1 372 ? -15.302 27.241 27.506 1.00 93.12 372 ILE A C 1
ATOM 3019 O O . ILE A 1 372 ? -14.760 26.292 26.947 1.00 93.12 372 ILE A O 1
ATOM 3023 N N . ASN A 1 373 ? -14.830 28.485 27.409 1.00 91.56 373 ASN A N 1
ATOM 3024 C CA . ASN A 1 373 ? -13.572 28.801 26.731 1.00 91.56 373 ASN A CA 1
ATOM 3025 C C . ASN A 1 373 ? -12.373 28.381 27.594 1.00 91.56 373 ASN A C 1
ATOM 3027 O O . ASN A 1 373 ? -12.317 28.673 28.792 1.00 91.56 373 ASN A O 1
ATOM 3031 N N . LEU A 1 374 ? -11.402 27.716 26.978 1.00 90.19 374 LEU A N 1
ATOM 3032 C CA . LEU A 1 374 ? -10.155 27.302 27.610 1.00 90.19 374 LEU A CA 1
ATOM 3033 C C . LEU A 1 374 ? -9.050 28.325 27.362 1.00 90.19 374 LEU A C 1
ATOM 3035 O O . LEU A 1 374 ? -8.940 28.885 26.270 1.00 90.19 374 LEU A O 1
ATOM 3039 N N . SER A 1 375 ? -8.191 28.508 28.360 1.00 86.19 375 SER A N 1
ATOM 3040 C CA . SER A 1 375 ? -6.890 29.150 28.166 1.00 86.19 375 SER A CA 1
ATOM 3041 C C . SER A 1 375 ? -5.910 28.166 27.526 1.00 86.19 375 SER A C 1
ATOM 3043 O O . SER A 1 375 ? -6.079 26.955 27.659 1.00 86.19 375 SER A O 1
ATOM 3045 N N . GLU A 1 376 ? -4.883 28.664 26.841 1.00 84.44 376 GLU A N 1
ATOM 3046 C CA . GLU A 1 376 ? -3.833 27.808 26.278 1.00 84.44 376 GLU A CA 1
ATOM 3047 C C . GLU A 1 376 ? -3.134 26.996 27.384 1.00 84.44 376 GLU A C 1
ATOM 3049 O O . GLU A 1 376 ? -2.841 27.514 28.464 1.00 84.44 376 GLU A O 1
ATOM 3054 N N . GLY A 1 377 ? -2.900 25.707 27.127 1.00 85.75 377 GLY A N 1
ATOM 3055 C CA . GLY A 1 377 ? -2.347 24.772 28.104 1.00 85.75 377 GLY A CA 1
ATOM 3056 C C . GLY A 1 377 ? -3.397 24.090 28.989 1.00 85.75 377 GLY A C 1
ATOM 3057 O O . GLY A 1 377 ? -4.537 23.839 28.584 1.00 85.75 377 GLY A O 1
ATOM 3058 N N . ASN A 1 378 ? -2.988 23.716 30.203 1.00 90.69 378 ASN A N 1
ATOM 3059 C CA . ASN A 1 378 ? -3.792 22.890 31.102 1.00 90.69 378 ASN A CA 1
ATOM 3060 C C . ASN A 1 378 ? -4.863 23.714 31.839 1.00 90.69 378 ASN A C 1
ATOM 3062 O O . ASN A 1 378 ? -4.552 24.702 32.500 1.00 90.69 378 ASN A O 1
ATOM 3066 N N . ASN A 1 379 ? -6.115 23.265 31.771 1.00 92.00 379 ASN A N 1
ATOM 3067 C CA . ASN A 1 379 ? -7.268 23.853 32.442 1.00 92.00 379 ASN A CA 1
ATOM 3068 C C . ASN A 1 379 ? -7.872 22.824 33.402 1.00 92.00 379 ASN A C 1
ATOM 3070 O O . ASN A 1 379 ? -8.253 21.726 32.993 1.00 92.00 379 ASN A O 1
ATOM 3074 N N . ILE A 1 380 ? -7.991 23.192 34.676 1.00 93.25 380 ILE A N 1
ATOM 3075 C CA . ILE A 1 380 ? -8.516 22.319 35.728 1.00 93.25 380 ILE A CA 1
ATOM 3076 C C . ILE A 1 380 ? -9.932 22.763 36.076 1.00 93.25 380 ILE A C 1
ATOM 3078 O O . ILE A 1 380 ? -10.142 23.876 36.559 1.00 93.25 380 ILE A O 1
ATOM 3082 N N . PHE A 1 381 ? -10.902 21.879 35.890 1.00 95.50 381 PHE A N 1
ATOM 3083 C CA . PHE A 1 381 ? -12.287 22.089 36.282 1.00 95.50 381 PHE A CA 1
ATOM 3084 C C . PHE A 1 381 ? -12.637 21.295 37.535 1.00 95.50 381 PHE A C 1
ATOM 3086 O O . PHE A 1 381 ? -12.174 20.170 37.723 1.00 95.50 381 PHE A O 1
ATOM 3093 N N . LYS A 1 382 ? -13.495 21.868 38.382 1.00 95.69 382 LYS A N 1
ATOM 3094 C CA . LYS A 1 382 ? -14.005 21.213 39.591 1.00 95.69 382 LYS A CA 1
ATOM 3095 C C . LYS A 1 382 ? -15.516 21.369 39.686 1.00 95.69 382 LYS A C 1
ATOM 3097 O O . LYS A 1 382 ? -16.006 22.493 39.756 1.00 95.69 382 LYS A O 1
ATOM 3102 N N . ILE A 1 383 ? -16.240 20.256 39.727 1.00 95.88 383 ILE A N 1
ATOM 3103 C CA . ILE A 1 383 ? -17.679 20.218 40.017 1.00 95.88 383 ILE A CA 1
ATOM 3104 C C . ILE A 1 383 ? -17.843 19.797 41.474 1.00 95.88 383 ILE A C 1
ATOM 3106 O O . ILE A 1 383 ? -17.322 18.757 41.867 1.00 95.88 383 ILE A O 1
ATOM 3110 N N . VAL A 1 384 ? -18.558 20.592 42.265 1.00 94.50 384 VAL A N 1
ATOM 3111 C CA . VAL A 1 384 ? -18.905 20.305 43.660 1.00 94.50 384 VAL A CA 1
ATOM 3112 C C . VAL A 1 384 ? -20.421 20.207 43.763 1.00 94.50 384 VAL A C 1
ATOM 3114 O O . VAL A 1 384 ? -21.105 21.146 43.369 1.00 94.50 384 VAL A O 1
ATOM 3117 N N . ALA A 1 385 ? -20.938 19.103 44.293 1.00 93.25 385 ALA A N 1
ATOM 3118 C CA . ALA A 1 385 ? -22.365 18.876 44.511 1.00 93.25 385 ALA A CA 1
ATOM 3119 C C . ALA A 1 385 ? -22.653 18.682 46.006 1.00 93.25 385 ALA A C 1
ATOM 3121 O O . ALA A 1 385 ? -21.902 17.979 46.691 1.00 93.25 385 ALA A O 1
ATOM 3122 N N . VAL A 1 386 ? -23.729 19.296 46.505 1.00 92.50 386 VAL A N 1
ATOM 3123 C CA . VAL A 1 386 ? -24.135 19.258 47.920 1.00 92.50 386 VAL A CA 1
ATOM 3124 C C . VAL A 1 386 ? -25.593 18.810 48.031 1.00 92.50 386 VAL A C 1
ATOM 3126 O O . VAL A 1 386 ? -26.453 19.405 47.404 1.00 92.50 386 VAL A O 1
ATOM 3129 N N . ASN A 1 387 ? -25.911 17.777 48.814 1.00 87.19 387 ASN A N 1
ATOM 3130 C CA . ASN A 1 387 ? -27.321 17.406 49.034 1.00 87.19 387 ASN A CA 1
ATOM 3131 C C . ASN A 1 387 ? -27.969 18.221 50.172 1.00 87.19 387 ASN A C 1
ATOM 3133 O O . ASN A 1 387 ? -27.294 18.916 50.931 1.00 87.19 387 ASN A O 1
ATOM 3137 N N . SER A 1 388 ? -29.284 18.066 50.356 1.00 82.81 388 SER A N 1
ATOM 3138 C CA . SER A 1 388 ? -30.062 18.708 51.433 1.00 82.81 388 SER A CA 1
ATOM 3139 C C . SER A 1 388 ? -29.599 18.378 52.862 1.00 82.81 388 SER A C 1
ATOM 3141 O O . SER A 1 388 ? -30.001 19.039 53.814 1.00 82.81 388 SER A O 1
ATOM 3143 N N . GLN A 1 389 ? -28.762 17.353 53.025 1.00 83.75 389 GLN A N 1
ATOM 3144 C CA . GLN A 1 389 ? -28.188 16.890 54.286 1.00 83.75 389 GLN A CA 1
ATOM 3145 C C . GLN A 1 389 ? -26.719 17.331 54.432 1.00 83.75 389 GLN A C 1
ATOM 3147 O O . GLN A 1 389 ? -26.001 16.803 55.279 1.00 83.75 389 GLN A O 1
ATOM 3152 N N . ASN A 1 390 ? -26.259 18.286 53.612 1.00 82.06 390 ASN A N 1
ATOM 3153 C CA . ASN A 1 390 ? -24.899 18.837 53.593 1.00 82.06 390 ASN A CA 1
ATOM 3154 C C . ASN A 1 390 ? -23.783 17.821 53.277 1.00 82.06 390 ASN A C 1
ATOM 3156 O O . ASN A 1 390 ? -22.614 18.064 53.578 1.00 82.06 390 ASN A O 1
ATOM 3160 N N . SER A 1 391 ? -24.106 16.689 52.648 1.00 86.25 391 SER A N 1
ATOM 3161 C CA . SER A 1 391 ? -23.091 15.771 52.119 1.00 86.25 391 SER A CA 1
ATOM 3162 C C . SER A 1 391 ? -22.498 16.336 50.834 1.00 86.25 391 SER A C 1
ATOM 3164 O O . SER A 1 391 ? -23.242 16.699 49.925 1.00 86.25 391 SER A O 1
ATOM 3166 N N . VAL A 1 392 ? -21.166 16.372 50.746 1.00 89.88 392 VAL A N 1
ATOM 3167 C CA . VAL A 1 392 ? -20.424 16.999 49.640 1.00 89.88 392 VAL A CA 1
ATOM 3168 C C . VAL A 1 392 ? -19.686 15.951 48.803 1.00 89.88 392 VAL A C 1
ATOM 3170 O O . VAL A 1 392 ? -19.085 15.016 49.345 1.00 89.88 392 VAL A O 1
ATOM 3173 N N . VAL A 1 393 ? -19.711 16.121 47.478 1.00 92.94 393 VAL A N 1
ATOM 3174 C CA . VAL A 1 393 ? -18.856 15.400 46.520 1.00 92.94 393 VAL A CA 1
ATOM 3175 C C . VAL A 1 393 ? -18.203 16.373 45.564 1.00 92.94 393 VAL A C 1
ATOM 3177 O O . VAL A 1 393 ? -18.844 17.306 45.091 1.00 92.94 393 VAL A O 1
ATOM 3180 N N . GLU A 1 394 ? -16.936 16.118 45.253 1.00 93.88 394 GLU A N 1
ATOM 3181 C CA . GLU A 1 394 ? -16.167 16.870 44.270 1.00 93.88 394 GLU A CA 1
ATOM 3182 C C . GLU A 1 394 ? -15.639 15.951 43.169 1.00 93.88 394 GLU A C 1
ATOM 3184 O O . GLU A 1 394 ? -15.215 14.821 43.423 1.00 93.88 394 GLU A O 1
ATOM 3189 N N . LYS A 1 395 ? -15.642 16.456 41.935 1.00 94.44 395 LYS A N 1
ATOM 3190 C CA . LYS A 1 395 ? -15.035 15.806 40.775 1.00 94.44 395 LYS A CA 1
ATOM 3191 C C . LYS A 1 395 ? -14.131 16.794 40.048 1.00 94.44 395 LYS A C 1
ATOM 3193 O O . LYS A 1 395 ? -14.575 17.880 39.681 1.00 94.44 395 LYS A O 1
ATOM 3198 N N . LEU A 1 396 ? -12.878 16.393 39.834 1.00 93.44 396 LEU A N 1
ATOM 3199 C CA . LEU A 1 396 ? -11.899 17.135 39.042 1.00 93.44 396 LEU A CA 1
ATOM 3200 C C . LEU A 1 396 ? -11.873 16.630 37.597 1.00 93.44 396 LEU A C 1
ATOM 3202 O O . LEU A 1 396 ? -11.976 15.425 37.357 1.00 93.44 396 LEU A O 1
ATOM 3206 N N . ILE A 1 397 ? -11.719 17.557 36.654 1.00 94.44 397 ILE A N 1
ATOM 3207 C CA . ILE A 1 397 ? -11.600 17.298 35.217 1.00 94.44 397 ILE A CA 1
ATOM 3208 C C . ILE A 1 397 ? -10.430 18.138 34.700 1.00 94.44 397 ILE A C 1
ATOM 3210 O O . ILE A 1 397 ? -10.430 19.353 34.871 1.00 94.44 397 ILE A O 1
ATOM 3214 N N . ASN A 1 398 ? -9.444 17.506 34.067 1.00 93.00 398 ASN A N 1
ATOM 3215 C CA . ASN A 1 398 ? -8.285 18.198 33.499 1.00 93.00 398 ASN A CA 1
ATOM 3216 C C . ASN A 1 398 ? -8.396 18.187 31.976 1.00 93.00 398 ASN A C 1
ATOM 3218 O O . ASN A 1 398 ? -8.425 17.112 31.377 1.00 93.00 398 ASN A O 1
ATOM 3222 N N . LEU A 1 399 ? -8.455 19.367 31.360 1.00 92.12 399 LEU A N 1
ATOM 3223 C CA . LEU A 1 399 ? -8.554 19.537 29.912 1.00 92.12 399 LEU A CA 1
ATOM 3224 C C . LEU A 1 399 ? -7.368 20.355 29.405 1.00 92.12 399 LEU A C 1
ATOM 3226 O O . LEU A 1 399 ? -7.086 21.433 29.920 1.00 92.12 399 LEU A O 1
ATOM 3230 N N . ASN A 1 400 ? -6.689 19.861 28.373 1.00 90.88 400 ASN A N 1
ATOM 3231 C CA . ASN A 1 400 ? -5.576 20.566 27.746 1.00 90.88 400 ASN A CA 1
ATOM 3232 C C . ASN A 1 400 ? -6.039 21.248 26.453 1.00 90.88 400 ASN A C 1
ATOM 3234 O O . ASN A 1 400 ? -6.662 20.602 25.611 1.00 90.88 400 ASN A O 1
ATOM 3238 N N . CYS A 1 401 ? -5.714 22.528 26.283 1.00 89.19 401 CYS A N 1
ATOM 3239 C CA . CYS A 1 401 ? -5.931 23.264 25.043 1.00 89.19 401 CYS A CA 1
ATOM 3240 C C . CYS A 1 401 ? -4.605 23.433 24.300 1.00 89.19 401 CYS A C 1
ATOM 3242 O O . CYS A 1 401 ? -3.682 24.075 24.803 1.00 89.19 401 CYS A O 1
ATOM 3244 N N . SER A 1 402 ? -4.528 22.884 23.088 1.00 85.75 402 SER A N 1
ATOM 3245 C CA . SER A 1 402 ? -3.402 23.075 22.176 1.00 85.75 402 SER A CA 1
ATOM 3246 C C . SER A 1 402 ? -3.934 23.486 20.806 1.00 85.75 402 SER A C 1
ATOM 3248 O O . SER A 1 402 ? -4.715 22.753 20.201 1.00 85.75 402 SER A O 1
ATOM 3250 N N . ASN A 1 403 ? -3.523 24.664 20.332 1.00 84.31 403 ASN A N 1
ATOM 3251 C CA . ASN A 1 403 ? -3.781 25.133 18.972 1.00 84.31 403 ASN A CA 1
ATOM 3252 C C . ASN A 1 403 ? -2.436 25.453 18.290 1.00 84.31 403 ASN A C 1
ATOM 3254 O O . ASN A 1 403 ? -2.028 26.623 18.226 1.00 84.31 403 ASN A O 1
ATOM 3258 N N . PRO A 1 404 ? -1.688 24.409 17.881 1.00 85.06 404 PRO A N 1
ATOM 3259 C CA . PRO A 1 404 ? -0.357 24.577 17.320 1.00 85.06 404 PRO A CA 1
ATOM 3260 C C . PRO A 1 404 ? -0.417 25.296 15.971 1.00 85.06 404 PRO A C 1
ATOM 3262 O O . PRO A 1 404 ? -1.439 25.294 15.284 1.00 85.06 404 PRO A O 1
ATOM 3265 N N . ALA A 1 405 ? 0.692 25.932 15.605 1.00 88.56 405 ALA A N 1
ATOM 3266 C CA . ALA A 1 405 ? 0.860 26.477 14.269 1.00 88.56 405 ALA A CA 1
ATOM 3267 C C . ALA A 1 405 ? 1.297 25.364 13.304 1.00 88.56 405 ALA A C 1
ATOM 3269 O O . ALA A 1 405 ? 2.160 24.559 13.655 1.00 88.56 405 ALA A O 1
ATOM 3270 N N . ILE A 1 406 ? 0.725 25.345 12.104 1.00 90.88 406 ILE A N 1
ATOM 3271 C CA . ILE A 1 406 ? 1.091 24.450 11.008 1.00 90.88 406 ILE A CA 1
ATOM 3272 C C . ILE A 1 406 ? 1.536 25.240 9.787 1.00 90.88 406 ILE A C 1
ATOM 3274 O O . ILE A 1 406 ? 1.120 26.379 9.572 1.00 90.88 406 ILE A O 1
ATOM 3278 N N . THR A 1 407 ? 2.377 24.609 8.977 1.00 94.81 407 THR A N 1
ATOM 3279 C CA . THR A 1 407 ? 2.826 25.154 7.697 1.00 94.81 407 THR A CA 1
ATOM 3280 C C . THR A 1 407 ? 1.947 24.610 6.582 1.00 94.81 407 THR A C 1
ATOM 3282 O O . THR A 1 407 ? 1.732 23.403 6.505 1.00 94.81 407 THR A O 1
ATOM 3285 N N . ILE A 1 408 ? 1.472 25.495 5.711 1.00 94.62 408 ILE A N 1
ATOM 3286 C CA . ILE A 1 408 ? 0.633 25.163 4.558 1.00 94.62 408 ILE A CA 1
ATOM 3287 C C . ILE A 1 408 ? 1.183 25.800 3.280 1.00 94.62 408 ILE A C 1
ATOM 3289 O O . ILE A 1 408 ? 1.889 26.813 3.323 1.00 94.62 408 ILE A O 1
ATOM 3293 N N . CYS A 1 409 ? 0.806 25.235 2.139 1.00 92.62 409 CYS A N 1
ATOM 3294 C CA . CYS A 1 409 ? 1.021 25.810 0.829 1.00 92.62 409 CYS A CA 1
ATOM 3295 C C . CYS A 1 409 ? -0.284 26.443 0.358 1.00 92.62 409 CYS A C 1
ATOM 3297 O O . CYS A 1 409 ? -1.239 25.752 -0.008 1.00 92.62 409 CYS A O 1
ATOM 3299 N N . HIS A 1 410 ? -0.304 27.772 0.402 1.00 92.06 410 HIS A N 1
ATOM 3300 C CA . HIS A 1 410 ? -1.444 28.601 0.060 1.00 92.06 410 HIS A CA 1
ATOM 3301 C C . HIS A 1 410 ? -1.465 28.934 -1.428 1.00 92.06 410 HIS A C 1
ATOM 3303 O O . HIS A 1 410 ? -0.448 29.354 -1.987 1.00 92.06 410 HIS A O 1
ATOM 3309 N N . LYS A 1 411 ? -2.626 28.803 -2.069 1.00 87.75 411 LYS A N 1
ATOM 3310 C CA . LYS A 1 411 ? -2.823 29.203 -3.462 1.00 87.75 411 LYS A CA 1
ATOM 3311 C C . LYS A 1 411 ? -3.453 30.593 -3.532 1.00 87.75 411 LYS A C 1
ATOM 3313 O O . LYS A 1 411 ? -4.635 30.776 -3.253 1.00 87.75 411 LYS A O 1
ATOM 3318 N N . ASN A 1 412 ? -2.673 31.569 -3.986 1.00 84.94 412 ASN A N 1
ATOM 3319 C CA . ASN A 1 412 ? -3.158 32.926 -4.208 1.00 84.94 412 ASN A CA 1
ATOM 3320 C C . ASN A 1 412 ? -4.190 32.966 -5.347 1.00 84.94 412 ASN A C 1
ATOM 3322 O O . ASN A 1 412 ? -4.160 32.159 -6.281 1.00 84.94 412 ASN A O 1
ATOM 3326 N N . THR A 1 413 ? -5.040 33.994 -5.344 1.00 83.75 413 THR A N 1
ATOM 3327 C CA . THR A 1 413 ? -6.033 34.257 -6.405 1.00 83.75 413 THR A CA 1
ATOM 3328 C C . THR A 1 413 ? -5.418 34.399 -7.800 1.00 83.75 413 THR A C 1
ATOM 3330 O O . THR A 1 413 ? -6.068 34.088 -8.794 1.00 83.75 413 THR A O 1
ATOM 3333 N N . ASN A 1 414 ? -4.149 34.805 -7.879 1.00 77.69 414 ASN A N 1
ATOM 3334 C CA . ASN A 1 414 ? -3.395 34.951 -9.126 1.00 77.69 414 ASN A CA 1
ATOM 3335 C C . ASN A 1 414 ? -2.790 33.625 -9.635 1.00 77.69 414 ASN A C 1
ATOM 3337 O O . ASN A 1 414 ? -2.042 33.628 -10.609 1.00 77.69 414 ASN A O 1
ATOM 3341 N N . GLY A 1 415 ? -3.064 32.499 -8.966 1.00 75.62 415 GLY A N 1
ATOM 3342 C CA . GLY A 1 415 ? -2.564 31.172 -9.335 1.00 75.62 415 GLY A CA 1
ATOM 3343 C C . GLY A 1 415 ? -1.152 30.848 -8.839 1.00 75.62 415 GLY A C 1
ATOM 3344 O O . GLY A 1 415 ? -0.700 29.722 -9.029 1.00 75.62 415 GLY A O 1
ATOM 3345 N N . THR A 1 416 ? -0.467 31.788 -8.183 1.00 81.31 416 THR A N 1
ATOM 3346 C CA . THR A 1 416 ? 0.828 31.546 -7.530 1.00 81.31 416 THR A CA 1
ATOM 3347 C C . THR A 1 416 ? 0.645 30.847 -6.187 1.00 81.31 416 THR A C 1
ATOM 3349 O O . THR A 1 416 ? -0.375 31.016 -5.521 1.00 81.31 416 THR A O 1
ATOM 3352 N N . THR A 1 417 ? 1.649 30.086 -5.762 1.00 85.81 417 THR A N 1
ATOM 3353 C CA . THR A 1 417 ? 1.645 29.391 -4.471 1.00 85.81 417 THR A CA 1
ATOM 3354 C C . THR A 1 417 ? 2.615 30.051 -3.492 1.00 85.81 417 THR A C 1
ATOM 3356 O O . THR A 1 417 ? 3.723 30.421 -3.882 1.00 85.81 417 THR A O 1
ATOM 3359 N N . GLN A 1 418 ? 2.224 30.195 -2.227 1.00 89.25 418 GLN A N 1
ATOM 3360 C CA . GLN A 1 418 ? 3.041 30.768 -1.157 1.00 89.25 418 GLN A CA 1
ATOM 3361 C C . GLN A 1 418 ? 2.986 29.891 0.095 1.00 89.25 418 GLN A C 1
ATOM 3363 O O . GLN A 1 418 ? 1.917 29.473 0.523 1.00 89.25 418 GLN A O 1
ATOM 3368 N N . THR A 1 419 ? 4.134 29.652 0.724 1.00 92.31 419 THR A N 1
ATOM 3369 C CA . THR A 1 419 ? 4.186 28.964 2.019 1.00 92.31 419 THR A CA 1
ATOM 3370 C C . THR A 1 419 ? 3.743 29.912 3.135 1.00 92.31 419 THR A C 1
ATOM 3372 O O . THR A 1 419 ? 4.340 30.978 3.301 1.00 92.31 419 THR A O 1
ATOM 3375 N N . LEU A 1 420 ? 2.726 29.522 3.908 1.00 91.38 420 LEU A N 1
ATOM 3376 C CA . LEU A 1 420 ? 2.204 30.265 5.060 1.00 91.38 420 LEU A CA 1
ATOM 3377 C C . LEU A 1 420 ? 2.248 29.411 6.330 1.00 91.38 420 LEU A C 1
ATOM 3379 O O . LEU A 1 420 ? 2.235 28.183 6.275 1.00 91.38 420 LEU A O 1
ATOM 3383 N N . THR A 1 421 ? 2.256 30.072 7.485 1.00 93.00 421 THR A N 1
ATOM 3384 C CA . THR A 1 421 ? 2.065 29.435 8.792 1.00 93.00 421 THR A CA 1
ATOM 3385 C C . THR A 1 421 ? 0.741 29.910 9.380 1.00 93.00 421 THR A C 1
ATOM 3387 O O . THR A 1 421 ? 0.564 31.109 9.590 1.00 93.00 421 THR A O 1
ATOM 3390 N N . ILE A 1 422 ? -0.172 28.976 9.644 1.00 88.88 422 ILE A N 1
ATOM 3391 C CA . ILE A 1 422 ? -1.518 29.230 10.185 1.00 88.88 422 ILE A CA 1
ATOM 3392 C C . ILE A 1 422 ? -1.730 28.437 11.475 1.00 88.88 422 ILE A C 1
ATOM 3394 O O . ILE A 1 422 ? -0.957 27.532 11.785 1.00 88.88 422 ILE A O 1
ATOM 3398 N N . LYS A 1 423 ? -2.774 28.731 12.249 1.00 88.12 423 LYS A N 1
ATOM 3399 C CA . LYS A 1 423 ? -3.170 27.872 13.377 1.00 88.12 423 LYS A CA 1
ATOM 3400 C C . LYS A 1 423 ? -3.858 26.602 12.867 1.00 88.12 423 LYS A C 1
ATOM 3402 O O . LYS A 1 423 ? -4.603 26.653 11.894 1.00 88.12 423 LYS A O 1
ATOM 3407 N N . GLN A 1 424 ? -3.689 25.471 13.556 1.00 85.38 424 GLN A N 1
ATOM 3408 C CA . GLN A 1 424 ? -4.357 24.204 13.211 1.00 85.38 424 GLN A CA 1
ATOM 3409 C C . GLN A 1 424 ? -5.880 24.370 13.087 1.00 85.38 424 GLN A C 1
ATOM 3411 O O . GLN A 1 424 ? -6.506 23.763 12.221 1.00 85.38 424 GLN A O 1
ATOM 3416 N N . SER A 1 425 ? -6.485 25.220 13.923 1.00 85.81 425 SER A N 1
ATOM 3417 C CA . SER A 1 425 ? -7.919 25.527 13.860 1.00 85.81 425 SER A CA 1
ATOM 3418 C C . SER A 1 425 ? -8.363 26.218 12.561 1.00 85.81 425 SER A C 1
ATOM 3420 O O . SER A 1 425 ? -9.548 26.212 12.247 1.00 85.81 425 SER A O 1
ATOM 3422 N N . GLU A 1 426 ? -7.443 26.849 11.829 1.00 88.69 426 GLU A N 1
ATOM 3423 C CA . GLU A 1 426 ? -7.715 27.584 10.585 1.00 88.69 426 GLU A CA 1
ATOM 3424 C C . GLU A 1 426 ? -7.608 26.679 9.344 1.00 88.69 426 GLU A C 1
ATOM 3426 O O . GLU A 1 426 ? -8.106 27.033 8.275 1.00 88.69 426 GLU A O 1
ATOM 3431 N N . TRP A 1 427 ? -7.032 25.479 9.488 1.00 89.50 427 TRP A N 1
ATOM 3432 C CA . TRP A 1 427 ? -6.817 24.532 8.391 1.00 89.50 427 TRP A CA 1
ATOM 3433 C C . TRP A 1 427 ? -8.076 24.191 7.582 1.00 89.50 427 TRP A C 1
ATOM 3435 O O . TRP A 1 427 ? -8.004 24.267 6.357 1.00 89.50 427 TRP A O 1
ATOM 3445 N N . PRO A 1 428 ? -9.244 23.882 8.187 1.00 89.12 428 PRO A N 1
ATOM 3446 C CA . PRO A 1 428 ? -10.422 23.503 7.407 1.00 89.12 428 PRO A CA 1
ATOM 3447 C C . PRO A 1 428 ? -10.881 24.590 6.426 1.00 89.12 428 PRO A C 1
ATOM 3449 O O . PRO A 1 428 ? -11.379 24.271 5.347 1.00 89.12 428 PRO A O 1
ATOM 3452 N N . ALA A 1 429 ? -10.696 25.869 6.775 1.00 87.94 429 ALA A N 1
ATOM 3453 C CA . ALA A 1 429 ? -11.014 26.978 5.882 1.00 87.94 429 ALA A CA 1
ATOM 3454 C C . ALA A 1 429 ? -10.027 27.032 4.707 1.00 87.94 429 ALA A C 1
ATOM 3456 O O . ALA A 1 429 ? -10.446 27.070 3.556 1.00 87.94 429 ALA A O 1
ATOM 3457 N N . HIS A 1 430 ? -8.725 26.951 4.982 1.00 87.81 430 HIS A N 1
ATOM 3458 C CA . HIS A 1 430 ? -7.686 26.934 3.950 1.00 87.81 430 HIS A CA 1
ATOM 3459 C C . HIS A 1 430 ? -7.812 25.722 3.007 1.00 87.81 430 HIS A C 1
ATOM 3461 O O . HIS A 1 430 ? -7.782 25.870 1.784 1.00 87.81 430 HIS A O 1
ATOM 3467 N N . GLN A 1 431 ? -8.079 24.536 3.556 1.00 90.12 431 GLN A N 1
ATOM 3468 C CA . GLN A 1 431 ? -8.310 23.311 2.791 1.00 90.12 431 GLN A CA 1
ATOM 3469 C C . GLN A 1 431 ? -9.517 23.436 1.846 1.00 90.12 431 GLN A C 1
ATOM 3471 O O . GLN A 1 431 ? -9.450 23.005 0.695 1.00 90.12 431 GLN A O 1
ATOM 3476 N N . ALA A 1 432 ? -10.614 24.059 2.295 1.00 86.38 432 ALA A N 1
ATOM 3477 C CA . ALA A 1 432 ? -11.801 24.277 1.465 1.00 86.38 432 ALA A CA 1
ATOM 3478 C C . ALA A 1 432 ? -11.532 25.189 0.253 1.00 86.38 432 ALA A C 1
ATOM 3480 O O . ALA A 1 432 ? -12.236 25.098 -0.753 1.00 86.38 432 ALA A O 1
ATOM 3481 N N . HIS A 1 433 ? -10.502 26.036 0.330 1.00 79.56 433 HIS A N 1
ATOM 3482 C CA . HIS A 1 433 ? -10.061 26.915 -0.753 1.00 79.56 433 HIS A CA 1
ATOM 3483 C C . HIS A 1 433 ? -8.934 26.319 -1.621 1.00 79.56 433 HIS A C 1
ATOM 3485 O O . HIS A 1 433 ? -8.469 26.979 -2.550 1.00 79.56 433 HIS A O 1
ATOM 3491 N N . GLY A 1 434 ? -8.562 25.052 -1.398 1.00 81.44 434 GLY A N 1
ATOM 3492 C CA . GLY A 1 434 ? -7.609 24.318 -2.236 1.00 81.44 434 GLY A CA 1
ATOM 3493 C C . GLY A 1 434 ? -6.145 24.438 -1.809 1.00 81.44 434 GLY A C 1
ATOM 3494 O O . GLY A 1 434 ? -5.265 24.108 -2.606 1.00 81.44 434 GLY A O 1
ATOM 3495 N N . ASP A 1 435 ? -5.886 24.889 -0.580 1.00 91.31 435 ASP A N 1
ATOM 3496 C CA . ASP A 1 435 ? -4.549 24.879 0.015 1.00 91.31 435 ASP A CA 1
ATOM 3497 C C . ASP A 1 435 ? -4.139 23.451 0.417 1.00 91.31 435 ASP A C 1
ATOM 3499 O O . ASP A 1 435 ? -4.980 22.584 0.672 1.00 91.31 435 ASP A O 1
ATOM 3503 N N . THR A 1 436 ? -2.832 23.198 0.481 1.00 90.81 436 THR A N 1
ATOM 3504 C CA . THR A 1 436 ? -2.268 21.886 0.857 1.00 90.81 436 THR A CA 1
ATOM 3505 C C . THR A 1 436 ? -1.436 21.990 2.132 1.00 90.81 436 THR A C 1
ATOM 3507 O O . THR A 1 436 ? -0.892 23.049 2.437 1.00 90.81 436 THR A O 1
ATOM 3510 N N . GLU A 1 437 ? -1.368 20.914 2.915 1.00 89.56 437 GLU A N 1
ATOM 3511 C CA . GLU A 1 437 ? -0.547 20.871 4.129 1.00 89.56 437 GLU A CA 1
ATOM 3512 C C . GLU A 1 437 ? 0.937 20.712 3.752 1.00 89.56 437 GLU A C 1
ATOM 3514 O O . GLU A 1 437 ? 1.273 19.928 2.864 1.00 89.56 437 GLU A O 1
ATOM 3519 N N . GLY A 1 438 ? 1.829 21.452 4.418 1.00 88.88 438 GLY A N 1
ATOM 3520 C CA . GLY A 1 438 ? 3.267 21.479 4.126 1.00 88.88 438 GLY A CA 1
ATOM 3521 C C . GLY A 1 438 ? 3.725 22.699 3.318 1.00 88.88 438 GLY A C 1
ATOM 3522 O O . GLY A 1 438 ? 2.929 23.530 2.902 1.00 88.88 438 GLY A O 1
ATOM 3523 N N . ALA A 1 439 ? 5.038 22.854 3.127 1.00 88.50 439 ALA A N 1
ATOM 3524 C CA . ALA A 1 439 ? 5.588 23.959 2.336 1.00 88.50 439 ALA A CA 1
ATOM 3525 C C . ALA A 1 439 ? 5.293 23.784 0.837 1.00 88.50 439 ALA A C 1
ATOM 3527 O O . ALA A 1 439 ? 5.200 22.660 0.347 1.00 88.50 439 ALA A O 1
ATOM 3528 N N . CYS A 1 440 ? 5.191 24.889 0.093 1.00 87.88 440 CYS A N 1
ATOM 3529 C CA . CYS A 1 440 ? 5.007 24.802 -1.351 1.00 87.88 440 CYS A CA 1
ATOM 3530 C C . CYS A 1 440 ? 6.203 24.130 -2.038 1.00 87.88 440 CYS A C 1
ATOM 3532 O O . CYS A 1 440 ? 7.348 24.409 -1.664 1.00 87.88 440 CYS A O 1
ATOM 3534 N N . PRO A 1 441 ? 5.961 23.284 -3.057 1.00 80.88 441 PRO A N 1
ATOM 3535 C CA . PRO A 1 441 ? 7.029 22.630 -3.794 1.00 80.88 441 PRO A CA 1
ATOM 3536 C C . PRO A 1 441 ? 7.900 23.686 -4.473 1.00 80.88 441 PRO A C 1
ATOM 3538 O O . PRO A 1 441 ? 7.427 24.493 -5.275 1.00 80.88 441 PRO A O 1
ATOM 3541 N N . VAL A 1 442 ? 9.189 23.682 -4.143 1.00 70.75 442 VAL A N 1
ATOM 3542 C CA . VAL A 1 442 ? 10.187 24.495 -4.835 1.00 70.75 442 VAL A CA 1
ATOM 3543 C C . VAL A 1 442 ? 10.486 23.765 -6.140 1.00 70.75 442 VAL A C 1
ATOM 3545 O O . VAL A 1 442 ? 11.172 22.747 -6.137 1.00 70.75 442 VAL A O 1
ATOM 3548 N N . SER A 1 443 ? 9.905 24.208 -7.255 1.00 61.31 443 SER A N 1
ATOM 3549 C CA . SER A 1 443 ? 10.236 23.632 -8.557 1.00 61.31 443 SER A CA 1
ATOM 3550 C C . SER A 1 443 ? 11.675 24.016 -8.905 1.00 61.31 443 SER A C 1
ATOM 3552 O O . SER A 1 443 ? 11.929 25.160 -9.292 1.00 61.31 443 SER A O 1
ATOM 3554 N N . GLU A 1 444 ? 12.625 23.097 -8.748 1.00 60.22 444 GLU A N 1
ATOM 3555 C CA . GLU A 1 444 ? 13.975 23.312 -9.265 1.00 60.22 444 GLU A CA 1
ATOM 3556 C C . GLU A 1 444 ? 13.921 23.357 -10.802 1.00 60.22 444 GLU A C 1
ATOM 3558 O O . GLU A 1 444 ? 13.318 22.474 -11.422 1.00 60.22 444 GLU A O 1
ATOM 3563 N N . PRO A 1 445 ? 14.499 24.385 -11.449 1.00 60.59 445 PRO A N 1
ATOM 3564 C CA . PRO A 1 445 ? 14.452 24.492 -12.898 1.00 60.59 445 PRO A CA 1
ATOM 3565 C C . PRO A 1 445 ? 15.255 23.350 -13.527 1.00 60.59 445 PRO A C 1
ATOM 3567 O O . PRO A 1 445 ? 16.451 23.185 -13.279 1.00 60.59 445 PRO A O 1
ATOM 3570 N N . GLN A 1 446 ? 14.587 22.546 -14.355 1.00 70.31 446 GLN A N 1
ATOM 3571 C CA . GLN A 1 446 ? 15.214 21.470 -15.117 1.00 70.31 446 GLN A CA 1
ATOM 3572 C C . GLN A 1 446 ? 16.267 22.070 -16.057 1.00 70.31 446 GLN A C 1
ATOM 3574 O O . GLN A 1 446 ? 15.929 22.887 -16.907 1.00 70.31 446 GLN A O 1
ATOM 3579 N N . LYS A 1 447 ? 17.536 21.671 -15.930 1.00 83.56 447 LYS A N 1
ATOM 3580 C CA . LYS A 1 447 ? 18.636 22.188 -16.762 1.00 83.56 447 LYS A CA 1
ATOM 3581 C C . LYS A 1 447 ? 18.900 21.295 -17.973 1.00 83.56 447 LYS A C 1
ATOM 3583 O O . LYS A 1 447 ? 18.842 20.072 -17.868 1.00 83.56 447 LYS A O 1
ATOM 3588 N N . ILE A 1 448 ? 19.230 21.899 -19.113 1.00 86.50 448 ILE A N 1
ATOM 3589 C CA . ILE A 1 448 ? 19.590 21.210 -20.361 1.00 86.50 448 ILE A CA 1
ATOM 3590 C C . ILE A 1 448 ? 20.911 21.746 -20.924 1.00 86.50 448 ILE A C 1
ATOM 3592 O O . ILE A 1 448 ? 21.266 22.903 -20.704 1.00 86.50 448 ILE A O 1
ATOM 3596 N N . LYS A 1 449 ? 21.630 20.905 -21.675 1.00 91.62 449 LYS A N 1
ATOM 3597 C CA . LYS A 1 449 ? 22.815 21.304 -22.449 1.00 91.62 449 LYS A CA 1
ATOM 3598 C C . LYS A 1 449 ? 22.423 21.717 -23.865 1.00 91.62 449 LYS A C 1
ATOM 3600 O O . LYS A 1 449 ? 21.612 21.036 -24.500 1.00 91.62 449 LYS A O 1
ATOM 3605 N N . ILE A 1 450 ? 23.024 22.794 -24.355 1.00 91.38 450 ILE A N 1
ATOM 3606 C CA . ILE A 1 450 ? 22.864 23.285 -25.727 1.00 91.38 450 ILE A CA 1
ATOM 3607 C C . ILE A 1 450 ? 24.221 23.693 -26.306 1.00 91.38 450 ILE A C 1
ATOM 3609 O O . ILE A 1 450 ? 25.123 24.069 -25.556 1.00 91.38 450 ILE A O 1
ATOM 3613 N N . CYS A 1 451 ? 24.351 23.675 -27.629 1.00 87.44 451 CYS A N 1
ATOM 3614 C CA . CYS A 1 451 ? 25.480 24.259 -28.339 1.00 87.44 451 CYS A CA 1
ATOM 3615 C C . CYS A 1 451 ? 25.097 25.657 -28.829 1.00 87.44 451 CYS A C 1
ATOM 3617 O O . CYS A 1 451 ? 24.258 25.796 -29.722 1.00 87.44 451 CYS A O 1
ATOM 3619 N N . HIS A 1 452 ? 25.726 26.673 -28.243 1.00 86.44 452 HIS A N 1
ATOM 3620 C CA . HIS A 1 452 ? 25.538 28.081 -28.571 1.00 86.44 452 HIS A CA 1
ATOM 3621 C C . HIS A 1 452 ? 26.832 28.627 -29.170 1.00 86.44 452 HIS A C 1
ATOM 3623 O O . HIS A 1 452 ? 27.879 28.585 -28.524 1.00 86.44 452 HIS A O 1
ATOM 3629 N N . LEU A 1 453 ? 26.783 29.100 -30.418 1.00 81.50 453 LEU A N 1
ATOM 3630 C CA . LEU A 1 453 ? 27.947 29.662 -31.127 1.00 81.50 453 LEU A CA 1
ATOM 3631 C C . LEU A 1 453 ? 29.204 28.758 -31.102 1.00 81.50 453 LEU A C 1
ATOM 3633 O O . LEU A 1 453 ? 30.332 29.245 -31.060 1.00 81.50 453 LEU A O 1
ATOM 3637 N N . GLY A 1 454 ? 29.019 27.433 -31.133 1.00 75.81 454 GLY A N 1
ATOM 3638 C CA . GLY A 1 454 ? 30.119 26.460 -31.118 1.00 75.81 454 GLY A CA 1
ATOM 3639 C C . GLY A 1 454 ? 30.662 26.107 -29.729 1.00 75.81 454 GLY A C 1
ATOM 3640 O O . GLY A 1 454 ? 31.630 25.354 -29.643 1.00 75.81 454 GLY A O 1
ATOM 3641 N N . GLN A 1 455 ? 30.034 26.588 -28.651 1.00 79.94 455 GLN A N 1
ATOM 3642 C CA . GLN A 1 455 ? 30.350 26.213 -27.274 1.00 79.94 455 GLN A CA 1
ATOM 3643 C C . GLN A 1 455 ? 29.162 25.524 -26.588 1.00 79.94 455 GLN A C 1
ATOM 3645 O O . GLN A 1 455 ? 28.029 26.003 -26.640 1.00 79.94 455 GLN A O 1
ATOM 3650 N N . THR A 1 456 ? 29.424 24.414 -25.892 1.00 87.19 456 THR A N 1
ATOM 3651 C CA . THR A 1 456 ? 28.414 23.753 -25.057 1.00 87.19 456 THR A CA 1
ATOM 3652 C C . THR A 1 456 ? 28.180 24.561 -23.775 1.00 87.19 456 THR A C 1
ATOM 3654 O O . THR A 1 456 ? 29.104 24.740 -22.979 1.00 87.19 456 THR A O 1
ATOM 3657 N N . ILE A 1 457 ? 26.943 25.006 -23.544 1.00 87.50 457 ILE A N 1
ATOM 3658 C CA . ILE A 1 457 ? 26.505 25.718 -22.330 1.00 87.50 457 ILE A CA 1
ATOM 3659 C C . ILE A 1 457 ? 25.296 25.021 -21.682 1.00 87.50 457 ILE A C 1
ATOM 3661 O O . ILE A 1 457 ? 24.585 24.254 -22.332 1.00 87.50 457 ILE A O 1
ATOM 3665 N N . ILE A 1 458 ? 25.064 25.270 -20.387 1.00 89.75 458 ILE A N 1
ATOM 3666 C CA . ILE A 1 458 ? 23.916 24.739 -19.631 1.00 89.75 458 ILE A CA 1
ATOM 3667 C C . ILE A 1 458 ? 22.918 25.870 -19.389 1.00 89.75 458 ILE A C 1
ATOM 3669 O O . ILE A 1 458 ? 23.283 26.894 -18.813 1.00 89.75 458 ILE A O 1
ATOM 3673 N N . ILE A 1 459 ? 21.665 25.660 -19.783 1.00 86.62 459 ILE A N 1
ATOM 3674 C CA . ILE A 1 459 ? 20.563 26.611 -19.596 1.00 86.62 459 ILE A CA 1
ATOM 3675 C C . ILE A 1 459 ? 19.380 25.938 -18.898 1.00 86.62 459 ILE A C 1
ATOM 3677 O O . ILE A 1 459 ? 19.264 24.711 -18.899 1.00 86.62 459 ILE A O 1
ATOM 3681 N N . ASP A 1 460 ? 18.466 26.730 -18.345 1.00 84.62 460 ASP A N 1
ATOM 3682 C CA . ASP A 1 460 ? 17.173 26.214 -17.896 1.00 84.62 460 ASP A CA 1
ATOM 3683 C C . ASP A 1 460 ? 16.334 25.770 -19.106 1.00 84.62 460 ASP A C 1
ATOM 3685 O O . ASP A 1 460 ? 16.298 26.442 -20.140 1.00 84.62 460 ASP A O 1
ATOM 3689 N N . ALA A 1 461 ? 15.631 24.644 -18.984 1.00 81.06 461 ALA A N 1
ATOM 3690 C CA . ALA A 1 461 ? 14.835 24.041 -20.053 1.00 81.06 461 ALA A CA 1
ATOM 3691 C C . ALA A 1 461 ? 13.759 24.994 -20.592 1.00 81.06 461 ALA A C 1
ATOM 3693 O O . ALA A 1 461 ? 13.451 24.959 -21.783 1.00 81.06 461 ALA A O 1
ATOM 3694 N N . SER A 1 462 ? 13.232 25.884 -19.745 1.00 80.12 462 SER A N 1
ATOM 3695 C CA . SER A 1 462 ? 12.278 26.928 -20.138 1.00 80.12 462 SER A CA 1
ATOM 3696 C C . SER A 1 462 ? 12.848 27.911 -21.161 1.00 80.12 462 SER A C 1
ATOM 3698 O O . SER A 1 462 ? 12.100 28.462 -21.964 1.00 80.12 462 SER A O 1
ATOM 3700 N N . ASN A 1 463 ? 14.168 28.109 -21.173 1.00 84.56 463 ASN A N 1
ATOM 3701 C CA . ASN A 1 463 ? 14.832 29.064 -22.059 1.00 84.56 463 ASN A CA 1
ATOM 3702 C C . ASN A 1 463 ? 15.175 28.455 -23.427 1.00 84.56 463 ASN A C 1
ATOM 3704 O O . ASN A 1 463 ? 15.612 29.178 -24.322 1.00 84.56 463 ASN A O 1
ATOM 3708 N N . TRP A 1 464 ? 14.932 27.152 -23.632 1.00 85.94 464 TRP A N 1
ATOM 3709 C CA . TRP A 1 464 ? 15.237 26.457 -24.887 1.00 85.94 464 TRP A CA 1
ATOM 3710 C C . TRP A 1 464 ? 14.639 27.149 -26.114 1.00 85.94 464 TRP A C 1
ATOM 3712 O O . TRP A 1 464 ? 15.324 27.317 -27.116 1.00 85.94 464 TRP A O 1
ATOM 3722 N N . MET A 1 465 ? 13.383 27.596 -26.031 1.00 81.62 465 MET A N 1
ATOM 3723 C CA . MET A 1 465 ? 12.674 28.169 -27.181 1.00 81.62 465 MET A CA 1
ATOM 3724 C C . MET A 1 465 ? 13.336 29.455 -27.710 1.00 81.62 465 MET A C 1
ATOM 3726 O O . MET A 1 465 ? 13.315 29.711 -28.911 1.00 81.62 465 MET A O 1
ATOM 3730 N N . ILE A 1 466 ? 13.950 30.247 -26.824 1.00 83.06 466 ILE A N 1
ATOM 3731 C CA . ILE A 1 466 ? 14.648 31.493 -27.185 1.00 83.06 466 ILE A CA 1
ATOM 3732 C C . ILE A 1 466 ? 16.011 31.177 -27.812 1.00 83.06 466 ILE A C 1
ATOM 3734 O O . ILE A 1 466 ? 16.415 31.794 -28.789 1.00 83.06 466 ILE A O 1
ATOM 3738 N N . HIS A 1 467 ? 16.714 30.180 -27.283 1.00 82.69 467 HIS A N 1
ATOM 3739 C CA . HIS A 1 467 ? 17.991 29.739 -27.840 1.00 82.69 467 HIS A CA 1
ATOM 3740 C C . HIS A 1 467 ? 17.815 29.064 -29.211 1.00 82.69 467 HIS A C 1
ATOM 3742 O O . HIS A 1 467 ? 18.562 29.336 -30.152 1.00 82.69 467 HIS A O 1
ATOM 3748 N N . GLN A 1 468 ? 16.755 28.268 -29.375 1.00 87.25 468 GLN A N 1
ATOM 3749 C CA . GLN A 1 468 ? 16.410 27.639 -30.649 1.00 87.25 468 GLN A CA 1
ATOM 3750 C C . GLN A 1 468 ? 16.125 28.670 -31.749 1.00 87.25 468 GLN A C 1
ATOM 3752 O O . GLN A 1 468 ? 16.540 28.477 -32.892 1.00 87.25 468 GLN A O 1
ATOM 3757 N N . SER A 1 469 ? 15.443 29.776 -31.432 1.00 83.00 469 SER A N 1
ATOM 3758 C CA . SER A 1 469 ? 15.146 30.816 -32.427 1.00 83.00 469 SER A CA 1
ATOM 3759 C C . SER A 1 469 ? 16.391 31.584 -32.886 1.00 83.00 469 SER A C 1
ATOM 3761 O O . SER A 1 469 ? 16.358 32.211 -33.944 1.00 83.00 469 SER A O 1
ATOM 3763 N N . HIS A 1 470 ? 17.492 31.507 -32.131 1.00 75.56 470 HIS A N 1
ATOM 3764 C CA . HIS A 1 470 ? 18.785 32.109 -32.467 1.00 75.56 470 HIS A CA 1
ATOM 3765 C C . HIS A 1 470 ? 19.754 31.113 -33.137 1.00 75.56 470 HIS A C 1
ATOM 3767 O O . HIS A 1 470 ? 20.892 31.473 -33.433 1.00 75.56 470 HIS A O 1
ATOM 3773 N N . GLY A 1 471 ? 19.291 29.892 -33.438 1.00 77.50 471 GLY A N 1
ATOM 3774 C CA . GLY A 1 471 ? 20.054 28.887 -34.184 1.00 77.50 471 GLY A CA 1
ATOM 3775 C C . GLY A 1 471 ? 20.875 27.924 -33.324 1.00 77.50 471 GLY A C 1
ATOM 3776 O O . GLY A 1 471 ? 21.700 27.192 -33.872 1.00 77.50 471 GLY A O 1
ATOM 3777 N N . ASP A 1 472 ? 20.650 27.893 -32.009 1.00 89.69 472 ASP A N 1
ATOM 3778 C CA . ASP A 1 472 ? 21.314 26.942 -31.117 1.00 89.69 472 ASP A CA 1
ATOM 3779 C C . ASP A 1 472 ? 20.745 25.528 -31.295 1.00 89.69 472 ASP A C 1
ATOM 3781 O O . ASP A 1 472 ? 19.554 25.337 -31.564 1.00 89.69 472 ASP A O 1
ATOM 3785 N N . ILE A 1 473 ?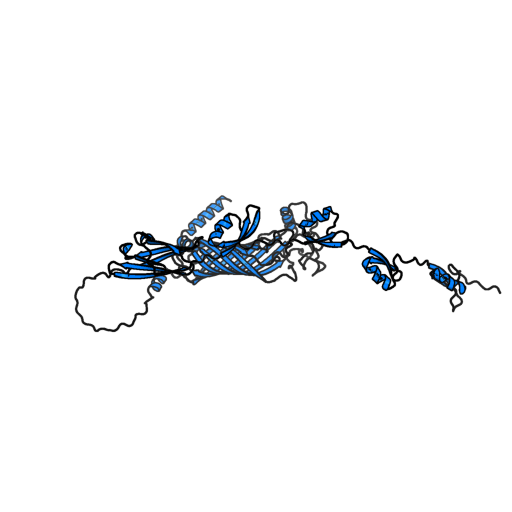 21.590 24.514 -31.104 1.00 88.12 473 ILE A N 1
ATOM 3786 C CA . ILE A 1 473 ? 21.186 23.102 -31.181 1.00 88.12 473 ILE A CA 1
ATOM 3787 C C . ILE A 1 473 ? 21.155 22.472 -29.789 1.00 88.12 473 ILE A C 1
ATOM 3789 O O . ILE A 1 473 ? 21.948 22.808 -28.909 1.00 88.12 473 ILE A O 1
ATOM 3793 N N . LYS A 1 474 ? 20.220 21.543 -29.579 1.00 85.81 474 LYS A N 1
ATOM 3794 C CA . LYS A 1 474 ? 20.078 20.826 -28.309 1.00 85.81 474 LYS A CA 1
ATOM 3795 C C . LYS A 1 474 ? 21.134 19.722 -28.224 1.00 85.81 474 LYS A C 1
ATOM 3797 O O . LYS A 1 474 ? 21.227 18.912 -29.142 1.00 85.81 474 LYS A O 1
ATOM 3802 N N . GLY A 1 475 ? 21.870 19.659 -27.114 1.00 84.12 475 GLY A N 1
ATOM 3803 C CA . GLY A 1 475 ? 22.982 18.722 -26.916 1.00 84.12 475 GLY A CA 1
ATOM 3804 C C . GLY A 1 475 ? 24.362 19.378 -27.017 1.00 84.12 475 GLY A C 1
ATOM 3805 O O . GLY A 1 475 ? 24.477 20.601 -27.065 1.00 84.12 475 GLY A O 1
ATOM 3806 N N . ASP A 1 476 ? 25.409 18.555 -26.991 1.00 85.12 476 ASP A N 1
ATOM 3807 C CA . ASP A 1 476 ? 26.798 19.010 -27.108 1.00 85.12 476 ASP A CA 1
ATOM 3808 C C . ASP A 1 476 ? 27.117 19.484 -28.542 1.00 85.12 476 ASP A C 1
ATOM 3810 O O . ASP A 1 476 ? 26.477 19.064 -29.510 1.00 85.12 476 ASP A O 1
ATOM 3814 N N . CYS A 1 477 ? 28.107 20.367 -28.699 1.00 83.56 477 CYS A N 1
ATOM 3815 C CA . CYS A 1 477 ? 28.529 20.819 -30.026 1.00 83.56 477 CYS A CA 1
ATOM 3816 C C . CYS A 1 477 ? 29.156 19.685 -30.861 1.00 83.56 477 CYS A C 1
ATOM 3818 O O . CYS A 1 477 ? 29.956 18.916 -30.327 1.00 83.56 477 CYS A O 1
ATOM 3820 N N . PRO A 1 478 ? 28.862 19.596 -32.174 1.00 74.25 478 PRO A N 1
ATOM 3821 C CA . PRO A 1 478 ? 29.489 18.624 -33.062 1.00 74.25 478 PRO A CA 1
ATOM 3822 C C . PRO A 1 478 ? 30.995 18.887 -33.163 1.00 74.25 478 PRO A C 1
ATOM 3824 O O . PRO A 1 478 ? 31.428 19.967 -33.570 1.00 74.25 478 PRO A O 1
ATOM 3827 N N . GLU A 1 479 ? 31.796 17.895 -32.783 1.00 71.81 479 GLU A N 1
ATOM 3828 C CA . GLU A 1 479 ? 33.256 17.979 -32.814 1.00 71.81 479 GLU A CA 1
ATOM 3829 C C . GLU A 1 479 ? 33.779 17.857 -34.254 1.00 71.81 479 GLU A C 1
ATOM 3831 O O . GLU A 1 479 ? 33.386 16.963 -35.007 1.00 71.81 479 GLU A O 1
ATOM 3836 N N . LYS A 1 480 ? 34.688 18.754 -34.651 1.00 74.50 480 LYS A N 1
ATOM 3837 C CA . LYS A 1 480 ? 35.349 18.690 -35.960 1.00 74.50 480 LYS A CA 1
ATOM 3838 C C . LYS A 1 480 ? 36.396 17.578 -35.970 1.00 74.50 480 LYS A C 1
ATOM 3840 O O . LYS A 1 480 ? 37.261 17.522 -35.096 1.00 74.50 480 LYS A O 1
ATOM 3845 N N . THR A 1 481 ? 36.342 16.724 -36.987 1.00 79.44 481 THR A N 1
ATOM 3846 C CA . THR A 1 481 ? 37.305 15.638 -37.212 1.00 79.44 481 THR A CA 1
ATOM 3847 C C . THR A 1 481 ? 38.164 15.904 -38.442 1.00 79.44 481 THR A C 1
ATOM 3849 O O . THR A 1 481 ? 37.682 16.468 -39.425 1.00 79.44 481 THR A O 1
ATOM 3852 N N . ILE A 1 482 ? 39.415 15.453 -38.413 1.00 81.94 482 ILE A N 1
ATOM 3853 C CA . ILE A 1 482 ? 40.399 15.622 -39.490 1.00 81.94 482 ILE A CA 1
ATOM 3854 C C . ILE A 1 482 ? 41.171 14.317 -39.734 1.00 81.94 482 ILE A C 1
ATOM 3856 O O . ILE A 1 482 ? 41.273 13.467 -38.851 1.00 81.94 482 ILE A O 1
ATOM 3860 N N . GLU A 1 483 ? 41.726 14.160 -40.935 1.00 86.50 483 GLU A N 1
ATOM 3861 C CA . GLU A 1 483 ? 42.544 12.999 -41.307 1.00 86.50 483 GLU A CA 1
ATOM 3862 C C . GLU A 1 483 ? 44.034 13.259 -41.034 1.00 86.50 483 GLU A C 1
ATOM 3864 O O . GLU A 1 483 ? 44.563 14.322 -41.381 1.00 86.50 483 GLU A O 1
ATOM 3869 N N . VAL A 1 484 ? 44.726 12.275 -40.457 1.00 88.69 484 VAL A N 1
ATOM 3870 C CA . VAL A 1 484 ? 46.181 12.296 -40.235 1.00 88.69 484 VAL A CA 1
ATOM 3871 C C . VAL A 1 484 ? 46.828 10.978 -40.670 1.00 88.69 484 VAL A C 1
ATOM 3873 O O . VAL A 1 484 ? 46.227 9.906 -40.582 1.00 88.69 484 VAL A O 1
ATOM 3876 N N . CYS A 1 485 ? 48.071 11.054 -41.136 1.00 85.69 485 CYS A N 1
ATOM 3877 C CA . CYS A 1 485 ? 48.906 9.917 -41.482 1.00 85.69 485 CYS A CA 1
ATOM 3878 C C . CYS A 1 485 ? 49.745 9.501 -40.270 1.00 85.69 485 CYS A C 1
ATOM 3880 O O . CYS A 1 485 ? 50.717 10.178 -39.922 1.00 85.69 485 CYS A O 1
ATOM 3882 N N . HIS A 1 486 ? 49.376 8.373 -39.663 1.00 84.31 486 HIS A N 1
ATOM 3883 C CA . HIS A 1 486 ? 50.069 7.754 -38.536 1.00 84.31 486 HIS A CA 1
ATOM 3884 C C . HIS A 1 486 ? 50.751 6.471 -39.013 1.00 84.31 486 HIS A C 1
ATOM 3886 O O . HIS A 1 486 ? 50.084 5.531 -39.446 1.00 84.31 486 HIS A O 1
ATOM 3892 N N . GLN A 1 487 ? 52.085 6.434 -38.976 1.00 80.75 487 GLN A N 1
ATOM 3893 C CA . GLN A 1 487 ? 52.881 5.251 -39.351 1.00 80.75 487 GLN A CA 1
ATOM 3894 C C . GLN A 1 487 ? 52.506 4.635 -40.721 1.00 80.75 487 GLN A C 1
ATOM 3896 O O . GLN A 1 487 ? 52.481 3.419 -40.888 1.00 80.75 487 GLN A O 1
ATOM 3901 N N . GLY A 1 488 ? 52.183 5.469 -41.717 1.00 75.81 488 GLY A N 1
ATOM 3902 C CA . GLY A 1 488 ? 51.815 5.007 -43.064 1.00 75.81 488 GLY A CA 1
ATOM 3903 C C . GLY A 1 488 ? 50.354 4.568 -43.227 1.00 75.81 488 GLY A C 1
ATOM 3904 O O . GLY A 1 488 ? 49.960 4.190 -44.329 1.00 75.81 488 GLY A O 1
ATOM 3905 N N . LYS A 1 489 ? 49.524 4.679 -42.180 1.00 80.00 489 LYS A N 1
ATOM 3906 C CA . LYS A 1 489 ? 48.072 4.470 -42.240 1.00 80.00 489 LYS A CA 1
ATOM 3907 C C . LYS A 1 489 ? 47.316 5.778 -41.995 1.00 80.00 489 LYS A C 1
ATOM 3909 O O . LYS A 1 489 ? 47.589 6.500 -41.039 1.00 80.00 489 LYS A O 1
ATOM 3914 N N . THR A 1 490 ? 46.332 6.067 -42.844 1.00 86.44 490 THR A N 1
ATOM 3915 C CA . THR A 1 490 ? 45.445 7.225 -42.651 1.00 86.44 490 THR A CA 1
ATOM 3916 C C . THR A 1 490 ? 44.404 6.900 -41.577 1.00 86.44 490 THR A C 1
ATOM 3918 O O . THR A 1 490 ? 43.693 5.899 -41.699 1.00 86.44 490 THR A O 1
ATOM 3921 N N . ILE A 1 491 ? 44.312 7.735 -40.540 1.00 85.12 491 ILE A N 1
ATOM 3922 C CA . ILE A 1 491 ? 43.332 7.643 -39.446 1.00 85.12 491 ILE A CA 1
ATOM 3923 C C . ILE A 1 491 ? 42.565 8.969 -39.299 1.00 85.12 491 ILE A C 1
ATOM 3925 O O . ILE A 1 491 ? 43.067 10.022 -39.691 1.00 85.12 491 ILE A O 1
ATOM 3929 N N . VAL A 1 492 ? 41.347 8.922 -38.746 1.00 87.25 492 VAL A N 1
ATOM 3930 C CA . VAL A 1 492 ? 40.514 10.109 -38.472 1.00 87.25 492 VAL A CA 1
ATOM 3931 C C . VAL A 1 492 ? 40.550 10.403 -36.976 1.00 87.25 492 VAL A C 1
ATOM 3933 O O . VAL A 1 492 ? 40.236 9.521 -36.180 1.00 87.25 492 VAL A O 1
ATOM 3936 N N . ILE A 1 493 ? 40.925 11.627 -36.604 1.00 84.56 493 ILE A N 1
ATOM 3937 C CA . ILE A 1 493 ? 41.048 12.080 -35.208 1.00 84.56 493 ILE A CA 1
ATOM 3938 C C . ILE A 1 493 ? 40.259 13.373 -34.982 1.00 84.56 493 ILE A C 1
ATOM 3940 O O . ILE A 1 493 ? 39.852 14.037 -35.943 1.00 84.56 493 ILE A O 1
ATOM 3944 N N . LYS A 1 494 ? 40.056 13.767 -33.720 1.00 83.44 494 LYS A N 1
ATOM 3945 C CA . LYS A 1 494 ? 39.459 15.071 -33.400 1.00 83.44 494 LYS A CA 1
ATOM 3946 C C . LYS A 1 494 ? 40.454 16.194 -33.698 1.00 83.44 494 LYS A C 1
ATOM 3948 O O . LYS A 1 494 ? 41.648 16.056 -33.448 1.00 83.44 494 LYS A O 1
ATOM 3953 N N . GLU A 1 495 ? 39.976 17.340 -34.180 1.00 79.69 495 GLU A N 1
ATOM 3954 C CA . GLU A 1 495 ? 40.833 18.502 -34.477 1.00 79.69 495 GLU A CA 1
ATOM 3955 C C . GLU A 1 495 ? 41.600 18.986 -33.232 1.00 79.69 495 GLU A C 1
ATOM 3957 O O . GLU A 1 495 ? 42.767 19.362 -33.326 1.00 79.69 495 GLU A O 1
ATOM 3962 N N . SER A 1 496 ? 40.992 18.884 -32.044 1.00 79.25 496 SER A N 1
ATOM 3963 C CA . SER A 1 496 ? 41.636 19.203 -30.762 1.00 79.25 496 SER A CA 1
ATOM 3964 C C . SER A 1 496 ? 42.810 18.283 -30.406 1.00 79.25 496 SER A C 1
ATOM 3966 O O . SER A 1 496 ? 43.664 18.664 -29.610 1.00 79.25 496 SER A O 1
ATOM 3968 N N . GLU A 1 497 ? 42.873 17.083 -30.983 1.00 81.88 497 GLU A N 1
ATOM 3969 C CA . GLU A 1 497 ? 43.914 16.081 -30.721 1.00 81.88 497 GLU A CA 1
ATOM 3970 C C . GLU A 1 497 ? 45.089 16.194 -31.711 1.00 81.88 497 GLU A C 1
ATOM 3972 O O . GLU A 1 497 ? 46.144 15.593 -31.496 1.00 81.88 497 GLU A O 1
ATOM 3977 N N . LEU A 1 498 ? 44.960 17.019 -32.761 1.00 83.19 498 LEU A N 1
ATOM 3978 C CA . LEU A 1 498 ? 45.970 17.186 -33.811 1.00 83.19 498 LEU A CA 1
ATOM 3979 C C . LEU A 1 498 ? 47.348 17.558 -33.263 1.00 83.19 498 LEU A C 1
ATOM 3981 O O . LEU A 1 498 ? 48.359 17.013 -33.699 1.00 83.19 498 LEU A O 1
ATOM 3985 N N . ALA A 1 499 ? 47.393 18.492 -32.312 1.00 82.81 499 ALA A N 1
ATOM 3986 C CA . ALA A 1 499 ? 48.650 18.988 -31.762 1.00 82.81 499 ALA A CA 1
ATOM 3987 C C . ALA A 1 499 ? 49.449 17.873 -31.067 1.00 82.81 499 ALA A C 1
ATOM 3989 O O . ALA A 1 499 ? 50.669 17.813 -31.211 1.00 82.81 499 ALA A O 1
ATOM 3990 N N . ALA A 1 500 ? 48.762 16.964 -30.368 1.00 84.06 500 ALA A N 1
ATOM 3991 C CA . ALA A 1 500 ? 49.392 15.810 -29.735 1.00 84.06 500 ALA A CA 1
ATOM 3992 C C . ALA A 1 500 ? 49.893 14.809 -30.787 1.00 84.06 500 ALA A C 1
ATOM 3994 O O . ALA A 1 500 ? 51.031 14.355 -30.712 1.00 84.06 500 ALA A O 1
ATOM 3995 N N . HIS A 1 501 ? 49.091 14.528 -31.816 1.00 81.62 501 HIS A N 1
ATOM 3996 C CA . HIS A 1 501 ? 49.481 13.624 -32.899 1.00 81.62 501 HIS A CA 1
ATOM 3997 C C . HIS A 1 501 ? 50.697 14.132 -33.694 1.00 81.62 501 HIS A C 1
ATOM 3999 O O . HIS A 1 501 ? 51.645 13.378 -33.922 1.00 81.62 501 HIS A O 1
ATOM 4005 N N . ILE A 1 502 ? 50.746 15.427 -34.028 1.00 83.56 502 ILE A N 1
ATOM 4006 C CA . ILE A 1 502 ? 51.918 16.037 -34.681 1.00 83.56 502 ILE A CA 1
ATOM 4007 C C . ILE A 1 502 ? 53.157 15.953 -33.775 1.00 83.56 502 ILE A C 1
ATOM 4009 O O . ILE A 1 502 ? 54.251 15.658 -34.258 1.00 83.56 502 ILE A O 1
ATOM 4013 N N . ALA A 1 503 ? 53.004 16.159 -32.461 1.00 82.38 503 ALA A N 1
ATOM 4014 C CA . ALA A 1 503 ? 54.113 16.073 -31.507 1.00 82.38 503 ALA A CA 1
ATOM 4015 C C . ALA A 1 503 ? 54.730 14.663 -31.414 1.00 82.38 503 ALA A C 1
ATOM 4017 O O . ALA A 1 503 ? 55.910 14.534 -31.092 1.00 82.38 503 ALA A O 1
ATOM 4018 N N . HIS A 1 504 ? 53.962 13.620 -31.742 1.00 75.12 504 HIS A N 1
ATOM 4019 C CA . HIS A 1 504 ? 54.423 12.231 -31.793 1.00 75.12 504 HIS A CA 1
ATOM 4020 C C . HIS A 1 504 ? 54.846 11.760 -33.198 1.00 75.12 504 HIS A C 1
ATOM 4022 O O . HIS A 1 504 ? 55.188 10.589 -33.369 1.00 75.12 504 HIS A O 1
ATOM 4028 N N . GLY A 1 505 ? 54.914 12.671 -34.178 1.00 74.81 505 GLY A N 1
ATOM 4029 C CA . GLY A 1 505 ? 55.489 12.413 -35.502 1.00 74.81 505 GLY A CA 1
ATOM 4030 C C . GLY A 1 505 ? 54.481 12.156 -36.625 1.00 74.81 505 GLY A C 1
ATOM 4031 O O . GLY A 1 505 ? 54.901 11.824 -37.737 1.00 74.81 505 GLY A O 1
ATOM 4032 N N . ASP A 1 506 ? 53.182 12.338 -36.376 1.00 88.44 506 ASP A N 1
ATOM 4033 C CA . ASP A 1 506 ? 52.146 12.178 -37.398 1.00 88.44 506 ASP A CA 1
ATOM 4034 C C . ASP A 1 506 ? 52.083 13.390 -38.331 1.00 88.44 506 ASP A C 1
ATOM 4036 O O . ASP A 1 506 ? 52.374 14.527 -37.949 1.00 88.44 506 ASP A O 1
ATOM 4040 N N . LYS A 1 507 ? 51.672 13.158 -39.582 1.00 84.69 507 LYS A N 1
ATOM 4041 C CA . LYS A 1 507 ? 51.511 14.226 -40.579 1.00 84.69 507 LYS A CA 1
ATOM 4042 C C . LYS A 1 507 ? 50.039 14.475 -40.862 1.00 84.69 507 LYS A C 1
ATOM 4044 O O . LYS A 1 507 ? 49.295 13.538 -41.120 1.00 84.69 507 LYS A O 1
ATOM 4049 N N . GLN A 1 508 ? 49.627 15.739 -40.854 1.00 82.62 508 GLN A N 1
ATOM 4050 C CA . GLN A 1 508 ? 48.262 16.119 -41.215 1.00 82.62 508 GLN A CA 1
ATOM 4051 C C . GLN A 1 508 ? 47.978 15.789 -42.691 1.00 82.62 508 GLN A C 1
ATOM 4053 O O . GLN A 1 508 ? 48.755 16.168 -43.567 1.00 82.62 508 GLN A O 1
ATOM 4058 N N . GLY A 1 509 ? 46.858 15.108 -42.957 1.00 82.38 509 GLY A N 1
ATOM 4059 C CA . GLY A 1 509 ? 46.451 14.640 -44.285 1.00 82.38 509 GLY A CA 1
ATOM 4060 C C . GLY A 1 509 ? 46.633 13.132 -44.508 1.00 82.38 509 GLY A C 1
ATOM 4061 O O . GLY A 1 509 ? 47.160 12.412 -43.661 1.00 82.38 509 GLY A O 1
ATOM 4062 N N . LYS A 1 510 ? 46.171 12.645 -45.667 1.00 80.62 510 LYS A N 1
ATOM 4063 C CA . LYS A 1 510 ? 46.279 11.230 -46.063 1.00 80.62 510 LYS A CA 1
ATOM 4064 C C . LYS A 1 510 ? 47.735 10.804 -46.239 1.00 80.62 510 LYS A C 1
ATOM 4066 O O . LYS A 1 510 ? 48.577 11.599 -46.656 1.00 80.62 510 LYS A O 1
ATOM 4071 N N . CYS A 1 511 ? 48.025 9.535 -45.966 1.00 80.56 511 CYS A N 1
ATOM 4072 C CA . CYS A 1 511 ? 49.337 8.976 -46.271 1.00 80.56 511 CYS A CA 1
ATOM 4073 C C . CYS A 1 511 ? 49.594 8.948 -47.789 1.00 80.56 511 CYS A C 1
ATOM 4075 O O . CYS A 1 511 ? 48.665 8.667 -48.546 1.00 80.56 511 CYS A O 1
ATOM 4077 N N . PRO A 1 512 ? 50.829 9.233 -48.243 1.00 73.06 512 PRO A N 1
ATOM 4078 C CA . PRO A 1 512 ? 51.185 9.154 -49.656 1.00 73.06 512 PRO A CA 1
ATOM 4079 C C . PRO A 1 512 ? 51.145 7.702 -50.150 1.00 73.06 512 PRO A C 1
ATOM 4081 O O . PRO A 1 512 ? 51.661 6.805 -49.480 1.00 73.06 512 PRO A O 1
ATOM 4084 N N . ASP A 1 513 ? 50.566 7.481 -51.330 1.00 64.62 513 ASP A N 1
ATOM 4085 C CA . ASP A 1 513 ? 50.518 6.166 -51.970 1.00 64.62 513 ASP A CA 1
ATOM 4086 C C . ASP A 1 513 ? 51.935 5.735 -52.381 1.00 64.62 513 ASP A C 1
ATOM 4088 O O . ASP A 1 513 ? 52.564 6.339 -53.254 1.00 64.62 513 ASP A O 1
ATOM 4092 N N . VAL A 1 514 ? 52.468 4.696 -51.735 1.00 67.75 514 VAL A N 1
ATOM 4093 C CA . VAL A 1 514 ? 53.782 4.145 -52.086 1.00 67.75 514 VAL A CA 1
ATOM 4094 C C . VAL A 1 514 ? 53.623 3.299 -53.348 1.00 67.75 514 VAL A C 1
ATOM 4096 O O . VAL A 1 514 ? 53.102 2.185 -53.300 1.00 67.75 514 VAL A O 1
ATOM 4099 N N . ASN A 1 515 ? 54.053 3.834 -54.491 1.00 73.00 515 ASN A N 1
ATOM 4100 C CA . ASN A 1 515 ? 54.023 3.114 -55.761 1.00 73.00 515 ASN A CA 1
ATOM 4101 C C . ASN A 1 515 ? 55.072 1.991 -55.743 1.00 73.00 515 ASN A C 1
ATOM 4103 O O . ASN A 1 515 ? 56.267 2.262 -55.622 1.00 73.00 515 ASN A O 1
ATOM 4107 N N . MET A 1 516 ? 54.638 0.735 -55.840 1.00 78.81 516 MET A N 1
ATOM 4108 C CA . MET A 1 516 ? 55.531 -0.427 -55.863 1.00 78.81 516 MET A CA 1
ATOM 4109 C C . MET A 1 516 ? 55.861 -0.791 -57.309 1.00 78.81 516 MET A C 1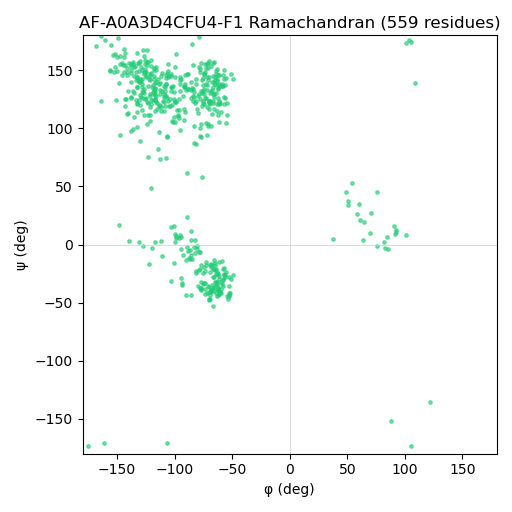
ATOM 4111 O O . MET A 1 516 ? 54.964 -1.000 -58.126 1.00 78.81 516 MET A O 1
ATOM 4115 N N . ILE A 1 517 ? 57.146 -0.919 -57.628 1.00 83.69 517 ILE A N 1
ATOM 4116 C CA . ILE A 1 517 ? 57.607 -1.389 -58.935 1.00 83.69 517 ILE A CA 1
ATOM 4117 C C . ILE A 1 517 ? 58.128 -2.819 -58.826 1.00 83.69 517 ILE A C 1
ATOM 4119 O O . ILE A 1 517 ? 58.747 -3.211 -57.839 1.00 83.69 517 ILE A O 1
ATOM 4123 N N . THR A 1 518 ? 57.884 -3.612 -59.866 1.00 88.19 518 THR A N 1
ATOM 4124 C CA . THR A 1 518 ? 58.483 -4.946 -59.991 1.00 88.19 518 THR A CA 1
ATOM 4125 C C . THR A 1 518 ? 59.858 -4.815 -60.632 1.00 88.19 518 THR A C 1
ATOM 4127 O O . THR A 1 518 ? 59.993 -4.131 -61.649 1.00 88.19 518 THR A O 1
ATOM 4130 N N . ILE A 1 519 ? 60.862 -5.471 -60.056 1.00 89.88 519 ILE A N 1
ATOM 4131 C CA . ILE A 1 519 ? 62.241 -5.475 -60.548 1.00 89.88 519 ILE A CA 1
ATOM 4132 C C . ILE A 1 519 ? 62.792 -6.898 -60.639 1.00 89.88 519 ILE A C 1
ATOM 4134 O O . ILE A 1 519 ? 62.361 -7.804 -59.920 1.00 89.88 519 ILE A O 1
ATOM 4138 N N . CYS A 1 520 ? 63.784 -7.068 -61.503 1.00 87.81 520 CYS A N 1
ATOM 4139 C CA . CYS A 1 520 ? 64.629 -8.238 -61.578 1.00 87.81 520 CYS A CA 1
ATOM 4140 C C . CYS A 1 520 ? 65.942 -7.925 -60.858 1.00 87.81 520 CYS A C 1
ATOM 4142 O O . CYS A 1 520 ? 66.767 -7.164 -61.372 1.00 87.81 520 CYS A O 1
ATOM 4144 N N . HIS A 1 521 ? 66.087 -8.489 -59.661 1.00 84.81 521 HIS A N 1
ATOM 4145 C CA . HIS A 1 521 ? 67.164 -8.223 -58.718 1.00 84.81 521 HIS A CA 1
ATOM 4146 C C . HIS A 1 521 ? 68.302 -9.243 -58.841 1.00 84.81 521 HIS A C 1
ATOM 4148 O O . HIS A 1 521 ? 68.050 -10.447 -58.964 1.00 84.81 521 HIS A O 1
ATOM 4154 N N . ILE A 1 522 ? 69.546 -8.766 -58.780 1.00 82.44 522 ILE A N 1
ATOM 4155 C CA . ILE A 1 522 ? 70.769 -9.569 -58.741 1.00 82.44 522 ILE A CA 1
ATOM 4156 C C . ILE A 1 522 ? 71.209 -9.732 -57.275 1.00 82.44 522 ILE A C 1
ATOM 4158 O O . ILE A 1 522 ? 71.699 -8.774 -56.673 1.00 82.44 522 ILE A O 1
ATOM 4162 N N . PRO A 1 523 ? 71.082 -10.933 -56.680 1.00 76.50 523 PRO A N 1
ATOM 4163 C CA . PRO A 1 523 ? 71.482 -11.144 -55.298 1.00 76.50 523 PRO A CA 1
ATOM 4164 C C . PRO A 1 523 ? 73.004 -11.010 -55.131 1.00 76.50 523 PRO A C 1
ATOM 4166 O O . PRO A 1 523 ? 73.760 -11.480 -55.982 1.00 76.50 523 PRO A O 1
ATOM 4169 N N . PRO A 1 524 ? 73.488 -10.478 -53.996 1.00 72.31 524 PRO A N 1
ATOM 4170 C CA . PRO A 1 524 ? 74.923 -10.382 -53.720 1.00 72.31 524 PRO A CA 1
ATOM 4171 C C . PRO A 1 524 ? 75.614 -11.750 -53.574 1.00 72.31 524 PRO A C 1
ATOM 4173 O O . PRO A 1 524 ? 76.838 -11.832 -53.645 1.00 72.31 524 PRO A O 1
ATOM 4176 N N . THR A 1 525 ? 74.852 -12.834 -53.382 1.00 66.31 525 THR A N 1
ATOM 4177 C CA . THR A 1 525 ? 75.356 -14.215 -53.394 1.00 66.31 525 THR A CA 1
ATOM 4178 C C . THR A 1 525 ? 74.391 -15.136 -54.145 1.00 66.31 525 THR A C 1
ATOM 4180 O O . THR A 1 525 ? 73.204 -15.197 -53.833 1.00 66.31 525 THR A O 1
ATOM 4183 N N . GLY A 1 526 ? 74.911 -15.866 -55.136 1.00 62.34 526 GLY A N 1
ATOM 4184 C CA . GLY A 1 526 ? 74.143 -16.761 -56.009 1.00 62.34 526 GLY A CA 1
ATOM 4185 C C . GLY A 1 526 ? 74.010 -16.234 -57.443 1.00 62.34 526 GLY A C 1
ATOM 41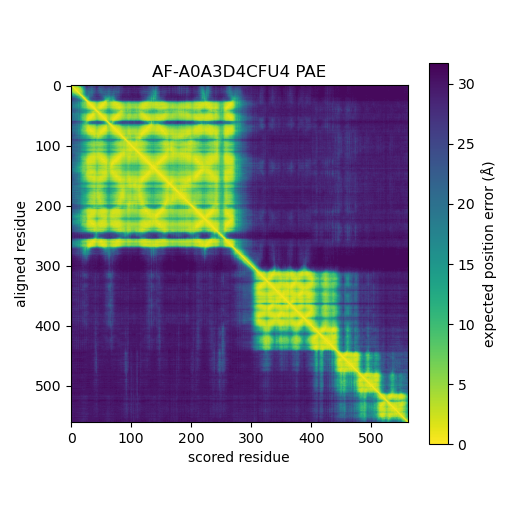86 O O . GLY A 1 526 ? 73.778 -15.056 -57.669 1.00 62.34 526 GLY A O 1
ATOM 4187 N N . ASN A 1 527 ? 74.142 -17.121 -58.435 1.00 64.56 527 ASN A N 1
ATOM 4188 C CA . ASN A 1 527 ? 74.179 -16.751 -59.861 1.00 64.56 527 ASN A CA 1
ATOM 4189 C C . ASN A 1 527 ? 72.789 -16.704 -60.531 1.00 64.56 527 ASN A C 1
ATOM 4191 O O . ASN A 1 527 ? 72.692 -16.919 -61.738 1.00 64.56 527 ASN A O 1
ATOM 4195 N N . LYS A 1 528 ? 71.705 -16.502 -59.770 1.00 76.75 528 LYS A N 1
ATOM 4196 C CA . LYS A 1 528 ? 70.338 -16.456 -60.313 1.00 76.75 528 LYS A CA 1
ATOM 4197 C C . LYS A 1 528 ? 69.629 -15.183 -59.892 1.00 76.75 528 LYS A C 1
ATOM 4199 O O . LYS A 1 528 ? 69.605 -14.863 -58.706 1.00 76.75 528 LYS A O 1
ATOM 4204 N N . ARG A 1 529 ? 69.027 -14.497 -60.855 1.00 81.19 529 ARG A N 1
ATOM 4205 C CA . ARG A 1 529 ? 68.238 -13.292 -60.605 1.00 81.19 529 ARG A CA 1
ATOM 4206 C C . ARG A 1 529 ? 66.862 -13.655 -60.066 1.00 81.19 529 ARG A C 1
ATOM 4208 O O . ARG A 1 529 ? 66.298 -14.691 -60.423 1.00 81.19 529 ARG A O 1
ATOM 4215 N N . ILE A 1 530 ? 66.306 -12.790 -59.224 1.00 84.00 530 ILE A N 1
ATOM 4216 C CA . ILE A 1 530 ? 64.985 -12.982 -58.618 1.00 84.00 530 ILE A CA 1
ATOM 4217 C C . ILE A 1 530 ? 64.047 -11.832 -58.972 1.00 84.00 530 ILE A C 1
ATOM 4219 O O . ILE A 1 530 ? 64.449 -10.674 -59.014 1.00 84.00 530 ILE A O 1
ATOM 4223 N N . THR A 1 531 ? 62.777 -12.149 -59.225 1.00 87.88 531 THR A N 1
ATOM 4224 C CA . THR A 1 531 ? 61.744 -11.119 -59.397 1.00 87.88 531 THR A CA 1
ATOM 4225 C C . THR A 1 531 ? 61.191 -10.741 -58.033 1.00 87.88 531 THR A C 1
ATOM 4227 O O . THR A 1 531 ? 60.727 -11.618 -57.307 1.00 87.88 531 THR A O 1
ATOM 4230 N N . MET A 1 532 ? 61.203 -9.454 -57.698 1.00 85.94 532 MET A N 1
ATOM 4231 C CA . MET A 1 532 ? 60.620 -8.939 -56.456 1.00 85.94 532 MET A CA 1
ATOM 4232 C C . MET A 1 532 ? 59.975 -7.566 -56.664 1.00 85.94 532 MET A C 1
ATOM 4234 O O . MET A 1 532 ? 60.156 -6.940 -57.708 1.00 85.94 532 MET A O 1
ATOM 4238 N N . GLN A 1 533 ? 59.203 -7.107 -55.678 1.00 86.50 533 GLN A N 1
ATOM 4239 C CA . GLN A 1 533 ? 58.622 -5.765 -55.669 1.00 86.50 533 GLN A CA 1
ATOM 4240 C C . GLN A 1 533 ? 59.316 -4.890 -54.633 1.00 86.50 533 GLN A C 1
ATOM 4242 O O . GLN A 1 533 ? 59.538 -5.330 -53.506 1.00 86.50 533 GLN A O 1
ATOM 4247 N N . ILE A 1 534 ? 59.623 -3.655 -55.023 1.00 81.56 534 ILE A N 1
ATOM 4248 C CA . ILE A 1 534 ? 60.221 -2.633 -54.161 1.00 81.56 534 ILE A CA 1
ATOM 4249 C C . ILE A 1 534 ? 59.456 -1.310 -54.312 1.00 81.56 534 ILE A C 1
ATOM 4251 O O . ILE A 1 534 ? 58.841 -1.086 -55.362 1.00 81.56 534 ILE A O 1
ATOM 4255 N N . PRO A 1 535 ? 59.501 -0.406 -53.321 1.00 82.19 535 PRO A N 1
ATOM 4256 C CA . PRO A 1 535 ? 59.041 0.968 -53.499 1.00 82.19 535 PRO A CA 1
ATOM 4257 C C . PRO A 1 535 ? 59.780 1.650 -54.659 1.00 82.19 535 PRO A C 1
ATOM 4259 O O . PRO A 1 535 ? 61.000 1.545 -54.774 1.00 82.19 535 PRO A O 1
ATOM 4262 N N . GLU A 1 536 ? 59.074 2.396 -55.513 1.00 80.69 536 GLU A N 1
ATOM 4263 C CA . GLU A 1 536 ? 59.682 3.089 -56.660 1.00 80.69 536 GLU A CA 1
ATOM 4264 C C . GLU A 1 536 ? 60.790 4.066 -56.243 1.00 80.69 536 GLU A C 1
ATOM 4266 O O . GLU A 1 536 ? 61.767 4.247 -56.968 1.00 80.69 536 GLU A O 1
ATOM 4271 N N . SER A 1 537 ? 60.690 4.638 -55.040 1.00 76.75 537 SER A N 1
ATOM 4272 C CA . SER A 1 537 ? 61.723 5.496 -54.453 1.00 76.75 537 SER A CA 1
ATOM 4273 C C . SER A 1 537 ? 63.055 4.779 -54.205 1.00 76.75 537 SER A C 1
ATOM 4275 O O . SER A 1 537 ? 64.099 5.426 -54.193 1.00 76.75 537 SER A O 1
ATOM 4277 N N . GLU A 1 538 ? 63.044 3.458 -54.025 1.00 81.88 538 GLU A N 1
ATOM 4278 C CA . GLU A 1 538 ? 64.245 2.645 -53.791 1.00 81.88 538 GLU A CA 1
ATOM 4279 C C . GLU A 1 538 ? 64.883 2.157 -55.099 1.00 81.88 538 GLU A C 1
ATOM 4281 O O . GLU A 1 538 ? 65.995 1.627 -55.090 1.00 81.88 538 GLU A O 1
ATOM 4286 N N . TRP A 1 539 ? 64.239 2.405 -56.247 1.00 83.12 539 TRP A N 1
ATOM 4287 C CA . TRP A 1 539 ? 64.730 1.987 -57.561 1.00 83.12 539 TRP A CA 1
ATOM 4288 C C . TRP A 1 539 ? 66.173 2.413 -57.831 1.00 83.12 539 TRP A C 1
ATOM 4290 O O . TRP A 1 539 ? 66.951 1.633 -58.371 1.00 83.12 539 TRP A O 1
ATOM 4300 N N . TYR A 1 540 ? 66.542 3.641 -57.461 1.00 80.94 540 TYR A N 1
ATOM 4301 C CA . TYR A 1 540 ? 67.861 4.178 -57.798 1.00 80.94 540 TYR A CA 1
ATOM 4302 C C . TYR A 1 540 ? 69.002 3.385 -57.135 1.00 80.94 540 TYR A C 1
ATOM 4304 O O . TYR A 1 540 ? 70.070 3.248 -57.730 1.00 80.94 540 TYR A O 1
ATOM 4312 N N . LEU A 1 541 ? 68.767 2.833 -55.936 1.00 81.75 541 LEU A N 1
ATOM 4313 C CA . LEU A 1 541 ? 69.733 1.986 -55.236 1.00 81.75 541 LEU A CA 1
ATOM 4314 C C . LEU A 1 541 ? 69.889 0.657 -55.970 1.00 81.75 541 LEU A C 1
ATOM 4316 O O . LEU A 1 541 ? 71.000 0.238 -56.265 1.00 81.75 541 LEU A O 1
ATOM 4320 N N . HIS A 1 542 ? 68.777 0.039 -56.348 1.00 80.19 542 HIS A N 1
ATOM 4321 C CA . HIS A 1 542 ? 68.768 -1.232 -57.068 1.00 80.19 542 HIS A CA 1
ATOM 4322 C C . HIS A 1 542 ? 69.380 -1.121 -58.474 1.00 80.19 542 HIS A C 1
ATOM 4324 O O . HIS A 1 542 ? 70.183 -1.960 -58.887 1.00 80.19 542 HIS A O 1
ATOM 4330 N N . GLN A 1 543 ? 69.101 -0.025 -59.183 1.00 82.50 543 GLN A N 1
ATOM 4331 C CA . GLN A 1 543 ? 69.680 0.257 -60.496 1.00 82.50 543 GLN A CA 1
ATOM 4332 C C . GLN A 1 543 ? 71.214 0.335 -60.456 1.00 82.50 543 GLN A C 1
ATOM 4334 O O . GLN A 1 543 ? 71.878 -0.141 -61.377 1.00 82.50 543 GLN A O 1
ATOM 4339 N N . ALA A 1 544 ? 71.788 0.908 -59.392 1.00 76.44 544 ALA A N 1
ATOM 4340 C CA . ALA A 1 544 ? 73.237 1.041 -59.243 1.00 76.44 544 ALA A CA 1
ATOM 4341 C C . ALA A 1 544 ? 73.959 -0.313 -59.098 1.00 76.44 544 ALA A C 1
ATOM 4343 O O . ALA A 1 544 ? 75.150 -0.405 -59.390 1.00 76.44 544 ALA A O 1
ATOM 4344 N N . HIS A 1 545 ? 73.237 -1.365 -58.699 1.00 69.69 545 HIS A N 1
ATOM 4345 C CA . HIS A 1 545 ? 73.756 -2.722 -58.517 1.00 69.69 545 HIS A CA 1
ATOM 4346 C C . HIS A 1 545 ? 73.448 -3.669 -59.694 1.00 69.69 545 HIS A C 1
ATOM 4348 O O . HIS A 1 545 ? 73.743 -4.860 -59.617 1.00 69.69 545 HIS A O 1
ATOM 4354 N N . GLY A 1 546 ? 72.930 -3.142 -60.813 1.00 72.75 546 GLY A N 1
ATOM 4355 C CA . GLY A 1 546 ? 72.699 -3.909 -62.043 1.00 72.75 546 GLY A CA 1
ATOM 4356 C C . GLY A 1 546 ? 71.305 -4.530 -62.167 1.00 72.75 546 GLY A C 1
ATOM 4357 O O . GLY A 1 546 ? 71.077 -5.321 -63.086 1.00 72.75 546 GLY A O 1
ATOM 4358 N N . ASP A 1 547 ? 70.370 -4.162 -61.288 1.00 86.62 547 ASP A N 1
ATOM 4359 C CA . ASP A 1 547 ? 68.977 -4.601 -61.368 1.00 86.62 547 ASP A CA 1
ATOM 4360 C C . ASP A 1 547 ? 68.248 -3.939 -62.550 1.00 86.62 547 ASP A C 1
ATOM 4362 O O . ASP A 1 547 ? 68.614 -2.859 -63.021 1.00 86.62 547 ASP A O 1
ATOM 4366 N N . SER A 1 548 ? 67.177 -4.573 -63.034 1.00 86.81 548 SER A N 1
ATOM 4367 C CA . SER A 1 548 ? 66.349 -4.058 -64.140 1.00 86.81 548 SER A CA 1
ATOM 4368 C C . SER A 1 548 ? 64.872 -3.973 -63.748 1.00 86.81 548 SER A C 1
ATOM 4370 O O . SER A 1 548 ? 64.400 -4.764 -62.936 1.00 86.81 548 SER A O 1
ATOM 4372 N N . LYS A 1 549 ? 64.124 -3.008 -64.302 1.00 86.56 549 LYS A N 1
ATOM 4373 C CA . LYS A 1 549 ? 62.666 -2.926 -64.093 1.00 86.56 549 LYS A CA 1
ATOM 4374 C C . LYS A 1 549 ? 61.965 -4.058 -64.855 1.00 86.56 549 LYS A C 1
ATOM 4376 O O . LYS A 1 549 ? 62.279 -4.300 -66.018 1.00 86.56 549 LYS A O 1
ATOM 4381 N N . GLY A 1 550 ? 60.978 -4.690 -64.224 1.00 85.38 550 GLY A N 1
ATOM 4382 C CA . GLY A 1 550 ? 60.218 -5.823 -64.762 1.00 85.38 550 GLY A CA 1
ATOM 4383 C C . GLY A 1 550 ? 60.633 -7.172 -64.170 1.00 85.38 550 GLY A C 1
ATOM 4384 O O . GLY A 1 550 ? 61.538 -7.257 -63.349 1.00 85.38 550 GLY A O 1
ATOM 4385 N N . SER A 1 551 ? 59.937 -8.242 -64.551 1.00 85.69 551 SER A N 1
ATOM 4386 C CA . SER A 1 551 ? 60.255 -9.600 -64.092 1.00 85.69 551 SER A CA 1
ATOM 4387 C C . SER A 1 551 ? 61.527 -10.144 -64.744 1.00 85.69 551 SER A C 1
ATOM 4389 O O . SER A 1 551 ? 61.855 -9.798 -65.878 1.00 85.69 551 SER A O 1
ATOM 4391 N N . CYS A 1 552 ? 62.228 -11.033 -64.044 1.00 84.50 552 CYS A N 1
ATOM 4392 C CA . CYS A 1 552 ? 63.403 -11.698 -64.590 1.00 84.50 552 CYS A CA 1
ATOM 4393 C C . CYS A 1 552 ? 63.053 -12.600 -65.781 1.00 84.50 552 CYS A C 1
ATOM 4395 O O . CYS A 1 552 ? 62.003 -13.249 -65.772 1.00 84.50 552 CYS A O 1
ATOM 4397 N N . PRO A 1 553 ? 63.934 -12.684 -66.793 1.00 79.06 553 PRO A N 1
ATOM 4398 C CA . PRO A 1 553 ? 63.747 -13.596 -67.912 1.00 79.06 553 PRO A CA 1
ATOM 4399 C C . PRO A 1 553 ? 63.744 -15.054 -67.431 1.00 79.06 553 PRO A C 1
ATOM 4401 O O . PRO A 1 553 ? 64.473 -15.422 -66.514 1.00 79.06 553 PRO A O 1
ATOM 4404 N N . ALA A 1 554 ? 62.941 -15.904 -68.078 1.00 69.50 554 ALA A N 1
ATOM 4405 C CA . ALA A 1 554 ? 62.781 -17.315 -67.704 1.00 69.50 554 ALA A CA 1
ATOM 4406 C C . ALA A 1 554 ? 64.058 -18.168 -67.887 1.00 69.50 554 ALA A C 1
ATOM 4408 O O . ALA A 1 554 ? 64.124 -19.294 -67.397 1.00 69.50 554 ALA A O 1
ATOM 4409 N N . VAL A 1 555 ? 65.066 -17.642 -68.592 1.00 69.75 555 VAL A N 1
ATOM 4410 C CA . VAL A 1 555 ? 66.360 -18.285 -68.848 1.00 69.75 555 VAL A CA 1
ATOM 4411 C C . VAL A 1 555 ? 67.464 -17.252 -68.617 1.00 69.75 555 VAL A C 1
ATOM 4413 O O . VAL A 1 555 ? 67.386 -16.140 -69.140 1.00 69.75 555 VAL A O 1
ATOM 4416 N N . GLU A 1 556 ? 68.483 -17.607 -67.831 1.00 67.75 556 GLU A N 1
ATOM 4417 C CA . GLU A 1 556 ? 69.623 -16.722 -67.566 1.00 67.75 556 GLU A CA 1
ATOM 4418 C C . GLU A 1 556 ? 70.439 -16.498 -68.854 1.00 67.75 556 GLU A C 1
ATOM 4420 O O . GLU A 1 556 ? 70.794 -17.474 -69.522 1.00 67.75 556 GLU A O 1
ATOM 4425 N N . PRO A 1 557 ? 70.757 -15.247 -69.229 1.00 61.12 557 PRO A N 1
ATOM 4426 C CA . PRO A 1 557 ? 71.523 -14.972 -70.437 1.00 61.12 557 PRO A CA 1
ATOM 4427 C C . PRO A 1 557 ? 72.959 -15.499 -70.304 1.00 61.12 557 PRO A C 1
ATOM 4429 O O . PRO A 1 557 ? 73.702 -15.124 -69.397 1.00 61.12 557 PRO A O 1
ATOM 4432 N N . THR A 1 558 ? 73.364 -16.364 -71.234 1.00 53.56 558 THR A N 1
ATOM 4433 C CA . THR A 1 558 ? 74.750 -16.822 -71.400 1.00 53.56 558 THR A CA 1
ATOM 4434 C C . THR A 1 558 ? 75.622 -15.688 -71.935 1.00 53.56 558 THR A C 1
ATOM 4436 O O . THR A 1 558 ? 75.325 -15.137 -72.995 1.00 53.56 558 THR A O 1
ATOM 4439 N N . MET A 1 559 ? 76.701 -15.353 -71.218 1.00 48.25 559 MET A N 1
ATOM 4440 C CA . MET A 1 559 ? 77.679 -14.346 -71.645 1.00 48.25 559 MET A CA 1
ATOM 4441 C C . MET A 1 559 ? 78.324 -14.751 -72.977 1.00 48.25 559 MET A C 1
ATOM 4443 O O . MET A 1 559 ? 78.951 -15.807 -73.063 1.00 48.25 559 MET A O 1
ATOM 4447 N N . GLN A 1 560 ? 78.198 -13.905 -74.000 1.00 46.97 560 GLN A N 1
ATOM 4448 C CA . GLN A 1 560 ? 79.141 -13.898 -75.116 1.00 46.97 560 GLN A CA 1
ATOM 4449 C C . GLN A 1 560 ? 80.340 -13.040 -74.697 1.00 46.97 560 GLN A C 1
ATOM 4451 O O . GLN A 1 560 ? 80.144 -11.911 -74.249 1.00 46.97 560 GLN A O 1
ATOM 4456 N N . ILE A 1 561 ? 81.535 -13.636 -74.755 1.00 44.94 561 ILE A N 1
ATOM 4457 C CA . ILE A 1 561 ? 82.828 -13.019 -74.408 1.00 44.94 561 ILE A CA 1
ATOM 4458 C C . ILE A 1 561 ? 83.195 -11.960 -75.442 1.00 44.94 561 ILE A C 1
ATOM 4460 O O . ILE A 1 561 ? 83.047 -12.270 -76.648 1.00 44.94 561 ILE A O 1
#

Mean predicted aligned error: 21.55 Å